Protein AF-A0A0V1PYC4-F1 (afdb_monomer_lite)

Secondary structure (DSSP, 8-state):
----TTHHHHTGGG-PPPTTTSEE--SSTTPPPEES----TT----EEEEE--EEE---TT--SPPPTTGGG-TT----EEEPPPEEEEE-----HHHHHHHHHHS--SSS--HHHHHHHHHHHHHHHTTHHHHHHHHHHHHHHHHHHHHHTTTT--HHHHHHTT----HHHHHHHHHHHHHHHHHTTTSS-HHHHHHHHHHHHTTEEE-SSPEEEEEEEEETTEEEEEEEEEEEEEEEPPSSBBPPB--HHHHHHHT--TTHHHHTTTTS------------------------TT--S-HHHHHS--TTTB--EEEEEEEEEESSTTPPPPPEEEEEEEEEEEEEE-SS---S---HHHHH--S-GGGGGG--HHHHHHHHHHHHHHHHHHHHHHHHHHT----HHHHHHHHHHHH-EEEEEEE-SSBPPEETTT-HHHHH-GGGPEEEE-TTS-EEEEEEEEEE--B--TT---BPPPEE-SSEEEEEEEEEEEEETT---TT-TT---EEEEEEEE-B-

Structure (mmCIF, N/CA/C/O backbone):
data_AF-A0A0V1PYC4-F1
#
_entry.id   AF-A0A0V1PYC4-F1
#
loop_
_atom_site.group_PDB
_atom_site.id
_atom_site.type_symbol
_atom_site.label_atom_id
_atom_site.label_alt_id
_atom_site.label_comp_id
_atom_site.label_asym_id
_atom_site.label_entity_id
_atom_site.label_seq_id
_atom_site.pdbx_PDB_ins_code
_atom_site.Cartn_x
_atom_site.Cartn_y
_atom_site.Cartn_z
_atom_site.occupancy
_atom_site.B_iso_or_equiv
_atom_site.auth_seq_id
_atom_site.auth_comp_id
_atom_site.auth_asym_id
_atom_site.auth_atom_id
_atom_site.pdbx_PDB_model_num
ATOM 1 N N . MET A 1 1 ? -5.266 -13.881 10.195 1.00 63.16 1 MET A N 1
ATOM 2 C CA . MET A 1 1 ? -3.903 -13.330 10.298 1.00 63.16 1 MET A CA 1
ATOM 3 C C . MET A 1 1 ? -3.285 -13.908 11.550 1.00 63.16 1 MET A C 1
ATOM 5 O O . MET A 1 1 ? -3.983 -13.867 12.557 1.00 63.16 1 MET A O 1
ATOM 9 N N . GLY A 1 2 ? -2.060 -14.424 11.471 1.00 72.12 2 GLY A N 1
ATOM 10 C CA . GLY A 1 2 ? -1.251 -14.829 12.621 1.00 72.12 2 GLY A CA 1
ATOM 11 C C . GLY A 1 2 ? -1.840 -15.921 13.513 1.00 72.12 2 GLY A C 1
ATOM 12 O O . GLY A 1 2 ? -2.953 -16.410 13.312 1.00 72.12 2 GLY A O 1
ATOM 13 N N . ILE A 1 3 ? -1.058 -16.304 14.517 1.00 78.31 3 ILE A N 1
ATOM 14 C CA . ILE A 1 3 ? -1.493 -17.146 15.629 1.00 78.31 3 ILE A CA 1
ATOM 15 C C . ILE A 1 3 ? -1.228 -16.377 16.912 1.00 78.31 3 ILE A C 1
ATOM 17 O O . ILE A 1 3 ? -0.127 -15.871 17.117 1.00 78.31 3 ILE A O 1
ATOM 21 N N . ASP A 1 4 ? -2.225 -16.327 17.791 1.00 78.12 4 ASP A N 1
ATOM 22 C CA . ASP A 1 4 ? -2.008 -15.922 19.173 1.00 78.12 4 ASP A CA 1
ATOM 23 C C . ASP A 1 4 ? -1.067 -16.931 19.847 1.00 78.12 4 ASP A C 1
ATOM 25 O O . ASP A 1 4 ? -1.424 -18.089 20.056 1.00 78.12 4 ASP A O 1
ATOM 29 N N . ARG A 1 5 ? 0.152 -16.512 20.193 1.00 82.00 5 ARG A N 1
ATOM 30 C CA . ARG A 1 5 ? 1.152 -17.397 20.810 1.00 82.00 5 ARG A CA 1
ATOM 31 C C . ARG A 1 5 ? 0.715 -17.939 22.178 1.00 82.00 5 ARG A C 1
ATOM 33 O O . ARG A 1 5 ? 1.220 -18.981 22.595 1.00 82.00 5 ARG A O 1
ATOM 40 N N . THR A 1 6 ? -0.235 -17.285 22.849 1.00 81.94 6 THR A N 1
ATOM 41 C CA . THR A 1 6 ? -0.747 -17.696 24.168 1.00 81.94 6 THR A CA 1
ATOM 42 C C . THR A 1 6 ? -1.890 -18.716 24.091 1.00 81.94 6 THR A C 1
ATOM 44 O O . THR A 1 6 ? -2.262 -19.323 25.100 1.00 81.94 6 THR A O 1
ATOM 47 N N . CYS A 1 7 ? -2.409 -18.995 22.888 1.00 78.44 7 CYS A N 1
ATOM 48 C CA . CYS A 1 7 ? -3.519 -19.927 22.708 1.00 78.44 7 CYS A CA 1
ATOM 49 C C . CYS A 1 7 ? -3.162 -21.380 23.099 1.00 78.44 7 CYS A C 1
ATOM 51 O O . CYS A 1 7 ? -1.992 -21.777 23.148 1.00 78.44 7 CYS A O 1
ATOM 53 N N . PHE A 1 8 ? -4.191 -22.192 23.381 1.00 81.62 8 PHE A N 1
ATOM 54 C CA . PHE A 1 8 ? -4.068 -23.606 23.783 1.00 81.62 8 PHE A CA 1
ATOM 55 C C . PHE A 1 8 ? -3.098 -23.814 24.954 1.00 81.62 8 PHE A C 1
ATOM 57 O O . PHE A 1 8 ? -2.186 -24.638 24.873 1.00 81.62 8 PHE A O 1
ATOM 64 N N . TYR A 1 9 ? -3.294 -23.070 26.047 1.00 84.56 9 TYR A N 1
ATOM 65 C CA . TYR A 1 9 ? -2.444 -23.136 27.242 1.00 84.56 9 TYR A CA 1
ATOM 66 C C . TYR A 1 9 ? -0.967 -22.847 26.919 1.00 84.56 9 TYR A C 1
ATOM 68 O O . TYR A 1 9 ? -0.084 -23.626 27.278 1.00 84.56 9 TYR A O 1
ATOM 76 N N . ASN A 1 10 ? -0.705 -21.754 26.190 1.00 84.62 10 ASN A N 1
ATOM 77 C CA . ASN A 1 10 ? 0.625 -21.343 25.718 1.00 84.62 10 ASN A CA 1
ATOM 78 C C . ASN A 1 10 ? 1.321 -22.326 24.757 1.00 84.62 10 ASN A C 1
ATOM 80 O O . ASN A 1 10 ? 2.504 -22.164 24.456 1.00 84.62 10 ASN A O 1
ATOM 84 N N . ARG A 1 11 ? 0.611 -23.335 24.232 1.00 84.25 11 ARG A N 1
ATOM 85 C CA . ARG A 1 11 ? 1.159 -24.246 23.212 1.00 84.25 11 ARG A CA 1
ATOM 86 C C . ARG A 1 11 ? 1.125 -23.644 21.810 1.00 84.25 11 ARG A C 1
ATOM 88 O O . ARG A 1 11 ? 1.849 -24.115 20.944 1.00 84.25 11 ARG A O 1
ATOM 95 N N . GLY A 1 12 ? 0.333 -22.599 21.567 1.00 83.19 12 GLY A N 1
ATOM 96 C CA . GLY A 1 12 ? 0.320 -21.894 20.281 1.00 83.19 12 GLY A CA 1
ATOM 97 C C . GLY A 1 12 ? 1.704 -21.384 19.867 1.00 83.19 12 GLY A C 1
ATOM 98 O O . GLY A 1 12 ? 2.086 -21.503 18.706 1.00 83.19 12 GLY A O 1
ATOM 99 N N . GLY A 1 13 ? 2.492 -20.895 20.830 1.00 83.50 13 GLY A N 1
ATOM 100 C CA . GLY A 1 13 ? 3.854 -20.410 20.605 1.00 83.50 13 GLY A CA 1
ATOM 101 C C . GLY A 1 13 ? 4.863 -21.480 20.174 1.00 83.50 13 GLY A C 1
ATOM 102 O O . GLY A 1 13 ? 5.920 -21.123 19.663 1.00 83.50 13 GLY A O 1
ATOM 103 N N . THR A 1 14 ? 4.557 -22.774 20.333 1.00 87.38 14 THR A N 1
ATOM 104 C CA . THR A 1 14 ? 5.448 -23.867 19.900 1.00 87.38 14 THR A CA 1
ATOM 105 C C . THR A 1 14 ? 5.201 -24.306 18.458 1.00 87.38 14 THR A C 1
ATOM 107 O O . THR A 1 14 ? 5.964 -25.112 17.922 1.00 87.38 14 THR A O 1
ATOM 110 N N . ILE A 1 15 ? 4.154 -23.786 17.805 1.00 88.06 15 ILE A N 1
ATOM 111 C CA . ILE A 1 15 ? 3.848 -24.115 16.415 1.00 88.06 15 ILE A CA 1
ATOM 112 C C . ILE A 1 15 ? 4.953 -23.552 15.519 1.00 88.06 15 ILE A C 1
ATOM 114 O O . ILE A 1 15 ? 5.083 -22.343 15.345 1.00 88.06 15 ILE A O 1
ATOM 118 N N . ALA A 1 16 ? 5.729 -24.444 14.908 1.00 88.50 16 ALA A N 1
ATOM 119 C CA . ALA A 1 16 ? 6.752 -24.087 13.936 1.00 88.50 16 ALA A CA 1
ATOM 120 C C . ALA A 1 16 ? 6.219 -24.225 12.506 1.00 88.50 16 ALA A C 1
ATOM 122 O O . ALA A 1 16 ? 5.497 -25.168 12.175 1.00 88.50 16 ALA A O 1
ATOM 123 N N . LEU A 1 17 ? 6.605 -23.293 11.633 1.00 87.69 17 LEU A N 1
ATOM 124 C CA . LEU A 1 17 ? 6.232 -23.349 10.225 1.00 87.69 17 LEU A CA 1
ATOM 125 C C . LEU A 1 17 ? 7.059 -24.412 9.496 1.00 87.69 17 LEU A C 1
ATOM 127 O O . LEU A 1 17 ? 8.286 -24.319 9.414 1.00 87.69 17 LEU A O 1
ATOM 131 N N . ASN A 1 18 ? 6.386 -25.395 8.902 1.00 87.38 18 ASN A N 1
ATOM 132 C CA . ASN A 1 18 ? 7.044 -26.348 8.023 1.00 87.38 18 ASN A CA 1
ATOM 133 C C . ASN A 1 18 ? 7.255 -25.707 6.641 1.00 87.38 18 ASN A C 1
ATOM 135 O O . ASN A 1 18 ? 6.294 -25.366 5.953 1.00 87.38 18 ASN A O 1
ATOM 139 N N . LYS A 1 19 ? 8.517 -25.556 6.216 1.00 83.56 19 LYS A N 1
ATOM 140 C CA . LYS A 1 19 ? 8.870 -24.913 4.935 1.00 83.56 19 LYS A CA 1
ATOM 141 C C . LYS A 1 19 ? 8.298 -25.644 3.713 1.00 83.56 19 LYS A C 1
ATOM 143 O O . LYS A 1 19 ? 7.914 -24.988 2.748 1.00 83.56 19 LYS A O 1
ATOM 148 N N . ALA A 1 20 ? 8.232 -26.976 3.756 1.00 81.50 20 ALA A N 1
ATOM 149 C CA . ALA A 1 20 ? 7.720 -27.785 2.653 1.00 81.50 20 ALA A CA 1
ATOM 150 C C . ALA A 1 20 ? 6.192 -27.692 2.547 1.00 81.50 20 ALA A C 1
ATOM 152 O O . ALA A 1 20 ? 5.661 -27.519 1.452 1.00 81.50 20 ALA A O 1
ATOM 153 N N . LEU A 1 21 ? 5.492 -27.755 3.685 1.00 81.81 21 LEU A N 1
ATOM 154 C CA . LEU A 1 21 ? 4.026 -27.700 3.725 1.00 81.81 21 LEU A CA 1
ATOM 155 C C . LEU A 1 21 ? 3.481 -26.271 3.596 1.00 81.81 21 LEU A C 1
ATOM 157 O O . LEU A 1 21 ? 2.357 -26.089 3.140 1.00 81.81 21 LEU A O 1
ATOM 161 N N . GLY A 1 22 ? 4.256 -25.259 3.997 1.00 83.12 22 GLY A N 1
ATOM 162 C CA . GLY A 1 22 ? 3.842 -23.853 4.031 1.00 83.12 22 GLY A CA 1
ATOM 163 C C . GLY A 1 22 ? 2.986 -23.475 5.248 1.00 83.12 22 GLY A C 1
ATOM 164 O O . GLY A 1 22 ? 2.577 -22.319 5.366 1.00 83.12 22 GLY A O 1
ATOM 165 N N . TYR A 1 23 ? 2.731 -24.418 6.160 1.00 88.00 23 TYR A N 1
ATOM 166 C CA . TYR A 1 23 ? 2.012 -24.177 7.409 1.00 88.00 23 TYR A CA 1
ATOM 167 C C . TYR A 1 23 ? 2.537 -25.032 8.573 1.00 88.00 23 TYR A C 1
ATOM 169 O O . TYR A 1 23 ? 3.266 -26.004 8.372 1.00 88.00 23 TYR A O 1
ATOM 177 N N . GLY A 1 24 ? 2.182 -24.644 9.795 1.00 88.06 24 GLY A N 1
ATOM 178 C CA . GLY A 1 24 ? 2.412 -25.378 11.040 1.00 88.06 24 GLY A CA 1
ATOM 179 C C . GLY A 1 24 ? 1.106 -25.569 11.806 1.00 88.06 24 GLY A C 1
ATOM 180 O O . GLY A 1 24 ? 0.170 -24.791 11.636 1.00 88.06 24 GLY A O 1
ATOM 181 N N . PHE A 1 25 ? 1.022 -26.605 12.635 1.00 88.38 25 PHE A N 1
ATOM 182 C CA . PHE A 1 25 ? -0.156 -26.900 13.450 1.00 88.38 25 PHE A CA 1
ATOM 183 C C . PHE A 1 25 ? 0.235 -27.705 14.691 1.00 88.38 25 PHE A C 1
ATOM 185 O O . PHE A 1 25 ? 1.313 -28.301 14.736 1.00 88.38 25 PHE A O 1
ATOM 192 N N . LEU A 1 26 ? -0.646 -27.739 15.690 1.00 87.12 26 LEU A N 1
ATOM 193 C CA . LEU A 1 26 ? -0.559 -28.704 16.784 1.00 87.12 26 LEU A CA 1
ATOM 194 C C . LEU A 1 26 ? -1.336 -29.957 16.382 1.00 87.12 26 LEU A C 1
ATOM 196 O O . LEU A 1 26 ? -2.398 -29.854 15.780 1.00 87.12 26 LEU A O 1
ATOM 200 N N . ASN A 1 27 ? -0.860 -31.144 16.756 1.00 83.56 27 ASN A N 1
ATOM 201 C CA . ASN A 1 27 ? -1.573 -32.397 16.483 1.00 83.56 27 ASN A CA 1
ATOM 202 C C . ASN A 1 27 ? -2.772 -32.603 17.434 1.00 83.56 27 ASN A C 1
ATOM 204 O O . ASN A 1 27 ? -2.892 -33.619 18.113 1.00 83.56 27 ASN A O 1
ATOM 208 N N . VAL A 1 28 ? -3.627 -31.586 17.541 1.00 80.19 28 VAL A N 1
ATOM 209 C CA . VAL A 1 28 ? -4.875 -31.590 18.297 1.00 80.19 28 VAL A CA 1
ATOM 210 C C . VAL A 1 28 ? -5.943 -31.005 17.384 1.00 80.19 28 VAL A C 1
ATOM 212 O O . VAL A 1 28 ? -5.767 -29.960 16.761 1.00 80.19 28 VAL A O 1
ATOM 215 N N . ARG A 1 29 ? -7.070 -31.701 17.264 1.00 75.12 29 ARG A N 1
ATOM 216 C CA . ARG A 1 29 ? -8.161 -31.263 16.395 1.00 75.12 29 ARG A CA 1
ATOM 217 C C . ARG A 1 29 ? -8.664 -29.879 16.825 1.00 75.12 29 ARG A C 1
ATOM 219 O O . ARG A 1 29 ? -8.883 -29.640 18.007 1.00 75.12 29 ARG A O 1
ATOM 226 N N . GLY A 1 30 ? -8.882 -28.995 15.851 1.00 70.62 30 GLY A N 1
ATOM 227 C CA . GLY A 1 30 ? -9.396 -27.641 16.086 1.00 70.62 30 GLY A CA 1
ATOM 228 C C . GLY A 1 30 ? -8.328 -26.588 16.394 1.00 70.62 30 GLY A C 1
ATOM 229 O O . GLY A 1 30 ? -8.678 -25.445 16.668 1.00 70.62 30 GLY A O 1
ATOM 230 N N . THR A 1 31 ? -7.038 -26.932 16.337 1.00 75.00 31 THR A N 1
ATOM 231 C CA . THR A 1 31 ? -5.967 -25.951 16.549 1.00 75.00 31 THR A CA 1
ATOM 232 C C . THR A 1 31 ? -5.772 -25.036 15.340 1.00 75.00 31 THR A C 1
ATOM 234 O O . THR A 1 31 ? -5.945 -25.486 14.204 1.00 75.00 31 THR A O 1
ATOM 237 N N . PRO A 1 32 ? -5.349 -23.781 15.553 1.00 76.56 32 PRO A N 1
ATOM 238 C CA . PRO A 1 32 ? -5.058 -22.844 14.482 1.00 76.56 32 PRO A CA 1
ATOM 239 C C . PRO A 1 32 ? -3.872 -23.309 13.630 1.00 76.56 32 PRO A C 1
ATOM 241 O O . PRO A 1 32 ? -2.991 -24.036 14.094 1.00 76.56 32 PRO A O 1
ATOM 244 N N . LEU A 1 33 ? -3.849 -22.849 12.377 1.00 83.75 33 LEU A N 1
ATOM 245 C CA . LEU A 1 33 ? -2.758 -23.090 11.435 1.00 83.75 33 LEU A CA 1
ATOM 246 C C . LEU A 1 33 ? -1.837 -21.871 11.371 1.00 83.75 33 LEU A C 1
ATOM 248 O O . LEU A 1 33 ? -2.284 -20.769 11.047 1.00 83.75 33 LEU A O 1
ATOM 252 N N . LEU A 1 34 ? -0.546 -22.068 11.648 1.00 86.31 34 LEU A N 1
ATOM 253 C CA . LEU A 1 34 ? 0.462 -21.039 11.423 1.00 86.31 34 LEU A CA 1
ATOM 254 C C . LEU A 1 34 ? 0.753 -21.037 9.936 1.00 86.31 34 LEU A C 1
ATOM 256 O O . LEU A 1 34 ? 1.183 -22.053 9.405 1.00 86.31 34 LEU A O 1
ATOM 260 N N . THR A 1 35 ? 0.553 -19.918 9.259 1.00 87.50 35 THR A N 1
ATOM 261 C CA . THR A 1 35 ? 0.866 -19.796 7.831 1.00 87.50 35 THR A CA 1
ATOM 262 C C . THR A 1 35 ? 1.862 -18.672 7.620 1.00 87.50 35 THR A C 1
ATOM 264 O O . THR A 1 35 ? 2.023 -17.803 8.476 1.00 87.50 35 THR A O 1
ATOM 267 N N . LYS A 1 36 ? 2.543 -18.670 6.473 1.00 87.44 36 LYS A N 1
ATOM 268 C CA . LYS A 1 36 ? 3.447 -17.578 6.105 1.00 87.44 36 LYS A CA 1
ATOM 269 C C . LYS A 1 36 ? 2.643 -16.405 5.540 1.00 87.44 36 LYS A C 1
ATOM 271 O O . LYS A 1 36 ? 2.686 -16.147 4.342 1.00 87.44 36 LYS A O 1
ATOM 276 N N . ASP A 1 37 ? 1.877 -15.740 6.400 1.00 86.06 37 ASP A N 1
ATOM 277 C CA . ASP A 1 37 ? 1.020 -14.598 6.056 1.00 86.06 37 ASP A CA 1
ATOM 278 C C . ASP A 1 37 ? 1.626 -13.243 6.455 1.00 86.06 37 ASP A C 1
ATOM 280 O O . ASP A 1 37 ? 0.977 -12.216 6.278 1.00 86.06 37 ASP A O 1
ATOM 284 N N . TYR A 1 38 ? 2.852 -13.221 6.992 1.00 86.38 38 TYR A N 1
ATOM 285 C CA . TYR A 1 38 ? 3.576 -12.009 7.403 1.00 86.38 38 TYR A CA 1
ATOM 286 C C . TYR A 1 38 ? 2.798 -11.113 8.387 1.00 86.38 38 TYR A C 1
ATOM 288 O O . TYR A 1 38 ? 2.977 -9.892 8.404 1.00 86.38 38 TYR A O 1
ATOM 296 N N . SER A 1 39 ? 1.908 -11.688 9.200 1.00 82.44 39 SER A N 1
ATOM 297 C CA . SER A 1 39 ? 1.271 -10.956 10.298 1.00 82.44 39 SER A CA 1
ATOM 298 C C . SER A 1 39 ? 2.298 -10.445 11.316 1.00 82.44 39 SER A C 1
ATOM 300 O O . SER A 1 39 ? 3.458 -10.865 11.337 1.00 82.44 39 SER A O 1
ATOM 302 N N . PHE A 1 40 ? 1.861 -9.560 12.212 1.00 81.38 40 PHE A N 1
ATOM 303 C CA . PHE A 1 40 ? 2.594 -9.314 13.452 1.00 81.38 40 PHE A CA 1
ATOM 304 C C . PHE A 1 40 ? 2.650 -10.598 14.294 1.00 81.38 40 PHE A C 1
ATOM 306 O O . PHE A 1 40 ? 1.739 -11.427 14.231 1.00 81.38 40 PHE A O 1
ATOM 313 N N . GLU A 1 41 ? 3.712 -10.756 15.084 1.00 72.38 41 GLU A N 1
ATOM 314 C CA . GLU A 1 41 ? 3.984 -11.996 15.826 1.00 72.38 41 GLU A CA 1
ATOM 315 C C . GLU A 1 41 ? 2.948 -12.327 16.908 1.00 72.38 41 GLU A C 1
ATOM 317 O O . GLU A 1 41 ? 2.773 -13.496 17.238 1.00 72.38 41 GLU A O 1
ATOM 322 N N . ASN A 1 42 ? 2.259 -11.311 17.434 1.00 73.19 42 ASN A N 1
ATOM 323 C CA . ASN A 1 42 ? 1.328 -11.430 18.560 1.00 73.19 42 ASN A CA 1
ATOM 324 C C . ASN A 1 42 ? -0.077 -10.914 18.215 1.00 73.19 42 ASN A C 1
ATOM 326 O O . ASN A 1 42 ? -0.809 -10.473 19.095 1.00 73.19 42 ASN A O 1
ATOM 330 N N . ILE A 1 43 ? -0.447 -10.912 16.932 1.00 74.62 43 ILE A N 1
ATOM 331 C CA . ILE A 1 43 ? -1.773 -10.460 16.500 1.00 74.62 43 ILE A CA 1
ATOM 332 C C . ILE A 1 43 ? -2.481 -11.609 15.811 1.00 74.62 43 ILE A C 1
ATOM 334 O O . ILE A 1 43 ? -2.009 -12.139 14.805 1.00 74.62 43 ILE A O 1
ATOM 338 N N . SER A 1 44 ? -3.657 -11.939 16.335 1.00 74.62 44 SER A N 1
ATOM 339 C CA . SER A 1 44 ? -4.627 -12.761 15.634 1.00 74.62 44 SER A CA 1
ATOM 340 C C . SER A 1 44 ? -5.972 -12.055 15.591 1.00 74.62 44 SER A C 1
ATOM 342 O O . SER A 1 44 ? -6.321 -11.294 16.490 1.00 74.62 44 SER A O 1
ATOM 344 N N . VAL A 1 45 ? -6.713 -12.284 14.512 1.00 68.38 45 VAL A N 1
ATOM 345 C CA . VAL A 1 45 ? -8.084 -11.790 14.375 1.00 68.38 45 VAL A CA 1
ATOM 346 C C . VAL A 1 45 ? -8.991 -13.000 14.370 1.00 68.38 45 VAL A C 1
ATOM 348 O O . VAL A 1 45 ? -8.922 -13.816 13.449 1.00 68.38 45 VAL A O 1
ATOM 351 N N . SER A 1 46 ? -9.822 -13.100 15.401 1.00 68.12 46 SER A N 1
ATOM 352 C CA . SER A 1 46 ? -10.866 -14.111 15.519 1.00 68.12 46 SER A CA 1
ATOM 353 C C . SER A 1 46 ? -12.182 -13.408 15.800 1.00 68.12 46 SER A C 1
ATOM 355 O O . SER A 1 46 ? -12.236 -12.512 16.639 1.00 68.12 46 SER A O 1
ATOM 357 N N . TYR A 1 47 ? -13.234 -13.813 15.098 1.00 64.12 47 TYR A N 1
ATOM 358 C CA . TYR A 1 47 ? -14.574 -13.302 15.334 1.00 64.12 47 TYR A CA 1
ATOM 359 C C . TYR A 1 47 ? -15.387 -14.366 16.057 1.00 64.12 47 TYR A C 1
ATOM 361 O O . TYR A 1 47 ? -15.470 -15.514 15.611 1.00 64.12 47 TYR A O 1
ATOM 369 N N . THR A 1 48 ? -15.993 -13.978 17.170 1.00 66.00 48 THR A N 1
ATOM 370 C CA . THR A 1 48 ? -16.893 -14.826 17.944 1.00 66.00 48 THR A CA 1
ATOM 371 C C . THR A 1 48 ? -18.199 -14.089 18.178 1.00 66.00 48 THR A C 1
ATOM 373 O O . THR A 1 48 ? -18.211 -12.892 18.460 1.00 66.00 48 THR A O 1
ATOM 376 N N . ILE A 1 49 ? -19.311 -14.809 18.053 1.00 68.44 49 ILE A N 1
ATOM 377 C CA . ILE A 1 49 ? -20.595 -14.370 18.591 1.00 68.44 49 ILE A CA 1
ATOM 378 C C . ILE A 1 49 ? -20.763 -15.073 19.930 1.00 68.44 49 ILE A C 1
ATOM 380 O O . ILE A 1 49 ? -20.807 -16.302 19.985 1.00 68.44 49 ILE A O 1
ATOM 384 N N . GLU A 1 50 ? -20.855 -14.293 21.002 1.00 74.12 50 GLU A N 1
ATOM 385 C CA . GLU A 1 50 ? -21.274 -14.780 22.311 1.00 74.12 50 GLU A CA 1
ATOM 386 C C . GLU A 1 50 ? -22.725 -14.360 22.553 1.00 74.12 50 GLU A C 1
ATOM 388 O O . GLU A 1 50 ? -23.038 -13.171 22.574 1.00 74.12 50 GLU A O 1
ATOM 393 N N . ALA A 1 51 ? -23.607 -15.340 22.740 1.00 76.50 51 ALA A N 1
ATOM 394 C CA . ALA A 1 51 ? -24.992 -15.105 23.124 1.00 76.50 51 ALA A CA 1
ATOM 395 C C . ALA A 1 51 ? -25.186 -15.436 24.611 1.00 76.50 51 ALA A C 1
ATOM 397 O O . ALA A 1 51 ? -24.811 -16.522 25.071 1.00 76.50 51 ALA A O 1
ATOM 398 N N . LYS A 1 52 ? -25.784 -14.494 25.349 1.00 77.62 52 LYS A N 1
ATOM 399 C CA . LYS A 1 52 ? -26.232 -14.654 26.739 1.00 77.62 52 LYS A CA 1
ATOM 400 C C . LYS A 1 52 ? -27.666 -14.159 26.844 1.00 77.62 52 LYS A C 1
ATOM 402 O O . LYS A 1 52 ? -27.968 -13.063 26.378 1.00 77.62 52 LYS A O 1
ATOM 407 N N . PHE A 1 53 ? -28.523 -14.950 27.470 1.00 75.31 53 PHE A N 1
ATOM 408 C CA . PHE A 1 53 ? -29.863 -14.527 27.852 1.00 75.31 53 PHE A CA 1
ATOM 409 C C . PHE A 1 53 ? -29.829 -14.072 29.306 1.00 75.31 53 PHE A C 1
ATOM 411 O O . PHE A 1 53 ? -29.187 -14.713 30.138 1.00 75.31 53 PHE A O 1
ATOM 418 N N . ILE A 1 54 ? -30.493 -12.960 29.596 1.00 74.25 54 ILE A N 1
ATOM 419 C CA . ILE A 1 54 ? -30.663 -12.440 30.951 1.00 74.25 54 ILE A CA 1
ATOM 420 C C . ILE A 1 54 ? -32.156 -12.500 31.237 1.00 74.25 54 ILE A C 1
ATOM 422 O O . ILE A 1 54 ? -32.942 -11.964 30.458 1.00 74.25 54 ILE A O 1
ATOM 426 N N . ASP A 1 55 ? -32.526 -13.159 32.326 1.00 66.31 55 ASP A N 1
ATOM 427 C CA . ASP A 1 55 ? -33.910 -13.254 32.782 1.00 66.31 55 ASP A CA 1
ATOM 428 C C . ASP A 1 55 ? -33.996 -12.956 34.285 1.00 66.31 55 ASP A C 1
ATOM 430 O O . ASP A 1 55 ? -32.988 -13.028 34.993 1.00 66.31 55 ASP A O 1
ATOM 434 N N . LYS A 1 56 ? -35.179 -12.606 34.793 1.00 68.69 56 LYS A N 1
ATOM 435 C CA . LYS A 1 56 ? -35.410 -12.495 36.243 1.00 68.69 56 LYS A CA 1
ATOM 436 C C . LYS A 1 56 ? -35.639 -13.891 36.827 1.00 68.69 56 LYS A C 1
ATOM 438 O O . LYS A 1 56 ? -36.238 -14.770 36.212 1.00 68.69 56 LYS A O 1
ATOM 443 N N . LEU A 1 57 ? -35.143 -14.107 38.038 1.00 64.81 57 LEU A N 1
ATOM 444 C CA . LEU A 1 57 ? -35.318 -15.346 38.783 1.00 64.81 57 LEU A CA 1
ATOM 445 C C . LEU A 1 57 ? -36.793 -15.434 39.201 1.00 64.81 57 LEU A C 1
ATOM 447 O O . LEU A 1 57 ? -37.248 -14.587 39.960 1.00 64.81 57 LEU A O 1
ATOM 451 N N . ASN A 1 58 ? -37.530 -16.416 38.660 1.00 58.59 58 ASN A N 1
ATOM 452 C CA . ASN A 1 58 ? -38.982 -16.619 38.814 1.00 58.59 58 ASN A CA 1
ATOM 453 C C . ASN A 1 58 ? -39.538 -16.205 40.195 1.00 58.59 58 ASN A C 1
ATOM 455 O O . ASN A 1 58 ? -39.675 -17.030 41.104 1.00 58.59 58 ASN A O 1
ATOM 459 N N . ALA A 1 59 ? -39.938 -14.942 40.344 1.00 56.56 59 ALA A N 1
ATOM 460 C CA . ALA A 1 59 ? -40.755 -14.510 41.463 1.00 56.56 59 ALA A CA 1
ATOM 461 C C . ALA A 1 59 ? -42.199 -14.919 41.150 1.00 56.56 59 ALA A C 1
ATOM 463 O O . ALA A 1 59 ? -42.689 -14.675 40.049 1.00 56.56 59 ALA A O 1
ATOM 464 N N . LYS A 1 60 ? -42.907 -15.524 42.114 1.00 57.91 60 LYS A N 1
ATOM 465 C CA . LYS A 1 60 ? -44.263 -16.101 41.946 1.00 57.91 60 LYS A CA 1
ATOM 466 C C . LYS A 1 60 ? -45.325 -15.157 41.334 1.00 57.91 60 LYS A C 1
ATOM 468 O O . LYS A 1 60 ? -46.396 -15.631 40.977 1.00 57.91 60 LYS A O 1
ATOM 473 N N . ASN A 1 61 ? -45.034 -13.861 41.194 1.00 54.62 61 ASN A N 1
ATOM 474 C CA . ASN A 1 61 ? -45.946 -12.814 40.726 1.00 54.62 61 ASN A CA 1
ATOM 475 C C . ASN A 1 61 ? -45.474 -12.083 39.453 1.00 54.62 61 ASN A C 1
ATOM 477 O O . ASN A 1 61 ? -45.969 -10.995 39.164 1.00 54.62 61 ASN A O 1
ATOM 481 N N . GLN A 1 62 ? -44.517 -12.624 38.698 1.00 57.56 62 GLN A N 1
ATOM 482 C CA . GLN A 1 62 ? -43.956 -11.922 37.545 1.00 57.56 62 GLN A CA 1
ATOM 483 C C . GLN A 1 62 ? -44.916 -11.951 36.338 1.00 57.56 62 GLN A C 1
ATOM 485 O O . GLN A 1 62 ? -44.959 -12.919 35.584 1.00 57.56 62 GLN A O 1
ATOM 490 N N . LYS A 1 63 ? -45.726 -10.893 36.188 1.00 58.44 63 LYS A N 1
ATOM 491 C CA . LYS A 1 63 ? -46.648 -10.691 35.052 1.00 58.44 63 LYS A CA 1
A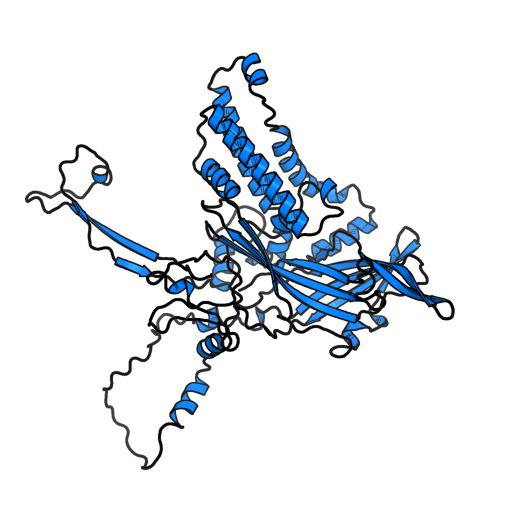TOM 492 C C . LYS A 1 63 ? -46.135 -9.694 34.010 1.00 58.44 63 LYS A C 1
ATOM 494 O O . LYS A 1 63 ? -46.631 -9.710 32.888 1.00 58.44 63 LYS A O 1
ATOM 499 N N . ASP A 1 64 ? -45.142 -8.881 34.361 1.00 59.75 64 ASP A N 1
ATOM 500 C CA . ASP A 1 64 ? -44.678 -7.783 33.517 1.00 59.75 64 ASP A CA 1
ATOM 501 C C . ASP A 1 64 ? -43.332 -8.102 32.839 1.00 59.75 64 ASP A C 1
ATOM 503 O O . ASP A 1 64 ? -42.437 -8.676 33.476 1.00 59.75 64 ASP A O 1
ATOM 507 N N . PRO A 1 65 ? -43.170 -7.757 31.545 1.00 59.03 65 PRO A N 1
ATOM 508 C CA . PRO A 1 65 ? -41.918 -7.931 30.822 1.00 59.03 65 PRO A CA 1
ATOM 509 C C . PRO A 1 65 ? -40.801 -7.045 31.388 1.00 59.03 65 PRO A C 1
ATOM 511 O O . PRO A 1 65 ? -41.028 -5.970 31.939 1.00 59.03 65 PRO A O 1
ATOM 514 N N . LEU A 1 66 ? -39.569 -7.518 31.218 1.00 61.22 66 LEU A N 1
ATOM 515 C CA . LEU A 1 66 ? -38.339 -6.873 31.674 1.00 61.22 66 LEU A CA 1
ATOM 516 C C . LEU A 1 66 ? -38.148 -5.498 31.003 1.00 61.22 66 LEU A C 1
ATOM 518 O O . LEU A 1 66 ? -38.141 -5.401 29.775 1.00 61.22 66 LEU A O 1
ATOM 522 N N . SER A 1 67 ? -37.941 -4.441 31.794 1.00 62.78 67 SER A N 1
ATOM 523 C CA . SER A 1 67 ? -37.541 -3.126 31.278 1.00 62.78 67 SER A CA 1
ATOM 524 C C . SER A 1 67 ? -36.016 -3.023 31.220 1.00 62.78 67 SER A C 1
ATOM 526 O O . SER A 1 67 ? -35.331 -3.301 32.204 1.00 62.78 67 SER A O 1
ATOM 528 N N . GLN A 1 68 ? -35.461 -2.564 30.091 1.00 59.75 68 GLN A N 1
ATOM 529 C CA . GLN A 1 68 ? -34.011 -2.348 29.930 1.00 59.75 68 GLN A CA 1
ATOM 530 C C . GLN A 1 68 ? -33.430 -1.350 30.950 1.00 59.75 68 GLN A C 1
ATOM 532 O O . GLN A 1 68 ? -32.227 -1.363 31.205 1.00 59.75 68 GLN A O 1
ATOM 537 N N . HIS A 1 69 ? -34.271 -0.497 31.542 1.00 63.38 69 HIS A N 1
ATOM 538 C CA . HIS A 1 69 ? -33.852 0.496 32.529 1.00 63.38 69 HIS A CA 1
ATOM 539 C C . HIS A 1 69 ? -33.714 -0.070 33.953 1.00 63.38 69 HIS A C 1
ATOM 541 O O . HIS A 1 69 ? -32.932 0.477 34.722 1.00 63.38 69 HIS A O 1
ATOM 547 N N . GLU A 1 70 ? -34.388 -1.179 34.293 1.00 63.66 70 GLU A N 1
ATOM 548 C CA . GLU A 1 70 ? -34.276 -1.823 35.620 1.00 63.66 70 GLU A CA 1
ATOM 549 C C . GLU A 1 70 ? -32.928 -2.534 35.826 1.00 63.66 70 GLU A C 1
ATOM 551 O O . GLU A 1 70 ? -32.445 -2.627 36.949 1.00 63.66 70 GLU A O 1
ATOM 556 N N . ILE A 1 71 ? -32.296 -3.014 34.747 1.00 60.03 71 ILE A N 1
ATOM 557 C CA . ILE A 1 71 ? -31.034 -3.782 34.803 1.00 60.03 71 ILE A CA 1
ATOM 558 C C . ILE A 1 71 ? -29.873 -2.934 35.352 1.00 60.03 71 ILE A C 1
ATOM 560 O O . ILE A 1 71 ? -28.941 -3.470 35.946 1.00 60.03 71 ILE A O 1
ATOM 564 N N . ASN A 1 72 ? -29.927 -1.614 35.157 1.00 62.34 72 ASN A N 1
ATOM 565 C CA . ASN A 1 72 ? -28.882 -0.682 35.584 1.00 62.34 72 ASN A CA 1
ATOM 566 C C . ASN A 1 72 ? -29.250 0.100 36.859 1.00 62.34 72 ASN A C 1
ATOM 568 O O . ASN A 1 72 ? -28.495 0.995 37.238 1.00 62.34 72 ASN A O 1
ATOM 572 N N . ASP A 1 73 ? -30.390 -0.188 37.501 1.00 65.44 73 ASP A N 1
ATOM 573 C CA . ASP A 1 73 ? -30.795 0.479 38.743 1.00 65.44 73 ASP A CA 1
ATOM 574 C C . ASP A 1 73 ? -30.102 -0.181 39.952 1.00 65.44 73 ASP A C 1
ATOM 576 O O . ASP A 1 73 ? -30.394 -1.337 40.269 1.00 65.44 73 ASP A O 1
ATOM 580 N N . PRO A 1 74 ? -29.203 0.525 40.665 1.00 62.84 74 PRO A N 1
ATOM 581 C CA . PRO A 1 74 ? -28.516 -0.017 41.836 1.00 62.84 74 PRO A CA 1
ATOM 582 C C . PRO A 1 74 ? -29.452 -0.336 43.015 1.00 62.84 74 PRO A C 1
ATOM 584 O O . PRO A 1 74 ? -29.030 -1.026 43.940 1.00 62.84 74 PRO A O 1
ATOM 587 N N . ASN A 1 75 ? -30.704 0.138 42.991 1.00 64.94 75 ASN A N 1
ATOM 588 C CA . ASN A 1 75 ? -31.713 -0.142 44.016 1.00 64.94 75 ASN A CA 1
ATOM 589 C C . ASN A 1 75 ? -32.680 -1.275 43.626 1.00 64.94 75 ASN A C 1
ATOM 591 O O . ASN A 1 75 ? -33.603 -1.585 44.383 1.00 64.94 75 ASN A O 1
ATOM 595 N N . SER A 1 76 ? -32.497 -1.897 42.456 1.00 64.50 76 SER A N 1
ATOM 596 C CA . SER A 1 76 ? -33.327 -3.016 42.006 1.00 64.50 76 SER A CA 1
ATOM 597 C C . SER A 1 76 ? -33.117 -4.248 42.899 1.00 64.50 76 SER A C 1
ATOM 599 O O . SER A 1 76 ? -32.044 -4.844 42.907 1.00 64.50 76 SER A O 1
ATOM 601 N N . LEU A 1 77 ? -34.180 -4.687 43.582 1.00 60.47 77 LEU A N 1
ATOM 602 C CA . LEU A 1 77 ? -34.228 -5.920 44.391 1.00 60.47 77 LEU A CA 1
ATOM 603 C C . LEU A 1 77 ? -34.419 -7.204 43.556 1.00 60.47 77 LEU A C 1
ATOM 605 O O . LEU A 1 77 ? -34.634 -8.276 44.118 1.00 60.47 77 LEU A O 1
ATOM 609 N N . ALA A 1 78 ? -34.429 -7.107 42.224 1.00 61.91 78 ALA A N 1
ATOM 610 C CA . ALA A 1 78 ? -34.639 -8.259 41.357 1.00 61.91 78 ALA A CA 1
ATOM 611 C C . ALA A 1 78 ? -33.387 -9.149 41.296 1.00 61.91 78 ALA A C 1
ATOM 613 O O . ALA A 1 78 ? -32.320 -8.703 40.879 1.00 61.91 78 ALA A O 1
ATOM 614 N N . ASP A 1 79 ? -33.546 -10.425 41.650 1.00 63.06 79 ASP A N 1
ATOM 615 C CA . ASP A 1 79 ? -32.548 -11.455 41.373 1.00 63.06 79 ASP A CA 1
ATOM 616 C C . ASP A 1 79 ? -32.599 -11.824 39.882 1.00 63.06 79 ASP A C 1
ATOM 618 O O . ASP A 1 79 ? -33.672 -12.088 39.331 1.00 63.06 79 ASP A O 1
ATOM 622 N N . TYR A 1 80 ? -31.444 -11.860 39.217 1.00 69.19 80 TYR A N 1
ATOM 623 C CA . TYR A 1 80 ? -31.329 -12.177 37.790 1.00 69.19 80 TYR A CA 1
ATOM 624 C C . TYR A 1 80 ? -30.618 -13.515 37.572 1.00 69.19 80 TYR A C 1
ATOM 626 O O . TYR A 1 80 ? -29.681 -13.870 38.288 1.00 69.19 80 TYR A O 1
ATOM 634 N N . VAL A 1 81 ? -31.026 -14.241 36.533 1.00 66.44 81 VAL A N 1
ATOM 635 C CA . VAL A 1 81 ? -30.346 -15.437 36.034 1.00 66.44 81 VAL A CA 1
ATOM 636 C C . VAL A 1 81 ? -29.763 -15.127 34.662 1.00 66.44 81 VAL A C 1
ATOM 638 O O . VAL A 1 81 ? -30.458 -14.674 33.756 1.00 66.44 81 VAL A O 1
ATOM 641 N N . ILE A 1 82 ? -28.472 -15.402 34.496 1.00 71.62 82 ILE A N 1
ATOM 642 C CA . ILE A 1 82 ? -27.786 -15.305 33.207 1.00 71.62 82 ILE A CA 1
ATOM 643 C C . ILE A 1 82 ? -27.624 -16.726 32.668 1.00 71.62 82 ILE A C 1
ATOM 645 O O . ILE A 1 82 ? -27.102 -17.602 33.364 1.00 71.62 82 ILE A O 1
ATOM 649 N N . SER A 1 83 ? -28.072 -16.976 31.437 1.00 71.38 83 SER A N 1
ATOM 650 C CA . SER A 1 83 ? -27.894 -18.279 30.796 1.00 71.38 83 SER A CA 1
ATOM 651 C C . SER A 1 83 ? -26.410 -18.628 30.685 1.00 71.38 83 SER A C 1
ATOM 653 O O . SER A 1 83 ? -25.551 -17.750 30.564 1.00 71.38 83 SER A O 1
ATOM 655 N N . LYS A 1 84 ? -26.093 -19.928 30.622 1.00 69.81 84 LYS A N 1
ATOM 656 C CA . LYS A 1 84 ? -24.757 -20.348 30.174 1.00 69.81 84 LYS A CA 1
ATOM 657 C C . LYS A 1 84 ? -24.463 -19.695 28.823 1.00 69.81 84 LYS A C 1
ATOM 659 O O . LYS A 1 84 ? -25.347 -19.612 27.965 1.00 69.81 84 LYS A O 1
ATOM 664 N N . ASN A 1 85 ? -23.242 -19.199 28.658 1.00 74.44 85 ASN A N 1
ATOM 665 C CA . ASN A 1 85 ? -22.842 -18.583 27.408 1.00 74.44 85 ASN A CA 1
ATOM 666 C C . ASN A 1 85 ? -22.750 -19.642 26.308 1.00 74.44 85 ASN A C 1
ATOM 668 O O . ASN A 1 85 ? -22.287 -20.760 26.527 1.00 74.44 85 ASN A O 1
ATOM 672 N N . SER A 1 86 ? -23.210 -19.283 25.115 1.00 67.12 86 SER A N 1
ATOM 673 C CA . SER A 1 86 ? -22.937 -20.056 23.906 1.00 67.12 86 SER A CA 1
ATOM 674 C C . SER A 1 86 ? -22.064 -19.204 23.002 1.00 67.12 86 SER A C 1
ATOM 676 O O . SER A 1 86 ? -22.459 -18.104 22.612 1.00 67.12 86 SER A O 1
ATOM 678 N N . GLN A 1 87 ? -20.859 -19.692 22.717 1.00 68.56 87 GLN A N 1
ATOM 679 C CA . GLN A 1 87 ? -19.904 -19.028 21.839 1.00 68.56 87 GLN A CA 1
ATOM 680 C C . GLN A 1 87 ? -19.846 -19.756 20.499 1.00 68.56 87 GLN A C 1
ATOM 682 O O . GLN A 1 87 ? -19.595 -20.960 20.447 1.00 68.56 87 GLN A O 1
ATOM 687 N N . TYR A 1 88 ? -20.047 -19.009 19.419 1.00 65.81 88 TYR A N 1
ATOM 688 C CA . TYR A 1 88 ? -19.923 -19.495 18.052 1.00 65.81 88 TYR A CA 1
ATOM 689 C C . TYR A 1 88 ? -18.783 -18.756 17.359 1.00 65.81 88 TYR A C 1
ATOM 691 O O . TYR A 1 88 ? -18.769 -17.526 17.298 1.00 65.81 88 TYR A O 1
ATOM 699 N N . TYR A 1 89 ? -17.819 -19.507 16.832 1.00 61.59 89 TYR A N 1
ATOM 700 C CA . TYR A 1 89 ? -16.722 -18.951 16.047 1.00 61.59 89 TYR A CA 1
ATOM 701 C C . TYR A 1 89 ? -17.190 -18.721 14.615 1.00 61.59 89 TYR A C 1
ATOM 703 O O . TYR A 1 89 ? -17.633 -19.652 13.941 1.00 61.59 89 TYR A O 1
ATOM 711 N N . LEU A 1 90 ? -17.071 -17.482 14.147 1.00 54.69 90 LEU A N 1
ATOM 712 C CA . LEU A 1 90 ? -17.391 -17.118 12.777 1.00 54.69 90 LEU A CA 1
ATOM 713 C C . LEU A 1 90 ? -16.120 -17.023 11.944 1.00 54.69 90 LEU A C 1
ATOM 715 O O . LEU A 1 90 ? -15.129 -16.406 12.342 1.00 54.69 90 LEU A O 1
ATOM 719 N N . ARG A 1 91 ? -16.180 -17.577 10.734 1.00 57.66 91 ARG A N 1
ATOM 720 C CA . ARG A 1 91 ? -15.178 -17.336 9.701 1.00 57.66 91 ARG A CA 1
ATOM 721 C C . ARG A 1 91 ? -15.797 -16.465 8.621 1.00 57.66 91 ARG A C 1
ATOM 723 O O . ARG A 1 91 ? -16.592 -16.943 7.822 1.00 57.66 91 ARG A O 1
ATOM 730 N N . PHE A 1 92 ? -15.402 -15.198 8.584 1.00 57.78 92 PHE A N 1
ATOM 731 C CA . PHE A 1 92 ? -15.736 -14.326 7.466 1.00 57.78 92 PHE A CA 1
ATOM 732 C C . PHE A 1 92 ? -14.832 -14.672 6.285 1.00 57.78 92 PHE A C 1
ATOM 734 O O . PHE A 1 92 ? -13.607 -14.562 6.375 1.00 57.78 92 PHE A O 1
ATOM 741 N N . VAL A 1 93 ? -15.438 -15.111 5.186 1.00 58.44 93 VAL A N 1
ATOM 742 C CA . VAL A 1 93 ? -14.760 -15.248 3.899 1.00 58.44 93 VAL A CA 1
ATOM 743 C C . VAL A 1 93 ? -15.206 -14.054 3.064 1.00 58.44 93 VAL A C 1
ATOM 745 O O . VAL A 1 93 ? -16.376 -13.990 2.699 1.00 58.44 93 VAL A O 1
ATOM 748 N N . PRO A 1 94 ? -14.341 -13.053 2.838 1.00 56.38 94 PRO A N 1
ATOM 749 C CA . PRO A 1 94 ? -14.738 -11.882 2.075 1.00 56.38 94 PRO A CA 1
ATOM 750 C C . PRO A 1 94 ? -15.008 -12.278 0.621 1.00 56.38 94 PRO A C 1
ATOM 752 O O . PRO A 1 94 ? -14.079 -12.644 -0.098 1.00 56.38 94 PRO A O 1
ATOM 755 N N . ASP A 1 95 ? -16.255 -12.156 0.169 1.00 64.38 95 ASP A N 1
ATOM 756 C CA . ASP A 1 95 ? -16.549 -12.232 -1.256 1.00 64.38 95 ASP A CA 1
ATOM 757 C C . ASP A 1 95 ? -16.268 -10.883 -1.913 1.00 64.38 95 ASP A C 1
ATOM 759 O O . ASP A 1 95 ? -16.855 -9.862 -1.557 1.00 64.38 95 ASP A O 1
ATOM 763 N N . PHE A 1 96 ? -15.358 -10.862 -2.882 1.00 63.47 96 PHE A N 1
ATOM 764 C CA . PHE A 1 96 ? -15.074 -9.657 -3.637 1.00 63.47 96 PHE A CA 1
ATOM 765 C C . PHE A 1 96 ? -16.260 -9.226 -4.514 1.00 63.47 96 PHE A C 1
ATOM 767 O O . PHE A 1 96 ? -16.508 -8.027 -4.622 1.00 63.47 96 PHE A O 1
ATOM 774 N N . LYS A 1 97 ? -17.030 -10.168 -5.081 1.00 65.75 97 LYS A N 1
ATOM 775 C CA . LYS A 1 97 ? -18.200 -9.842 -5.916 1.00 65.75 97 LYS A CA 1
ATOM 776 C C . LYS A 1 97 ? -19.314 -9.218 -5.077 1.00 65.75 97 LYS A C 1
ATOM 778 O O . LYS A 1 97 ? -19.850 -8.172 -5.444 1.00 65.75 97 LYS A O 1
ATOM 783 N N . GLU A 1 98 ? -19.594 -9.793 -3.911 1.00 63.34 98 GLU A N 1
ATOM 784 C CA . GLU A 1 98 ? -20.519 -9.206 -2.940 1.00 63.34 98 GLU A CA 1
ATOM 785 C C . GLU A 1 98 ? -20.007 -7.873 -2.376 1.00 63.34 98 GLU A C 1
ATOM 787 O O . GLU A 1 98 ? -20.773 -6.917 -2.306 1.00 63.34 98 GLU A O 1
ATOM 792 N N . LYS A 1 99 ? -18.708 -7.748 -2.056 1.00 61.97 99 LYS A N 1
ATOM 793 C CA . LYS A 1 99 ? -18.104 -6.463 -1.656 1.00 61.97 99 LYS A CA 1
ATOM 794 C C . LYS A 1 99 ? -18.287 -5.400 -2.731 1.00 61.97 99 LYS A C 1
ATOM 796 O O . LYS A 1 99 ? -18.618 -4.272 -2.393 1.00 61.97 99 LYS A O 1
ATOM 801 N N . TYR A 1 100 ? -18.073 -5.739 -4.002 1.00 62.03 100 TYR A N 1
ATOM 802 C CA . TYR A 1 100 ? -18.266 -4.818 -5.120 1.00 62.03 100 TYR A CA 1
ATOM 803 C C . TYR A 1 100 ? -19.710 -4.315 -5.152 1.00 62.03 100 TYR A C 1
ATOM 805 O O . TYR A 1 100 ? -19.937 -3.111 -5.162 1.00 62.03 100 TYR A O 1
ATOM 813 N N . LYS A 1 101 ? -20.684 -5.228 -5.060 1.00 59.19 101 LYS A N 1
ATOM 814 C CA . LYS A 1 101 ? -22.107 -4.886 -4.970 1.00 59.19 101 LYS A CA 1
ATOM 815 C C . LYS A 1 101 ? -22.416 -4.014 -3.744 1.00 59.19 101 LYS A C 1
ATOM 817 O O . LYS A 1 101 ? -23.012 -2.955 -3.893 1.00 59.19 101 LYS A O 1
ATOM 822 N N . TYR A 1 102 ? -21.924 -4.383 -2.563 1.00 53.16 102 TYR A N 1
ATOM 823 C CA . TYR A 1 102 ? -22.124 -3.634 -1.320 1.00 53.16 102 TYR A CA 1
ATOM 824 C C . TYR A 1 102 ? -21.518 -2.224 -1.367 1.00 53.16 102 TYR A C 1
ATOM 826 O O . TYR A 1 102 ? -22.172 -1.255 -0.990 1.00 53.16 102 TYR A O 1
ATOM 834 N N . TYR A 1 103 ? -20.288 -2.072 -1.870 1.00 53.12 103 TYR A N 1
ATOM 835 C CA . TYR A 1 103 ? -19.675 -0.755 -2.066 1.00 53.12 103 TYR A CA 1
ATOM 836 C C . TYR A 1 103 ? -20.416 0.088 -3.111 1.00 53.12 103 TYR A C 1
ATOM 838 O O . TYR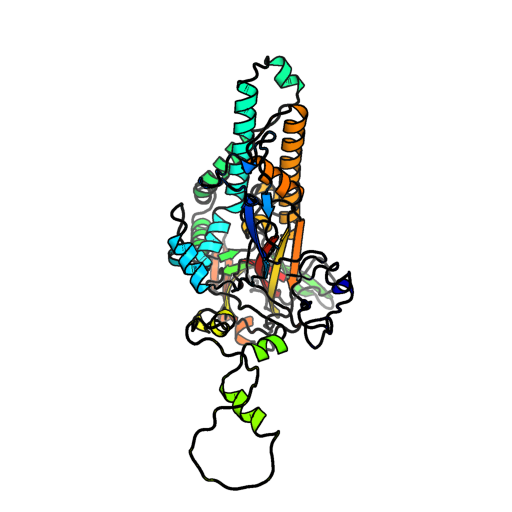 A 1 103 ? -20.318 1.313 -3.072 1.00 53.12 103 TYR A O 1
ATOM 846 N N . ASN A 1 104 ? -21.151 -0.548 -4.027 1.00 54.81 104 ASN A N 1
ATOM 847 C CA . ASN A 1 104 ? -21.971 0.140 -5.019 1.00 54.81 104 ASN A CA 1
ATOM 848 C C . ASN A 1 104 ? -23.341 0.563 -4.484 1.00 54.81 104 ASN A C 1
ATOM 850 O O . ASN A 1 104 ? -23.876 1.566 -4.946 1.00 54.81 104 ASN A O 1
ATOM 854 N N . GLU A 1 105 ? -23.885 -0.173 -3.516 1.00 52.88 105 GLU A N 1
ATOM 855 C CA . GLU A 1 105 ? -25.217 0.058 -2.946 1.00 52.88 105 GLU A CA 1
ATOM 856 C C . GLU A 1 105 ? -25.185 0.916 -1.665 1.00 52.88 105 GLU A C 1
ATOM 858 O O . GLU A 1 105 ? -26.140 1.636 -1.389 1.00 52.88 105 GLU A O 1
ATOM 863 N N . GLY A 1 106 ? -24.100 0.869 -0.878 1.00 41.03 106 GLY A N 1
ATOM 864 C CA . GLY A 1 106 ? -24.069 1.391 0.498 1.00 41.03 106 GLY A CA 1
ATOM 865 C C . GLY A 1 106 ? -23.472 2.789 0.720 1.00 41.03 106 GLY A C 1
ATOM 866 O O . GLY A 1 106 ? -23.593 3.314 1.824 1.00 41.03 106 GLY A O 1
ATOM 867 N N . PHE A 1 107 ? -22.827 3.411 -0.274 1.00 43.66 107 PHE A N 1
ATOM 868 C CA . PHE A 1 107 ? -22.196 4.735 -0.128 1.00 43.66 107 PHE A CA 1
ATOM 869 C C . PHE A 1 107 ? -22.607 5.681 -1.270 1.00 43.66 107 PHE A C 1
ATOM 871 O O . PHE A 1 107 ? -22.013 5.686 -2.345 1.00 43.66 107 PHE A O 1
ATOM 878 N N . HIS A 1 108 ? -23.621 6.515 -1.022 1.00 43.44 108 HIS A N 1
ATOM 879 C CA . HIS A 1 108 ? -24.033 7.637 -1.881 1.00 43.44 108 HIS A CA 1
ATOM 880 C C . HIS A 1 108 ? -23.573 8.988 -1.307 1.00 43.44 108 HIS A C 1
ATOM 882 O O . HIS A 1 108 ? -24.371 9.902 -1.131 1.00 43.44 108 HIS A O 1
ATOM 888 N N . TYR A 1 109 ? -22.279 9.125 -1.009 1.00 38.94 109 TYR A N 1
ATOM 889 C CA . TYR A 1 109 ? -21.675 10.413 -0.651 1.00 38.94 109 TYR A CA 1
ATOM 890 C C . TYR A 1 109 ? -20.296 10.545 -1.316 1.00 38.94 109 TYR A C 1
ATOM 892 O O . TYR A 1 109 ? -19.302 10.081 -0.771 1.00 38.94 109 TYR A O 1
ATOM 900 N N . GLY A 1 110 ? -20.252 11.180 -2.494 1.00 44.94 110 GLY A N 1
ATOM 901 C CA . GLY A 1 110 ? -19.012 11.613 -3.159 1.00 44.94 110 GLY A CA 1
ATOM 902 C C . GLY A 1 110 ? -18.267 10.548 -3.982 1.00 44.94 110 GLY A C 1
ATOM 903 O O . GLY A 1 110 ? -18.186 9.393 -3.585 1.00 44.94 110 GLY A O 1
ATOM 904 N N . THR A 1 111 ? -17.779 10.987 -5.154 1.00 47.69 111 THR A N 1
ATOM 905 C CA . THR A 1 111 ? -16.947 10.319 -6.186 1.00 47.69 111 THR A CA 1
ATOM 906 C C . THR A 1 111 ? -17.038 8.783 -6.289 1.00 47.69 111 THR A C 1
ATOM 908 O O . THR A 1 111 ? -16.521 8.029 -5.466 1.00 47.69 111 THR A O 1
ATOM 911 N N . GLY A 1 112 ? -17.704 8.369 -7.376 1.00 52.66 112 GLY A N 1
ATOM 912 C CA . GLY A 1 112 ? -18.188 7.048 -7.801 1.00 52.66 112 GLY A CA 1
ATOM 913 C C . GLY A 1 112 ? -17.718 5.751 -7.128 1.00 52.66 112 GLY A C 1
ATOM 914 O O . GLY A 1 112 ? -16.627 5.568 -6.588 1.00 52.66 112 GLY A O 1
ATOM 915 N N . THR A 1 113 ? -18.626 4.788 -7.198 1.00 56.81 113 THR A N 1
ATOM 916 C CA . THR A 1 113 ? -18.479 3.460 -6.613 1.00 56.81 113 THR A CA 1
ATOM 917 C C . THR A 1 113 ? -17.520 2.593 -7.436 1.00 56.81 113 THR A C 1
ATOM 919 O O . THR A 1 113 ? -17.212 2.916 -8.588 1.00 56.81 113 THR A O 1
ATOM 922 N N . PHE A 1 114 ? -17.057 1.465 -6.879 1.00 56.78 114 PHE A N 1
ATOM 923 C CA . PHE A 1 114 ? -16.236 0.504 -7.632 1.00 56.78 114 PHE A CA 1
ATOM 924 C C . PHE A 1 114 ? -16.924 0.081 -8.943 1.00 56.78 114 PHE A C 1
ATOM 926 O O . PHE A 1 114 ? -16.254 -0.075 -9.952 1.00 56.78 114 PHE A O 1
ATOM 933 N N . GLY A 1 115 ? -18.257 -0.005 -8.935 1.00 55.91 115 GLY A N 1
ATOM 934 C CA . GLY A 1 115 ? -19.153 -0.267 -10.062 1.00 55.91 115 GLY A CA 1
ATOM 935 C C . GLY A 1 115 ? -19.103 0.753 -11.181 1.00 55.91 115 GLY A C 1
ATOM 936 O O . GLY A 1 115 ? -19.211 0.365 -12.339 1.00 55.91 115 GLY A O 1
ATOM 937 N N . ALA A 1 116 ? -18.946 2.029 -10.835 1.00 60.97 116 ALA A N 1
ATOM 938 C CA . ALA A 1 116 ? -18.958 3.125 -11.793 1.00 60.97 116 ALA A CA 1
ATOM 939 C C . ALA A 1 116 ? -17.556 3.462 -12.328 1.00 60.97 116 ALA A C 1
ATOM 941 O O . ALA A 1 116 ? -17.425 3.765 -13.509 1.00 60.97 116 ALA A O 1
ATOM 942 N N . ILE A 1 117 ? -16.516 3.409 -11.482 1.00 70.75 117 ILE A N 1
ATOM 943 C CA . ILE A 1 117 ? -15.156 3.879 -11.835 1.00 70.75 117 ILE A CA 1
ATOM 944 C C . ILE A 1 117 ? -14.138 2.723 -11.983 1.00 70.75 117 ILE A C 1
ATOM 946 O O . ILE A 1 117 ? -13.041 2.914 -12.514 1.00 70.75 117 ILE A O 1
ATOM 950 N N . GLY A 1 118 ? -14.489 1.504 -11.561 1.00 75.94 118 GLY A N 1
ATOM 951 C CA . GLY A 1 118 ? -13.588 0.346 -11.555 1.00 75.94 118 GLY A CA 1
ATOM 952 C C . GLY A 1 118 ? -12.633 0.318 -10.352 1.00 75.94 118 GLY A C 1
ATOM 953 O O . GLY A 1 118 ? -12.522 1.282 -9.590 1.00 75.94 118 GLY A O 1
ATOM 954 N N . ILE A 1 119 ? -11.940 -0.815 -10.158 1.00 82.94 119 ILE A N 1
ATOM 955 C CA . ILE A 1 119 ? -10.929 -0.988 -9.091 1.00 82.94 119 ILE A CA 1
ATOM 956 C C . ILE A 1 119 ? -9.795 0.025 -9.248 1.00 82.94 119 ILE A C 1
ATOM 958 O O . ILE A 1 119 ? -9.433 0.712 -8.295 1.00 82.94 119 ILE A O 1
ATOM 962 N N . ASP A 1 120 ? -9.261 0.111 -10.460 1.00 84.94 120 ASP A N 1
ATOM 963 C CA . ASP A 1 120 ? -8.209 1.037 -10.860 1.00 84.94 120 ASP A CA 1
ATOM 964 C C . ASP A 1 120 ? -8.622 2.487 -10.627 1.00 84.94 120 ASP A C 1
ATOM 966 O O . ASP A 1 120 ? -7.867 3.249 -10.034 1.00 84.94 120 ASP A O 1
ATOM 970 N N . GLY A 1 121 ? -9.848 2.842 -11.023 1.00 85.19 121 GLY A N 1
ATOM 971 C CA . GLY A 1 121 ? -10.411 4.165 -10.806 1.00 85.19 121 GLY A CA 1
ATOM 972 C C . GLY A 1 121 ? -10.492 4.513 -9.331 1.00 85.19 121 GLY A C 1
ATOM 973 O O . GLY A 1 121 ? -9.969 5.542 -8.925 1.00 85.19 121 GLY A O 1
ATOM 974 N N . LYS A 1 122 ? -11.063 3.636 -8.496 1.00 84.38 122 LYS A N 1
ATOM 975 C CA . LYS A 1 122 ? -11.189 3.928 -7.063 1.00 84.38 122 LYS A CA 1
ATOM 976 C C . LYS A 1 122 ? -9.831 4.091 -6.380 1.00 84.38 122 LYS A C 1
ATOM 978 O O . LYS A 1 122 ? -9.649 5.022 -5.602 1.00 84.38 122 LYS A O 1
ATOM 983 N N . LEU A 1 123 ? -8.884 3.196 -6.666 1.00 88.88 123 LEU A N 1
ATOM 984 C CA . LEU A 1 123 ? -7.540 3.254 -6.089 1.00 88.88 123 LEU A CA 1
ATOM 985 C C . LEU A 1 123 ? -6.768 4.494 -6.562 1.00 88.88 123 LEU A C 1
ATOM 987 O O . LEU A 1 123 ? -6.079 5.121 -5.757 1.00 88.88 123 LEU A O 1
ATOM 991 N N . PHE A 1 124 ? -6.897 4.852 -7.841 1.00 89.44 124 PHE A N 1
ATOM 992 C CA . PHE A 1 124 ? -6.248 6.025 -8.417 1.00 89.44 124 PHE A CA 1
ATOM 993 C C . PHE A 1 124 ? -6.840 7.333 -7.882 1.00 89.44 124 PHE A C 1
ATOM 995 O O . PHE A 1 124 ? -6.090 8.193 -7.436 1.00 89.44 124 PHE A O 1
ATOM 1002 N N . GLU A 1 125 ? -8.167 7.458 -7.831 1.00 85.31 125 GLU A N 1
ATOM 1003 C CA . GLU A 1 125 ? -8.871 8.626 -7.284 1.00 85.31 125 GLU A CA 1
ATOM 1004 C C . GLU A 1 125 ? -8.545 8.845 -5.803 1.00 85.31 125 GLU A C 1
ATOM 1006 O O . GLU A 1 125 ? -8.257 9.963 -5.381 1.00 85.31 125 GLU A O 1
ATOM 1011 N N . ASN A 1 126 ? -8.515 7.771 -5.005 1.00 86.06 126 ASN A N 1
ATOM 1012 C CA . ASN A 1 126 ? -8.138 7.869 -3.595 1.00 86.06 126 ASN A CA 1
ATOM 1013 C C . ASN A 1 126 ? -6.708 8.399 -3.418 1.00 86.06 126 ASN A C 1
ATOM 1015 O O . ASN A 1 126 ? -6.457 9.193 -2.510 1.00 86.06 126 ASN A O 1
ATOM 1019 N N . PHE A 1 127 ? -5.788 7.993 -4.300 1.00 89.12 127 PHE A N 1
ATOM 1020 C CA . PHE A 1 127 ? -4.433 8.533 -4.343 1.00 89.12 127 PHE A CA 1
ATOM 1021 C C . PHE A 1 127 ? -4.400 9.994 -4.807 1.00 89.12 127 PHE A C 1
ATOM 1023 O O . PHE A 1 127 ? -3.734 10.816 -4.181 1.00 89.12 127 PHE A O 1
ATOM 1030 N N . LEU A 1 128 ? -5.127 10.325 -5.873 1.00 85.31 128 LEU A N 1
ATOM 1031 C CA . LEU A 1 128 ? -5.134 11.654 -6.474 1.00 85.31 128 LEU A CA 1
ATOM 1032 C C . LEU A 1 128 ? -5.676 12.721 -5.515 1.00 85.31 128 LEU A C 1
ATOM 1034 O O . LEU A 1 128 ? -5.080 13.791 -5.384 1.00 85.31 128 LEU A O 1
ATOM 1038 N N . HIS A 1 129 ? -6.766 12.401 -4.817 1.00 84.25 129 HIS A N 1
ATOM 1039 C CA . HIS A 1 129 ? -7.454 13.301 -3.889 1.00 84.25 129 HIS A CA 1
ATOM 1040 C C . HIS A 1 129 ? -6.937 13.225 -2.448 1.00 84.25 129 HIS A C 1
ATOM 1042 O O . HIS A 1 129 ? -7.412 13.971 -1.592 1.00 84.25 129 HIS A O 1
ATOM 1048 N N . LEU A 1 130 ? -5.955 12.355 -2.175 1.00 88.44 130 LEU A N 1
ATOM 1049 C CA . LEU A 1 130 ? -5.375 12.159 -0.843 1.00 88.44 130 LEU A CA 1
ATOM 1050 C C . LEU A 1 130 ? -6.461 11.911 0.223 1.00 88.44 130 LEU A C 1
ATOM 1052 O O . LEU A 1 130 ? -6.496 12.556 1.274 1.00 88.44 130 LEU A O 1
ATOM 1056 N N . ASN A 1 131 ? -7.388 10.995 -0.078 1.00 87.12 131 ASN A N 1
ATOM 1057 C CA . ASN A 1 131 ? -8.606 10.781 0.710 1.00 87.12 131 ASN A CA 1
ATOM 1058 C C . ASN A 1 131 ? -8.338 10.377 2.169 1.00 87.12 131 ASN A C 1
ATOM 1060 O O . ASN A 1 131 ? -9.111 10.761 3.050 1.00 87.12 131 ASN A O 1
ATOM 1064 N N . THR A 1 132 ? -7.257 9.639 2.448 1.00 91.31 132 THR A N 1
ATOM 1065 C CA . THR A 1 132 ? -6.862 9.310 3.825 1.00 91.31 132 THR A CA 1
ATOM 1066 C C . THR A 1 132 ? -6.477 10.581 4.578 1.00 91.31 132 THR A C 1
ATOM 1068 O O . THR A 1 132 ? -6.940 10.806 5.697 1.00 91.31 132 THR A O 1
ATOM 1071 N N . TRP A 1 133 ? -5.659 11.439 3.962 1.00 90.44 133 TRP A N 1
ATOM 1072 C CA . TRP A 1 133 ? -5.223 12.700 4.570 1.00 90.44 133 TRP A CA 1
ATOM 1073 C C . TRP A 1 133 ? -6.374 13.675 4.778 1.00 90.44 133 TRP A C 1
ATOM 1075 O O . TRP A 1 133 ? -6.457 14.291 5.838 1.00 90.44 133 TRP A O 1
ATOM 1085 N N . ARG A 1 134 ? -7.303 13.755 3.820 1.00 88.38 134 ARG A N 1
ATOM 1086 C CA . ARG A 1 134 ? -8.525 14.555 3.955 1.00 88.38 134 ARG A CA 1
ATOM 1087 C C . ARG A 1 134 ? -9.321 14.155 5.201 1.00 88.38 134 ARG A C 1
ATOM 1089 O O . ARG A 1 134 ? -9.604 15.012 6.029 1.00 88.38 134 ARG A O 1
ATOM 1096 N N . GLN A 1 135 ? -9.581 12.859 5.392 1.00 89.44 135 GLN A N 1
ATOM 1097 C CA . GLN A 1 135 ? -10.289 12.353 6.580 1.00 89.44 135 GLN A CA 1
ATOM 1098 C C . GLN A 1 135 ? -9.533 12.639 7.887 1.00 89.44 135 GLN A C 1
ATOM 1100 O O . GLN A 1 135 ? -10.143 12.979 8.900 1.00 89.44 135 GLN A O 1
ATOM 1105 N N . ILE A 1 136 ? -8.201 12.509 7.881 1.00 91.62 136 ILE A N 1
ATOM 1106 C CA . ILE A 1 136 ? -7.359 12.851 9.038 1.00 91.62 136 ILE A CA 1
ATOM 1107 C C . ILE A 1 136 ? -7.518 14.332 9.396 1.00 91.62 136 ILE A C 1
ATOM 1109 O O . ILE A 1 136 ? -7.724 14.662 10.564 1.00 91.62 136 ILE A O 1
ATOM 1113 N N . TYR A 1 137 ? -7.455 15.225 8.406 1.00 89.69 137 TYR A N 1
ATOM 1114 C CA . TYR A 1 137 ? -7.602 16.659 8.640 1.00 89.69 137 TYR A CA 1
ATOM 1115 C C . TYR A 1 137 ? -9.011 17.045 9.081 1.00 89.69 137 TYR A C 1
AT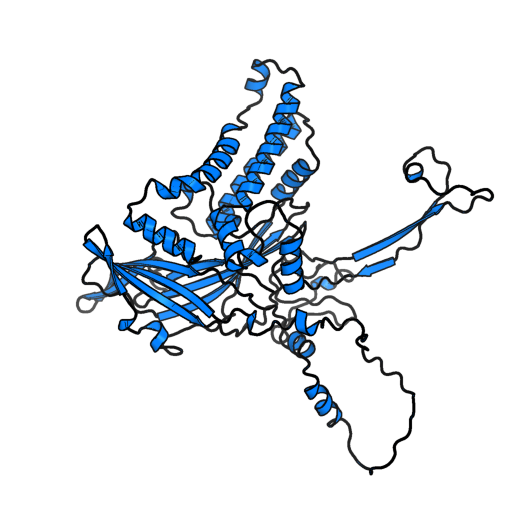OM 1117 O O . TYR A 1 137 ? -9.140 17.863 9.984 1.00 89.69 137 TYR A O 1
ATOM 1125 N N . GLU A 1 138 ? -10.055 16.415 8.544 1.00 88.44 138 GLU A N 1
ATOM 1126 C CA . GLU A 1 138 ? -11.434 16.610 9.009 1.00 88.44 138 GLU A CA 1
ATOM 1127 C C . GLU A 1 138 ? -11.610 16.214 10.485 1.00 88.44 138 GLU A C 1
ATOM 1129 O O . GLU A 1 138 ? -12.262 16.926 11.252 1.00 88.44 138 GLU A O 1
ATOM 1134 N N . LEU A 1 139 ? -10.995 15.107 10.919 1.00 90.81 139 LEU A N 1
ATOM 1135 C CA . LEU A 1 139 ? -11.017 14.692 12.325 1.00 90.81 139 LEU A CA 1
ATOM 1136 C C . LEU A 1 139 ? -10.229 15.647 13.224 1.00 90.81 139 LEU A C 1
ATOM 1138 O O . LEU A 1 139 ? -10.711 15.999 14.301 1.00 90.81 139 LEU A O 1
ATOM 1142 N N . ASN A 1 140 ? -9.047 16.085 12.785 1.00 91.12 140 ASN A N 1
ATOM 1143 C CA . ASN A 1 140 ? -8.256 17.081 13.508 1.00 91.12 140 ASN A CA 1
ATOM 1144 C C . ASN A 1 140 ? -9.035 18.396 13.653 1.00 91.12 140 ASN A C 1
ATOM 1146 O O . ASN A 1 140 ? -9.152 18.917 14.760 1.00 91.12 140 ASN A O 1
ATOM 1150 N N . TYR A 1 141 ? -9.662 18.864 12.574 1.00 88.00 141 TYR A N 1
ATOM 1151 C CA . TYR A 1 141 ? -10.509 20.054 12.577 1.00 88.00 141 TYR A CA 1
ATOM 1152 C C . TYR A 1 141 ? -11.703 19.909 13.530 1.00 88.00 141 TYR A C 1
ATOM 1154 O O . TYR A 1 141 ? -12.021 20.821 14.293 1.00 88.00 141 TYR A O 1
ATOM 1162 N N . SER A 1 142 ? -12.353 18.739 13.552 1.00 89.12 142 SER A N 1
ATOM 1163 C CA . SER A 1 142 ? -13.434 18.466 14.505 1.00 89.12 142 SER A CA 1
ATOM 1164 C C . SER A 1 142 ? -12.954 18.570 15.955 1.00 89.12 142 SER A C 1
ATOM 1166 O O . SER A 1 142 ? -13.674 19.104 16.796 1.00 89.12 142 SER A O 1
ATOM 1168 N N . ILE A 1 143 ? -11.747 18.088 16.257 1.00 91.19 143 ILE A N 1
ATOM 1169 C CA . ILE A 1 143 ? -11.152 18.172 17.599 1.00 91.19 143 ILE A CA 1
ATOM 1170 C C . ILE A 1 143 ? -10.864 19.620 17.980 1.00 91.19 143 ILE A C 1
ATOM 1172 O O . ILE A 1 143 ? -11.216 20.037 19.081 1.00 91.19 143 ILE A O 1
ATOM 1176 N N . GLU A 1 144 ? -10.266 20.387 17.072 1.00 89.25 144 GLU A N 1
ATOM 1177 C CA . GLU A 1 144 ? -9.976 21.810 17.268 1.00 89.25 144 GLU A CA 1
ATOM 1178 C C . GLU A 1 144 ? -11.264 22.595 17.539 1.00 89.25 144 GLU A C 1
ATOM 1180 O O . GLU A 1 144 ? -11.375 23.283 18.552 1.00 89.25 144 GLU A O 1
ATOM 1185 N N . LYS A 1 145 ? -12.309 22.371 16.736 1.00 88.50 145 LYS A N 1
ATOM 1186 C CA . LYS A 1 145 ? -13.625 22.989 16.939 1.00 88.50 145 LYS A CA 1
ATOM 1187 C C . LYS A 1 145 ? -14.261 22.620 18.280 1.00 88.50 145 LYS A C 1
ATOM 1189 O O . LYS A 1 145 ? -14.915 23.460 18.907 1.00 88.50 145 LYS A O 1
ATOM 1194 N N . GLU A 1 146 ? -14.122 21.368 18.717 1.00 89.31 146 GLU A N 1
ATOM 1195 C CA . GLU A 1 146 ? -14.599 20.930 20.032 1.00 89.31 146 GLU A CA 1
ATOM 1196 C C . GLU A 1 146 ? -13.846 21.636 21.168 1.00 89.31 146 GLU A C 1
ATOM 1198 O O . GLU A 1 146 ? -14.478 22.061 22.138 1.00 89.31 146 GLU A O 1
ATOM 1203 N N . ILE A 1 147 ? -12.526 21.799 21.033 1.00 87.88 147 ILE A N 1
ATOM 1204 C CA . ILE A 1 147 ? -11.680 22.530 21.983 1.00 87.88 147 ILE A CA 1
ATOM 1205 C C . ILE A 1 147 ? -12.103 24.002 22.052 1.00 87.88 147 ILE A C 1
ATOM 1207 O O . ILE A 1 147 ? -12.429 24.484 23.137 1.00 87.88 147 ILE A O 1
ATOM 1211 N N . ASP A 1 148 ? -12.185 24.688 20.913 1.00 84.56 148 ASP A N 1
ATOM 1212 C CA . ASP A 1 148 ? -12.538 26.110 20.843 1.00 84.56 148 ASP A CA 1
ATOM 1213 C C . ASP A 1 148 ? -13.939 26.371 21.399 1.00 84.56 148 ASP A C 1
ATOM 1215 O O . ASP A 1 148 ? -14.152 27.288 22.191 1.00 84.56 148 ASP A O 1
ATOM 1219 N N . SER A 1 149 ? -14.901 25.504 21.070 1.00 82.38 149 SER A N 1
ATOM 1220 C CA . SER A 1 149 ? -16.270 25.598 21.593 1.00 82.38 149 SER A CA 1
ATOM 1221 C C . SER A 1 149 ? -16.343 25.442 23.113 1.00 82.38 149 SER A C 1
ATOM 1223 O O . SER A 1 149 ? -17.296 25.920 23.732 1.00 82.38 149 SER A O 1
ATOM 1225 N N . LYS A 1 150 ? -15.392 24.726 23.722 1.00 81.56 150 LYS A N 1
ATOM 1226 C CA . LYS A 1 150 ? -15.310 24.547 25.177 1.00 81.56 150 LYS A CA 1
ATOM 1227 C C . LYS A 1 150 ? -14.594 25.717 25.834 1.00 81.56 150 LYS A C 1
ATOM 1229 O O . LYS A 1 150 ? -15.119 26.249 26.806 1.00 81.56 150 LYS A O 1
ATOM 1234 N N . LEU A 1 151 ? -13.482 26.164 25.254 1.00 79.62 151 LEU A N 1
ATOM 1235 C CA . LEU A 1 151 ? -12.753 27.344 25.714 1.00 79.62 151 LEU A CA 1
ATOM 1236 C C . LEU A 1 151 ? -13.603 28.615 25.624 1.00 79.62 151 LEU A C 1
ATOM 1238 O O . LEU A 1 151 ? -13.563 29.419 26.534 1.00 79.62 151 LEU A O 1
ATOM 1242 N N . ALA A 1 152 ? -14.437 28.779 24.595 1.00 73.56 152 ALA A N 1
ATOM 1243 C CA . ALA A 1 152 ? -15.325 29.938 24.479 1.00 73.56 152 ALA A CA 1
ATOM 1244 C C . ALA A 1 152 ? -16.457 29.959 25.526 1.00 73.56 152 ALA A C 1
ATOM 1246 O O . ALA A 1 152 ? -17.044 31.007 25.782 1.00 73.56 152 ALA A O 1
ATOM 1247 N N . ARG A 1 153 ? -16.802 28.803 26.112 1.00 66.62 153 ARG A N 1
ATOM 1248 C CA . ARG A 1 153 ? -17.825 28.694 27.170 1.00 66.62 153 ARG A CA 1
ATOM 1249 C C . ARG A 1 153 ? -17.251 28.899 28.568 1.00 66.62 153 ARG A C 1
ATOM 1251 O O . ARG A 1 153 ? -18.000 29.233 29.480 1.00 66.62 153 ARG A O 1
ATOM 1258 N N . GLU A 1 154 ? -15.958 28.663 28.741 1.00 61.44 154 GLU A N 1
ATOM 1259 C CA . GLU A 1 154 ? -15.219 28.976 29.958 1.00 61.44 154 GLU A CA 1
ATOM 1260 C C . GLU A 1 154 ? -14.592 30.358 29.745 1.00 61.44 154 GLU A C 1
ATOM 1262 O O . GLU A 1 154 ? -13.578 30.446 29.077 1.00 61.44 154 GLU A O 1
ATOM 1267 N N . GLU A 1 155 ? -15.205 31.448 30.220 1.00 52.00 155 GLU A N 1
ATOM 1268 C CA . GLU A 1 155 ? -14.708 32.828 30.027 1.00 52.00 155 GLU A CA 1
ATOM 1269 C C . GLU A 1 155 ? -13.246 33.006 30.504 1.00 52.00 155 GLU A C 1
ATOM 1271 O O . GLU A 1 155 ? -12.978 33.447 31.624 1.00 52.00 155 GLU A O 1
ATOM 1276 N N . PHE A 1 156 ? -12.266 32.660 29.669 1.00 55.09 156 PHE A N 1
ATOM 1277 C CA . PHE A 1 156 ? -10.856 32.903 29.938 1.00 55.09 156 PHE A CA 1
ATOM 1278 C C . PHE A 1 156 ? -10.511 34.320 29.489 1.00 55.09 156 PHE A C 1
ATOM 1280 O O . PHE A 1 156 ? -10.810 34.729 28.369 1.00 55.09 156 PHE A O 1
ATOM 1287 N N . LYS A 1 157 ? -9.858 35.084 30.369 1.00 54.78 157 LYS A N 1
ATOM 1288 C CA . LYS A 1 157 ? -9.324 36.404 30.020 1.00 54.78 157 LYS A CA 1
ATOM 1289 C C . LYS A 1 157 ? -8.171 36.226 29.026 1.00 54.78 157 LYS A C 1
ATOM 1291 O O . LYS A 1 157 ? -7.348 35.330 29.198 1.00 54.78 157 LYS A O 1
ATOM 1296 N N . ASP A 1 158 ? -8.049 37.123 28.045 1.00 54.41 158 ASP A N 1
ATOM 1297 C CA . ASP A 1 158 ? -7.034 37.083 26.970 1.00 54.41 158 ASP A CA 1
ATOM 1298 C C . ASP A 1 158 ? -5.577 36.888 27.448 1.00 54.41 158 ASP A C 1
ATOM 1300 O O . ASP A 1 158 ? -4.716 36.416 26.702 1.00 54.41 158 ASP A O 1
ATOM 1304 N N . GLN A 1 159 ? -5.270 37.248 28.699 1.00 49.28 159 GLN A N 1
ATOM 1305 C CA . GLN A 1 159 ? -3.952 37.049 29.310 1.00 49.28 159 GLN A CA 1
ATOM 1306 C C . GLN A 1 159 ? -3.683 35.590 29.730 1.00 49.28 159 GLN A C 1
ATOM 1308 O O . GLN A 1 159 ? -2.540 35.142 29.620 1.00 49.28 159 GLN A O 1
ATOM 1313 N N . ASP A 1 160 ? -4.710 34.827 30.117 1.00 55.50 160 ASP A N 1
ATOM 1314 C CA . ASP A 1 160 ? -4.588 33.416 30.517 1.00 55.50 160 ASP A CA 1
ATOM 1315 C C . ASP A 1 160 ? -4.416 32.495 29.299 1.00 55.50 160 ASP A C 1
ATOM 1317 O O . ASP A 1 160 ? -3.698 31.495 29.360 1.00 55.50 160 ASP A O 1
ATOM 1321 N N . MET A 1 161 ? -5.003 32.865 28.153 1.00 53.81 161 MET A N 1
ATOM 1322 C CA . MET A 1 161 ? -4.783 32.170 26.877 1.00 53.81 161 MET A CA 1
ATOM 1323 C C . MET A 1 161 ? -3.325 32.271 26.402 1.00 53.81 161 MET A C 1
ATOM 1325 O O . MET A 1 161 ? -2.768 31.288 25.913 1.00 53.81 161 MET A O 1
ATOM 1329 N N . LYS A 1 162 ? -2.670 33.426 26.590 1.00 52.06 162 LYS A N 1
ATOM 1330 C CA . LYS A 1 162 ? -1.262 33.630 26.197 1.00 52.06 162 LYS A CA 1
ATOM 1331 C C . LYS A 1 162 ? -0.266 32.902 27.105 1.00 52.06 162 LYS A C 1
ATOM 1333 O O . LYS A 1 162 ? 0.786 32.491 26.626 1.00 52.06 162 LYS A O 1
ATOM 1338 N N . GLN A 1 163 ? -0.586 32.706 28.387 1.00 49.50 163 GLN A N 1
ATOM 1339 C CA . GLN A 1 163 ? 0.280 31.978 29.330 1.00 49.50 163 GLN A CA 1
ATOM 1340 C C . GLN A 1 163 ? 0.204 30.448 29.190 1.00 49.50 163 GLN A C 1
ATOM 1342 O O . GLN A 1 163 ? 1.113 29.751 29.635 1.00 49.50 163 GLN A O 1
ATOM 1347 N N . LYS A 1 164 ? -0.837 29.908 28.541 1.00 53.62 164 LYS A N 1
ATOM 1348 C CA . LYS A 1 164 ? -1.037 28.459 28.353 1.00 53.62 164 LYS A CA 1
ATOM 1349 C C . LYS A 1 164 ? -0.386 27.868 27.086 1.00 53.62 164 LYS A C 1
ATOM 1351 O O . LYS A 1 164 ? -0.693 26.731 26.739 1.00 53.62 164 LYS A O 1
ATOM 1356 N N . ASN A 1 165 ? 0.528 28.587 26.420 1.00 45.53 165 ASN A N 1
ATOM 1357 C CA . ASN A 1 165 ? 1.228 28.141 25.199 1.00 45.53 165 ASN A CA 1
ATOM 1358 C C . ASN A 1 165 ? 0.280 27.672 24.075 1.00 45.53 165 ASN A C 1
ATOM 1360 O O . ASN A 1 165 ? 0.463 26.610 23.480 1.00 45.53 165 ASN A O 1
ATOM 1364 N N . LEU A 1 166 ? -0.742 28.471 23.767 1.00 46.72 166 LEU A N 1
ATOM 1365 C CA . LEU A 1 166 ? -1.576 28.251 22.588 1.00 46.72 166 LEU A CA 1
ATOM 1366 C C . LEU A 1 166 ? -0.813 28.650 21.320 1.00 46.72 166 LEU A C 1
ATOM 1368 O O . LEU A 1 166 ? -0.789 29.810 20.924 1.00 46.72 166 LEU A O 1
ATOM 1372 N N . SER A 1 167 ? -0.230 27.652 20.666 1.00 39.59 167 SER A N 1
ATOM 1373 C CA . SER A 1 167 ? -0.167 27.611 19.206 1.00 39.59 167 SER A CA 1
ATOM 1374 C C . SER A 1 167 ? -0.884 26.340 18.753 1.00 39.59 167 SER A C 1
ATOM 1376 O O . SER A 1 167 ? -0.272 25.440 18.186 1.00 39.59 167 SER A O 1
ATOM 1378 N N . ILE A 1 168 ? -2.182 26.220 19.065 1.00 45.31 168 ILE A N 1
ATOM 1379 C CA . ILE A 1 168 ? -3.044 25.360 18.247 1.00 45.31 168 ILE A CA 1
ATOM 1380 C C . ILE A 1 168 ? -3.198 26.148 16.961 1.00 45.31 168 ILE A C 1
ATOM 1382 O O . ILE A 1 168 ? -3.924 27.137 16.907 1.00 45.31 168 ILE A O 1
ATOM 1386 N N . ASP A 1 169 ? -2.394 25.795 15.972 1.00 43.06 169 ASP A N 1
ATOM 1387 C CA . ASP A 1 169 ? -2.394 26.504 14.712 1.00 43.06 169 ASP A CA 1
ATOM 1388 C C . ASP A 1 169 ? -3.603 26.013 13.898 1.00 43.06 169 ASP A C 1
ATOM 1390 O O . ASP A 1 169 ? -3.458 25.244 12.953 1.00 43.06 169 ASP A O 1
ATOM 1394 N N . CYS A 1 170 ? -4.822 26.421 14.289 1.00 41.38 170 CYS A N 1
ATOM 1395 C CA . CYS A 1 170 ? -6.053 26.151 13.527 1.00 41.38 170 CYS A CA 1
ATOM 1396 C C . CYS A 1 170 ? -5.896 26.620 12.067 1.00 41.38 170 CYS A C 1
ATOM 1398 O O . CYS A 1 170 ? -6.490 26.056 11.150 1.00 41.38 170 CYS A O 1
ATOM 1400 N N . THR A 1 171 ? -5.014 27.605 11.837 1.00 48.53 171 THR A N 1
ATOM 1401 C CA . THR A 1 171 ? -4.649 28.074 10.500 1.00 48.53 171 THR A CA 1
ATOM 1402 C C . THR A 1 171 ? -3.997 26.985 9.650 1.00 48.53 171 THR A C 1
ATOM 1404 O O . THR A 1 171 ? -4.226 26.979 8.448 1.00 48.53 171 THR A O 1
ATOM 1407 N N . LEU A 1 172 ? -3.250 26.036 10.228 1.00 53.78 172 LEU A N 1
ATOM 1408 C CA . LEU A 1 172 ? -2.597 24.950 9.491 1.00 53.78 172 LEU A CA 1
ATOM 1409 C C . LEU A 1 172 ? -3.596 23.886 9.036 1.00 53.78 172 LEU A C 1
ATOM 1411 O O . LEU A 1 172 ? -3.496 23.440 7.899 1.00 53.78 172 LEU A O 1
ATOM 1415 N N . THR A 1 173 ? -4.571 23.489 9.859 1.00 56.38 173 THR A N 1
ATOM 1416 C CA . THR A 1 173 ? -5.577 22.485 9.460 1.00 56.38 173 THR A CA 1
ATOM 1417 C C . THR A 1 173 ? -6.519 23.042 8.391 1.00 56.38 173 THR A C 1
ATOM 1419 O O . THR A 1 173 ? -6.710 22.396 7.359 1.00 56.38 173 THR A O 1
ATOM 1422 N N . ASP A 1 174 ? -7.011 24.272 8.569 1.00 55.84 174 ASP A N 1
ATOM 1423 C CA . ASP A 1 174 ? -7.810 24.966 7.552 1.00 55.84 174 ASP A CA 1
ATOM 1424 C C . ASP A 1 174 ? -6.994 25.244 6.282 1.00 55.84 174 ASP A C 1
ATOM 1426 O O . ASP A 1 174 ? -7.489 25.024 5.177 1.00 55.84 174 ASP A O 1
ATOM 1430 N N . SER A 1 175 ? -5.718 25.638 6.410 1.00 59.62 175 SER A N 1
ATOM 1431 C CA . SER A 1 175 ? -4.821 25.800 5.256 1.00 59.62 175 SER A CA 1
ATOM 1432 C C . SER A 1 175 ? -4.517 24.479 4.568 1.00 59.62 175 SER A C 1
ATOM 1434 O O . SER A 1 175 ? -4.375 24.480 3.356 1.00 59.62 175 SER A O 1
ATOM 1436 N N . ASN A 1 176 ? -4.439 23.356 5.284 1.00 62.69 176 ASN A N 1
ATOM 1437 C CA . ASN A 1 176 ? -4.201 22.036 4.699 1.00 62.69 176 ASN A CA 1
ATOM 1438 C C . ASN A 1 176 ? -5.439 21.522 3.963 1.00 62.69 176 ASN A C 1
ATOM 1440 O O . ASN A 1 176 ? -5.313 21.021 2.849 1.00 62.69 176 ASN A O 1
ATOM 1444 N N . ILE A 1 177 ? -6.639 21.688 4.531 1.00 62.47 177 ILE A N 1
ATOM 1445 C CA . ILE A 1 177 ? -7.900 21.366 3.845 1.00 62.47 177 ILE A CA 1
ATOM 1446 C C . ILE A 1 177 ? -8.066 22.274 2.621 1.00 62.47 177 ILE A C 1
ATOM 1448 O O . ILE A 1 177 ? -8.335 21.788 1.523 1.00 62.47 177 ILE A O 1
ATOM 1452 N N . TYR A 1 178 ? -7.826 23.578 2.774 1.00 59.34 178 TYR A N 1
ATOM 1453 C CA . TYR A 1 178 ? -7.825 24.530 1.666 1.00 59.34 178 TYR A CA 1
ATOM 1454 C C . TYR A 1 178 ? -6.755 24.194 0.623 1.00 59.34 178 TYR A C 1
ATOM 1456 O O . TYR A 1 178 ? -7.045 24.244 -0.563 1.00 59.34 178 TYR A O 1
ATOM 1464 N N . PHE A 1 179 ? -5.548 23.791 1.023 1.00 59.16 179 PHE A N 1
ATOM 1465 C CA . PHE A 1 179 ? -4.468 23.388 0.122 1.00 59.16 179 PHE A CA 1
ATOM 1466 C C . PHE A 1 179 ? -4.807 22.101 -0.626 1.00 59.16 179 PHE A C 1
ATOM 1468 O O . PHE A 1 179 ? -4.556 22.026 -1.822 1.00 59.16 179 PHE A O 1
ATOM 1475 N N . LEU A 1 180 ? -5.425 21.112 0.024 1.00 58.59 180 LEU A N 1
ATOM 1476 C CA . LEU A 1 180 ? -5.919 19.910 -0.650 1.00 58.59 180 LEU A CA 1
ATOM 1477 C C . LEU A 1 180 ? -7.018 20.248 -1.666 1.00 58.59 180 LEU A C 1
ATOM 1479 O O . LEU A 1 180 ? -6.971 19.754 -2.790 1.00 58.59 180 LEU A O 1
ATOM 1483 N N . ASN A 1 181 ? -7.950 21.135 -1.307 1.00 58.50 181 ASN A N 1
ATOM 1484 C CA . ASN A 1 181 ? -9.003 21.613 -2.209 1.00 58.50 181 ASN A CA 1
ATOM 1485 C C . ASN A 1 181 ? -8.431 22.476 -3.350 1.00 58.50 181 ASN A C 1
ATOM 1487 O O . ASN A 1 181 ? -8.879 22.405 -4.487 1.00 58.50 181 ASN A O 1
ATOM 1491 N N . MET A 1 182 ? -7.392 23.265 -3.080 1.00 50.62 182 MET A N 1
ATOM 1492 C CA . MET A 1 182 ? -6.701 24.085 -4.074 1.00 50.62 182 MET A CA 1
ATOM 1493 C C . MET A 1 182 ? -5.754 23.267 -4.947 1.00 50.62 182 MET A C 1
ATOM 1495 O O . MET A 1 182 ? -5.540 23.643 -6.092 1.00 50.62 182 MET A O 1
ATOM 1499 N N . LYS A 1 183 ? -5.204 22.146 -4.471 1.00 51.16 183 LYS A N 1
ATOM 1500 C CA . LYS A 1 183 ? -4.397 21.213 -5.270 1.00 51.16 183 LYS A CA 1
ATOM 1501 C C . LYS A 1 183 ? -5.233 20.575 -6.381 1.00 51.16 183 LYS A C 1
ATOM 1503 O O . LYS A 1 183 ? -4.699 20.369 -7.466 1.00 51.16 183 LYS A O 1
ATOM 1508 N N . GLU A 1 184 ? -6.537 20.378 -6.168 1.00 50.06 184 GLU A N 1
ATOM 1509 C CA . GLU A 1 184 ? -7.482 20.017 -7.242 1.00 50.06 184 GLU A CA 1
ATOM 1510 C C . GLU A 1 184 ? -7.536 21.086 -8.354 1.00 50.06 184 GLU A C 1
ATOM 1512 O O . GLU A 1 184 ? -7.745 20.746 -9.515 1.00 50.06 184 GLU A O 1
ATOM 1517 N N . HIS A 1 185 ? -7.251 22.354 -8.030 1.00 41.09 185 HIS A N 1
ATOM 1518 C CA . HIS A 1 185 ? -7.253 23.486 -8.965 1.00 41.09 185 HIS A CA 1
ATOM 1519 C C . HIS A 1 185 ? -5.854 23.927 -9.468 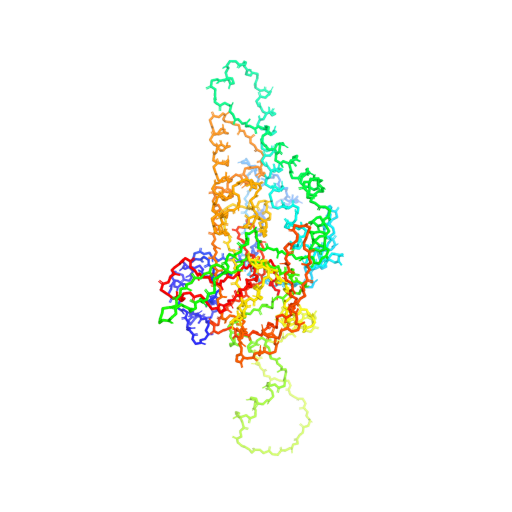1.00 41.09 185 HIS A C 1
ATOM 1521 O O . HIS A 1 185 ? -5.741 24.451 -10.573 1.00 41.09 185 HIS A O 1
ATOM 1527 N N . PHE A 1 186 ? -4.765 23.733 -8.709 1.00 39.91 186 PHE A N 1
ATOM 1528 C CA . PHE A 1 186 ? -3.440 24.319 -8.997 1.00 39.91 186 PHE A CA 1
ATOM 1529 C C . PHE A 1 186 ? -2.538 23.503 -9.923 1.00 39.91 186 PHE A C 1
ATOM 1531 O O . PHE A 1 186 ? -1.579 24.057 -10.465 1.00 39.91 186 PHE A O 1
ATOM 1538 N N . LEU A 1 187 ? -2.848 22.229 -10.169 1.00 44.75 187 LEU A N 1
ATOM 1539 C CA . LEU A 1 187 ? -2.130 21.427 -11.169 1.00 44.75 187 LEU A CA 1
ATOM 1540 C C . LEU A 1 187 ? -2.276 21.990 -12.603 1.00 44.75 187 LEU A C 1
ATOM 1542 O O . LEU A 1 187 ? -1.560 21.563 -13.500 1.00 44.75 187 LEU A O 1
ATOM 1546 N N . GLN A 1 188 ? -3.142 22.991 -12.811 1.00 44.56 188 GLN A N 1
ATOM 1547 C CA . GLN A 1 188 ? -3.330 23.701 -14.080 1.00 44.56 188 GLN A CA 1
ATOM 1548 C C . GLN A 1 188 ? -2.394 24.906 -14.304 1.00 44.56 188 GLN A C 1
ATOM 1550 O O . GLN A 1 188 ? -2.185 25.280 -15.453 1.00 44.56 188 GLN A O 1
ATOM 1555 N N . ASN A 1 189 ? -1.815 25.524 -13.262 1.00 38.97 189 ASN A N 1
ATOM 1556 C CA . ASN A 1 189 ? -1.320 26.911 -13.390 1.00 38.97 189 ASN A CA 1
ATOM 1557 C C . ASN A 1 189 ? 0.207 27.107 -13.424 1.00 38.97 189 ASN A C 1
ATOM 1559 O O . ASN A 1 189 ? 0.650 28.203 -13.754 1.00 38.97 189 ASN A O 1
ATOM 1563 N N . ASN A 1 190 ? 1.022 26.086 -13.130 1.00 42.91 190 ASN A N 1
ATOM 1564 C CA . ASN A 1 190 ? 2.494 26.214 -13.081 1.00 42.91 190 ASN A CA 1
ATOM 1565 C C . ASN A 1 190 ? 3.248 25.302 -14.068 1.00 42.91 190 ASN A C 1
ATOM 1567 O O . ASN A 1 190 ? 4.462 25.141 -13.948 1.00 42.91 190 ASN A O 1
ATOM 1571 N N . CYS A 1 191 ? 2.548 24.703 -15.030 1.00 44.19 191 CYS A N 1
ATOM 1572 C CA . CYS A 1 191 ? 3.126 23.788 -16.013 1.00 44.19 191 CYS A CA 1
ATOM 1573 C C . CYS A 1 191 ? 3.129 24.416 -17.406 1.00 44.19 191 CYS A C 1
ATOM 1575 O O . CYS A 1 191 ? 2.223 25.173 -17.763 1.00 44.19 191 CYS A O 1
ATOM 1577 N N . THR A 1 192 ? 4.124 24.084 -18.226 1.00 59.19 192 THR A N 1
ATOM 1578 C CA . THR A 1 192 ? 4.034 24.399 -19.657 1.00 59.19 192 THR A CA 1
ATOM 1579 C C . THR A 1 192 ? 2.847 23.643 -20.275 1.00 59.19 192 THR A C 1
ATOM 1581 O O . THR A 1 192 ? 2.493 22.561 -19.810 1.00 59.19 192 THR A O 1
ATOM 1584 N N . GLN A 1 193 ? 2.236 24.161 -21.352 1.00 63.81 193 GLN A N 1
ATOM 1585 C CA . GLN A 1 193 ? 1.137 23.461 -22.055 1.00 63.81 193 GLN A CA 1
ATOM 1586 C C . GLN A 1 193 ? 1.505 22.017 -22.441 1.00 63.81 193 GLN A C 1
ATOM 1588 O O . GLN A 1 193 ? 0.645 21.145 -22.503 1.00 63.81 193 GLN A O 1
ATOM 1593 N N . PHE A 1 194 ? 2.791 21.770 -22.696 1.00 60.50 194 PHE A N 1
ATOM 1594 C CA . PHE A 1 194 ? 3.317 20.449 -23.004 1.00 60.50 194 PHE A CA 1
ATOM 1595 C C . PHE A 1 194 ? 3.254 19.501 -21.797 1.00 60.50 194 PHE A C 1
ATOM 1597 O O . PHE A 1 194 ? 2.712 18.407 -21.912 1.00 60.50 194 PHE A O 1
ATOM 1604 N N . GLU A 1 195 ? 3.767 19.925 -20.641 1.00 64.62 195 GLU A N 1
ATOM 1605 C CA . GLU A 1 195 ? 3.753 19.120 -19.412 1.00 64.62 195 GLU A CA 1
ATOM 1606 C C . GLU A 1 195 ? 2.324 18.906 -18.894 1.00 64.62 195 GLU A C 1
ATOM 1608 O O . GLU A 1 195 ? 1.986 17.808 -18.466 1.00 64.62 195 GLU A O 1
ATOM 1613 N N . PHE A 1 196 ? 1.456 19.912 -19.040 1.00 66.75 196 PHE A N 1
ATOM 1614 C CA . PHE A 1 196 ? 0.036 19.797 -18.707 1.00 66.75 196 PHE A CA 1
ATOM 1615 C C . PHE A 1 196 ? -0.666 18.688 -19.509 1.00 66.75 196 PHE A C 1
ATOM 1617 O O . PHE A 1 196 ? -1.415 17.893 -18.945 1.00 66.75 196 PHE A O 1
ATOM 1624 N N . ASN A 1 197 ? -0.396 18.593 -20.816 1.00 74.12 197 ASN A N 1
ATOM 1625 C CA . ASN A 1 197 ? -0.981 17.555 -21.667 1.00 74.12 197 ASN A CA 1
ATOM 1626 C C . ASN A 1 197 ? -0.461 16.149 -21.321 1.00 74.12 197 ASN A C 1
ATOM 1628 O O . ASN A 1 197 ? -1.234 15.193 -21.359 1.00 74.12 197 ASN A O 1
ATOM 1632 N N . GLU A 1 198 ? 0.826 16.009 -20.982 1.00 76.94 198 GLU A N 1
ATOM 1633 C CA . GLU A 1 198 ? 1.393 14.720 -20.554 1.00 76.94 198 GLU A CA 1
ATOM 1634 C C . GLU A 1 198 ? 0.820 14.268 -19.205 1.00 76.94 198 GLU A C 1
ATOM 1636 O O . GLU A 1 198 ? 0.406 13.117 -19.069 1.00 76.94 198 GLU A O 1
ATOM 1641 N N . ASP A 1 199 ? 0.734 15.172 -18.227 1.00 78.19 199 ASP A N 1
ATOM 1642 C CA . ASP A 1 199 ? 0.151 14.871 -16.919 1.00 78.19 199 ASP A CA 1
ATOM 1643 C C . ASP A 1 199 ? -1.336 14.516 -17.029 1.00 78.19 199 ASP A C 1
ATOM 1645 O O . ASP A 1 199 ? -1.808 13.617 -16.327 1.00 78.19 199 ASP A O 1
ATOM 1649 N N . GLN A 1 200 ? -2.076 15.175 -17.926 1.00 81.56 200 GLN A N 1
ATOM 1650 C CA . GLN A 1 200 ? -3.468 14.828 -18.203 1.00 81.56 200 GLN A CA 1
ATOM 1651 C C . GLN A 1 200 ? -3.582 13.435 -18.834 1.00 81.56 200 GLN A C 1
ATOM 1653 O O . GLN A 1 200 ? -4.380 12.628 -18.365 1.00 81.56 200 GLN A O 1
ATOM 1658 N N . GLN A 1 201 ? -2.742 13.109 -19.822 1.00 85.62 201 GLN A N 1
ATOM 1659 C CA . GLN A 1 201 ? -2.728 11.776 -20.429 1.00 85.62 201 GLN A CA 1
ATOM 1660 C C . GLN A 1 201 ? -2.444 10.686 -19.382 1.00 85.62 201 GLN A C 1
ATOM 1662 O O . GLN A 1 201 ? -3.141 9.673 -19.329 1.00 85.62 201 GLN A O 1
ATOM 1667 N N . LEU A 1 202 ? -1.450 10.895 -18.511 1.00 87.50 202 LEU A N 1
ATOM 1668 C CA . LEU A 1 202 ? -1.117 9.947 -17.444 1.00 87.50 202 LEU A CA 1
ATOM 1669 C C . LEU A 1 202 ? -2.277 9.756 -16.454 1.00 87.50 202 LEU A C 1
ATOM 1671 O O . LEU A 1 202 ? -2.482 8.642 -15.968 1.00 87.50 202 LEU A O 1
ATOM 1675 N N . ARG A 1 203 ? -3.051 10.812 -16.171 1.00 87.06 203 ARG A N 1
ATOM 1676 C CA . ARG A 1 203 ? -4.259 10.739 -15.331 1.00 87.06 203 ARG A CA 1
ATOM 1677 C C . ARG A 1 203 ? -5.388 9.980 -16.005 1.00 87.06 203 ARG A C 1
ATOM 1679 O O . ARG A 1 203 ? -5.970 9.103 -15.372 1.00 87.06 203 ARG A O 1
ATOM 1686 N N . ASP A 1 204 ? -5.656 10.273 -17.274 1.00 86.06 204 ASP A N 1
ATOM 1687 C CA . ASP A 1 204 ? -6.695 9.600 -18.057 1.00 86.06 204 ASP A CA 1
ATOM 1688 C C . ASP A 1 204 ? -6.399 8.094 -18.170 1.00 86.06 204 ASP A C 1
ATOM 1690 O O . ASP A 1 204 ? -7.294 7.251 -18.081 1.00 86.06 204 ASP A O 1
ATOM 1694 N N . GLU A 1 205 ? -5.116 7.738 -18.275 1.00 90.06 205 GLU A N 1
ATOM 1695 C CA . GLU A 1 205 ? -4.640 6.356 -18.278 1.00 90.06 205 GLU A CA 1
ATOM 1696 C C . GLU A 1 205 ? -4.463 5.737 -16.879 1.00 90.06 205 GLU A C 1
ATOM 1698 O O . GLU A 1 205 ? -4.061 4.570 -16.783 1.00 90.06 205 GLU A O 1
ATOM 1703 N N . LYS A 1 206 ? -4.763 6.489 -15.809 1.00 93.12 206 LYS A N 1
ATOM 1704 C CA . LYS A 1 206 ? -4.646 6.093 -14.393 1.00 93.12 206 LYS A CA 1
ATOM 1705 C C . LYS A 1 206 ? -3.262 5.538 -14.050 1.00 93.12 206 LYS A C 1
ATOM 1707 O O . LYS A 1 206 ? -3.123 4.481 -13.423 1.00 93.12 206 LYS A O 1
ATOM 1712 N N . MET A 1 207 ? -2.219 6.218 -14.511 1.00 94.19 207 MET A N 1
ATOM 1713 C CA . MET A 1 207 ? -0.831 5.842 -14.277 1.00 94.19 207 MET A CA 1
ATOM 1714 C C . MET A 1 207 ? -0.243 6.567 -13.068 1.00 94.19 207 MET A C 1
ATOM 1716 O O . MET A 1 207 ? -0.352 7.783 -12.932 1.00 94.19 207 MET A O 1
ATOM 1720 N N . ILE A 1 208 ? 0.451 5.821 -12.210 1.00 93.62 208 ILE A N 1
ATOM 1721 C CA . ILE A 1 208 ? 1.267 6.386 -11.131 1.00 93.62 208 ILE A CA 1
ATOM 1722 C C . ILE A 1 208 ? 2.726 6.347 -11.582 1.00 93.62 208 ILE A C 1
ATOM 1724 O O . ILE A 1 208 ? 3.188 5.330 -12.100 1.00 93.62 208 ILE A O 1
ATOM 1728 N N . GLY A 1 209 ? 3.433 7.467 -11.421 1.00 90.31 209 GLY A N 1
ATOM 1729 C CA . GLY A 1 209 ? 4.816 7.657 -11.855 1.00 90.31 209 GLY A CA 1
ATOM 1730 C C . GLY A 1 209 ? 5.826 7.738 -10.717 1.00 90.31 209 GLY A C 1
ATOM 1731 O O . GLY A 1 209 ? 5.509 8.159 -9.604 1.00 90.31 209 GLY A O 1
ATOM 1732 N N . SER A 1 210 ? 7.076 7.378 -11.007 1.00 85.62 210 SER A N 1
ATOM 1733 C CA . SER A 1 210 ? 8.209 7.635 -10.119 1.00 85.62 210 SER A CA 1
ATOM 1734 C C . SER A 1 210 ? 8.345 9.143 -9.882 1.00 85.62 210 SER A C 1
ATOM 1736 O O . SER A 1 210 ? 8.546 9.899 -10.837 1.00 85.62 210 SER A O 1
ATOM 1738 N N . LYS A 1 211 ? 8.279 9.580 -8.618 1.00 75.94 211 LYS A N 1
ATOM 1739 C CA . LYS A 1 211 ? 8.347 11.008 -8.252 1.00 75.94 211 LYS A CA 1
ATOM 1740 C C . LYS A 1 211 ? 9.656 11.673 -8.675 1.00 75.94 211 LYS A C 1
ATOM 1742 O O . LYS A 1 211 ? 9.659 12.832 -9.077 1.00 75.94 211 LYS A O 1
ATOM 1747 N N . ILE A 1 212 ? 10.759 10.933 -8.576 1.00 81.00 212 ILE A N 1
ATOM 1748 C CA . ILE A 1 212 ? 12.111 11.415 -8.858 1.00 81.00 212 ILE A CA 1
ATOM 1749 C C . ILE A 1 212 ? 12.646 10.633 -10.063 1.00 81.00 212 ILE A C 1
ATOM 1751 O O . ILE A 1 212 ? 12.601 9.399 -10.037 1.00 81.00 212 ILE A O 1
ATOM 1755 N N . PRO A 1 213 ? 13.143 11.308 -11.115 1.00 87.88 213 PRO A N 1
ATOM 1756 C CA . PRO A 1 213 ? 13.859 10.637 -12.191 1.00 87.88 213 PRO A CA 1
ATOM 1757 C C . PRO A 1 213 ? 15.097 9.915 -11.652 1.00 87.88 213 PRO A C 1
ATOM 1759 O O . PRO A 1 213 ? 15.870 10.473 -10.874 1.00 87.88 213 PRO A O 1
ATOM 1762 N N . VAL A 1 214 ? 15.324 8.684 -12.099 1.00 89.94 214 VAL A N 1
ATOM 1763 C CA . VAL A 1 214 ? 16.521 7.923 -11.733 1.00 89.94 214 VAL A CA 1
ATOM 1764 C C . VAL A 1 214 ? 17.612 8.190 -12.760 1.00 89.94 214 VAL A C 1
ATOM 1766 O O . VAL A 1 214 ? 17.419 7.975 -13.956 1.00 89.94 214 VAL A O 1
ATOM 1769 N N . THR A 1 215 ? 18.779 8.639 -12.300 1.00 91.50 215 THR A N 1
ATOM 1770 C CA . THR A 1 215 ? 19.961 8.756 -13.163 1.00 91.50 215 THR A CA 1
ATOM 1771 C C . THR A 1 215 ? 20.447 7.363 -13.565 1.00 91.50 215 THR A C 1
ATOM 1773 O O . THR A 1 215 ? 20.736 6.534 -12.708 1.00 91.50 215 THR A O 1
ATOM 1776 N N . ILE A 1 216 ? 20.601 7.130 -14.868 1.00 91.00 216 ILE A N 1
ATOM 1777 C CA . ILE A 1 216 ? 21.150 5.890 -15.419 1.00 91.00 216 ILE A CA 1
ATOM 1778 C C . ILE A 1 216 ? 22.614 6.090 -15.817 1.00 91.00 216 ILE A C 1
ATOM 1780 O O . ILE A 1 216 ? 22.995 7.110 -16.405 1.00 91.00 216 ILE A O 1
ATOM 1784 N N . TYR A 1 217 ? 23.428 5.075 -15.540 1.00 90.00 217 TYR A N 1
ATOM 1785 C CA . TYR A 1 217 ? 24.852 5.026 -15.839 1.00 90.00 217 TYR A CA 1
ATOM 1786 C C . TYR A 1 217 ? 25.149 4.039 -16.975 1.00 90.00 217 TYR A C 1
ATOM 1788 O O . TYR A 1 217 ? 24.633 2.926 -17.026 1.00 90.00 217 TYR A O 1
ATOM 1796 N N . GLY A 1 218 ? 26.011 4.430 -17.904 1.00 85.88 218 GLY A N 1
ATOM 1797 C CA . GLY A 1 218 ? 26.546 3.571 -18.955 1.00 85.88 218 GLY A CA 1
ATOM 1798 C C . GLY A 1 218 ? 28.038 3.327 -18.758 1.00 85.88 218 GLY A C 1
ATOM 1799 O O . GLY A 1 218 ? 28.750 4.155 -18.190 1.00 85.88 218 GLY A O 1
ATOM 1800 N N . LYS A 1 219 ? 28.547 2.207 -19.279 1.00 81.81 219 LYS A N 1
ATOM 1801 C CA . LYS A 1 219 ? 29.992 1.945 -19.319 1.00 81.81 219 LYS A CA 1
ATOM 1802 C C . LYS A 1 219 ? 30.591 2.574 -20.572 1.00 81.81 219 LYS A C 1
ATOM 1804 O O . LYS A 1 219 ? 30.285 2.148 -21.685 1.00 81.81 219 LYS A O 1
ATOM 1809 N N . LYS A 1 220 ? 31.491 3.543 -20.400 1.00 74.56 220 LYS A N 1
ATOM 1810 C CA . LYS A 1 220 ? 32.294 4.103 -21.495 1.00 74.56 220 LYS A CA 1
ATOM 1811 C C . LYS A 1 220 ? 33.706 3.529 -21.413 1.00 74.56 220 LYS A C 1
ATOM 1813 O O . LYS A 1 220 ? 34.394 3.697 -20.408 1.00 74.56 220 LYS A O 1
ATOM 1818 N N . LYS A 1 221 ? 34.144 2.828 -22.463 1.00 68.94 221 LYS A N 1
ATOM 1819 C CA . LYS A 1 221 ? 35.523 2.326 -22.556 1.00 68.94 221 LYS A CA 1
ATOM 1820 C C . LYS A 1 221 ? 36.454 3.466 -22.969 1.00 68.94 221 LYS A C 1
ATOM 1822 O O . LYS A 1 221 ? 36.281 4.044 -24.040 1.00 68.94 221 LYS A O 1
ATOM 1827 N N . LYS A 1 222 ? 37.459 3.765 -22.143 1.00 64.69 222 LYS A N 1
ATOM 1828 C CA . LYS A 1 222 ? 38.621 4.580 -22.521 1.00 64.69 222 LYS A CA 1
ATOM 1829 C C . LYS A 1 222 ? 39.864 3.692 -22.421 1.00 64.69 222 LYS A C 1
ATOM 1831 O O . LYS A 1 222 ? 40.386 3.460 -21.334 1.00 64.69 222 LYS A O 1
ATOM 1836 N N . LYS A 1 223 ? 40.350 3.197 -23.564 1.00 71.44 223 LYS A N 1
ATOM 1837 C CA . LYS A 1 223 ? 41.468 2.234 -23.637 1.00 71.44 223 LYS A CA 1
ATOM 1838 C C . LYS A 1 223 ? 41.189 0.987 -22.766 1.00 71.44 223 LYS A C 1
ATOM 1840 O O . LYS A 1 223 ? 40.187 0.319 -23.000 1.00 71.44 223 LYS A O 1
ATOM 1845 N N . ILE A 1 224 ? 42.054 0.677 -21.794 1.00 65.00 224 ILE A N 1
ATOM 1846 C CA . ILE A 1 224 ? 42.013 -0.538 -20.952 1.00 65.00 224 ILE A CA 1
ATOM 1847 C C . ILE A 1 224 ? 41.046 -0.385 -19.757 1.00 65.00 224 ILE A C 1
ATOM 1849 O O . ILE A 1 224 ? 40.647 -1.376 -19.155 1.00 65.00 224 ILE A O 1
ATOM 1853 N N . LEU A 1 225 ? 40.612 0.840 -19.436 1.00 59.31 225 LEU A N 1
ATOM 1854 C CA . LEU A 1 225 ? 39.745 1.130 -18.290 1.00 59.31 225 LEU A CA 1
ATOM 1855 C C . LEU A 1 225 ? 38.317 1.466 -18.748 1.00 59.31 225 LEU A C 1
ATOM 1857 O O . LEU A 1 225 ? 38.096 2.261 -19.668 1.00 59.31 225 LEU A O 1
ATOM 1861 N N . SER A 1 226 ? 37.327 0.858 -18.094 1.00 68.31 226 SER A N 1
ATOM 1862 C CA . SER A 1 226 ? 35.917 1.230 -18.231 1.00 68.31 226 SER A CA 1
ATOM 1863 C C . SER A 1 226 ? 35.523 2.168 -17.100 1.00 68.31 226 SER A C 1
ATOM 1865 O O . SER A 1 226 ? 35.661 1.799 -15.939 1.00 68.31 226 SER A O 1
ATOM 1867 N N . SER A 1 227 ? 34.993 3.342 -17.434 1.00 76.06 227 SER A N 1
ATOM 1868 C CA . SER A 1 227 ? 34.413 4.269 -16.458 1.00 76.06 227 SER A CA 1
ATOM 1869 C C . SER A 1 227 ? 32.891 4.279 -16.574 1.00 76.06 227 SER A C 1
ATOM 1871 O O . SER A 1 227 ? 32.361 4.242 -17.692 1.00 76.06 227 SER A O 1
ATOM 1873 N N . LEU A 1 228 ? 32.198 4.382 -15.440 1.00 83.25 228 LEU A N 1
ATOM 1874 C CA . LEU A 1 228 ? 30.772 4.695 -15.409 1.00 83.25 228 LEU A CA 1
ATOM 1875 C C . LEU A 1 228 ? 30.564 6.166 -15.781 1.00 83.25 228 LEU A C 1
ATOM 1877 O O . LEU A 1 228 ? 31.277 7.050 -15.311 1.00 83.25 228 LEU A O 1
ATOM 1881 N N . VAL A 1 229 ? 29.606 6.425 -16.664 1.00 87.06 229 VAL A N 1
ATOM 1882 C CA . VAL A 1 229 ? 29.238 7.769 -17.117 1.00 87.06 229 VAL A CA 1
ATOM 1883 C C . VAL A 1 229 ? 27.727 7.899 -17.032 1.00 87.06 229 VAL A C 1
ATOM 1885 O O . VAL A 1 229 ? 27.013 6.989 -17.439 1.00 87.06 229 VAL A O 1
ATOM 1888 N N . ARG A 1 230 ? 27.234 9.027 -16.523 1.00 90.19 230 ARG A N 1
ATOM 1889 C CA . ARG A 1 230 ? 25.803 9.350 -16.522 1.00 90.19 230 ARG A CA 1
ATOM 1890 C C . ARG A 1 230 ? 25.325 9.506 -17.969 1.00 90.19 230 ARG A C 1
ATOM 1892 O O . ARG A 1 230 ? 25.886 10.319 -18.700 1.00 90.19 230 ARG A O 1
ATOM 1899 N N . ILE A 1 231 ? 24.330 8.727 -18.385 1.00 90.88 231 ILE A N 1
ATOM 1900 C CA . ILE A 1 231 ? 23.833 8.720 -19.775 1.00 90.88 231 ILE A CA 1
ATOM 1901 C C . ILE A 1 231 ? 22.472 9.406 -19.935 1.00 90.88 231 ILE A C 1
ATOM 1903 O O . ILE A 1 231 ? 22.165 9.914 -21.011 1.00 90.88 231 ILE A O 1
ATOM 1907 N N . GLY A 1 232 ? 21.678 9.471 -18.869 1.00 92.31 232 GLY A N 1
ATOM 1908 C CA . GLY A 1 232 ? 20.402 10.179 -18.856 1.00 92.31 232 GLY A CA 1
ATOM 1909 C C . GLY A 1 232 ? 19.604 9.896 -17.594 1.00 92.31 232 GLY A C 1
ATOM 1910 O O . GLY A 1 232 ? 20.102 9.259 -16.663 1.00 92.31 232 GLY A O 1
ATOM 1911 N N . GLU A 1 233 ? 18.359 10.345 -17.595 1.00 93.81 233 GLU A N 1
ATOM 1912 C CA . GLU A 1 233 ? 17.390 10.142 -16.524 1.00 93.81 233 GLU A CA 1
ATOM 1913 C C . GLU A 1 233 ? 16.211 9.314 -17.018 1.00 93.81 233 GLU A C 1
ATOM 1915 O O . GLU A 1 233 ? 15.786 9.439 -18.169 1.00 93.81 233 GLU A O 1
ATOM 1920 N N . LEU A 1 234 ? 15.681 8.464 -16.143 1.00 93.94 234 LEU A N 1
ATOM 1921 C CA . LEU A 1 234 ? 14.580 7.575 -16.467 1.00 93.94 234 LEU A CA 1
ATOM 1922 C C . LEU A 1 234 ? 13.447 7.690 -15.449 1.00 93.94 234 LEU A C 1
ATOM 1924 O O . LEU A 1 234 ? 13.677 7.718 -14.240 1.00 93.94 234 LEU A O 1
ATOM 1928 N N . LYS A 1 235 ? 12.218 7.729 -15.959 1.00 94.25 235 LYS A N 1
ATOM 1929 C CA . LYS A 1 235 ? 10.984 7.631 -15.180 1.00 94.25 235 LYS A CA 1
ATOM 1930 C C . LYS A 1 235 ? 10.225 6.370 -15.567 1.00 94.25 235 LYS A C 1
ATOM 1932 O O . LYS A 1 235 ? 10.215 5.970 -16.733 1.00 94.25 235 LYS A O 1
ATOM 1937 N N . LEU A 1 236 ? 9.577 5.776 -14.574 1.00 95.69 236 LEU A N 1
ATOM 1938 C CA . LEU A 1 236 ? 8.685 4.634 -14.732 1.00 95.69 236 LEU A CA 1
ATOM 1939 C C . LEU A 1 236 ? 7.284 5.060 -14.312 1.00 95.69 236 LEU A C 1
ATOM 1941 O O . LEU A 1 236 ? 7.103 5.554 -13.201 1.00 95.69 236 LEU A O 1
ATOM 1945 N N . HIS A 1 237 ? 6.313 4.823 -15.183 1.00 96.81 237 HIS A N 1
ATOM 1946 C CA . HIS A 1 237 ? 4.895 4.942 -14.884 1.00 96.81 237 HIS A CA 1
ATOM 1947 C C . HIS A 1 237 ? 4.240 3.575 -15.018 1.00 96.81 237 HIS A C 1
ATOM 1949 O O . HIS A 1 237 ? 4.602 2.783 -15.888 1.00 96.81 237 HIS A O 1
ATOM 1955 N N . VAL A 1 238 ? 3.298 3.280 -14.134 1.00 97.56 238 VAL A N 1
ATOM 1956 C CA . VAL A 1 238 ? 2.592 2.001 -14.099 1.00 97.56 238 VAL A CA 1
ATOM 1957 C C . VAL A 1 238 ? 1.105 2.284 -13.977 1.00 97.56 238 VAL A C 1
ATOM 1959 O O . VAL A 1 238 ? 0.683 3.034 -13.094 1.00 97.56 238 VAL A O 1
ATOM 1962 N N . ARG A 1 239 ? 0.310 1.679 -14.863 1.00 96.81 239 ARG A N 1
ATOM 1963 C CA . ARG A 1 239 ? -1.151 1.763 -14.806 1.00 96.81 239 ARG A CA 1
ATOM 1964 C C . ARG A 1 239 ? -1.657 1.015 -13.580 1.00 96.81 239 ARG A C 1
ATOM 1966 O O . ARG A 1 239 ? -1.283 -0.142 -13.366 1.00 96.81 239 ARG A O 1
ATOM 1973 N N . VAL A 1 240 ? -2.523 1.655 -12.794 1.00 95.62 240 VAL A N 1
ATOM 1974 C CA . VAL A 1 240 ? -3.155 1.001 -11.645 1.00 95.62 240 VAL A CA 1
ATOM 1975 C C . VAL A 1 240 ? -3.963 -0.209 -12.139 1.00 95.62 240 VAL A C 1
ATOM 1977 O O . VAL A 1 240 ? -4.807 -0.063 -13.026 1.00 95.62 240 VAL A O 1
ATOM 1980 N N . PRO A 1 241 ? -3.721 -1.421 -11.612 1.00 93.38 241 PRO A N 1
ATOM 1981 C CA . PRO A 1 241 ? -4.430 -2.609 -12.066 1.00 93.38 241 PRO A CA 1
ATOM 1982 C C . PRO A 1 241 ? -5.944 -2.558 -11.824 1.00 93.38 241 PRO A C 1
ATOM 1984 O O . PRO A 1 241 ? -6.405 -2.340 -10.707 1.00 93.38 241 PRO A O 1
ATOM 1987 N N . HIS A 1 242 ? -6.722 -2.858 -12.868 1.00 87.56 242 HIS A N 1
ATOM 1988 C CA . HIS A 1 242 ? -8.190 -2.936 -12.810 1.00 87.56 242 HIS A CA 1
ATOM 1989 C C . HIS A 1 242 ? -8.718 -4.314 -12.371 1.00 87.56 242 HIS A C 1
ATOM 1991 O O . HIS A 1 242 ? -9.926 -4.514 -12.286 1.00 87.56 242 HIS A O 1
ATOM 1997 N N . LYS A 1 243 ? -7.820 -5.274 -12.118 1.00 87.81 243 LYS A N 1
ATOM 1998 C CA . LYS A 1 243 ? -8.120 -6.665 -11.747 1.00 87.81 243 LYS A CA 1
ATOM 1999 C C . LYS A 1 243 ? -7.446 -7.043 -10.436 1.00 87.81 243 LYS A C 1
ATOM 2001 O O . LYS A 1 243 ? -6.522 -6.361 -9.990 1.00 87.81 243 LYS A O 1
ATOM 2006 N N . VAL A 1 244 ? -7.884 -8.148 -9.837 1.00 86.50 244 VAL A N 1
ATOM 2007 C CA . VAL A 1 244 ? -7.405 -8.578 -8.518 1.00 86.50 244 VAL A CA 1
ATOM 2008 C C . VAL A 1 244 ? -6.263 -9.584 -8.615 1.00 86.50 244 VAL A C 1
ATOM 2010 O O . VAL A 1 244 ? -6.202 -10.409 -9.527 1.00 86.50 244 VAL A O 1
ATOM 2013 N N . VAL A 1 245 ? -5.373 -9.556 -7.629 1.00 88.19 245 VAL A N 1
ATOM 2014 C CA . VAL A 1 245 ? -4.475 -10.681 -7.355 1.00 88.19 245 VAL A CA 1
ATOM 2015 C C . VAL A 1 245 ? -5.251 -11.687 -6.497 1.00 88.19 245 VAL A C 1
ATOM 2017 O O . VAL A 1 245 ? -5.828 -11.285 -5.487 1.00 88.19 245 VAL A O 1
ATOM 2020 N N . PRO A 1 246 ? -5.317 -12.973 -6.869 1.00 83.19 246 PRO A N 1
ATOM 2021 C CA . PRO A 1 246 ? -6.148 -13.931 -6.152 1.00 83.19 246 PRO A CA 1
ATOM 2022 C C . PRO A 1 246 ? -5.589 -14.234 -4.759 1.00 83.19 246 PRO A C 1
ATOM 2024 O O . PRO A 1 246 ? -4.371 -14.220 -4.543 1.00 83.19 246 PRO A O 1
ATOM 2027 N N . TYR A 1 247 ? -6.482 -14.577 -3.830 1.00 81.12 247 TYR A N 1
ATOM 2028 C CA . TYR A 1 247 ? -6.117 -15.261 -2.591 1.00 81.12 247 TYR A CA 1
ATOM 2029 C C . TYR A 1 247 ? -5.168 -16.439 -2.873 1.00 81.12 247 TYR A C 1
ATOM 2031 O O . TYR A 1 247 ? -5.387 -17.234 -3.788 1.00 81.12 247 TYR A O 1
ATOM 2039 N N . ALA A 1 248 ? -4.124 -16.586 -2.056 1.00 81.38 248 ALA A N 1
ATOM 2040 C CA . ALA A 1 248 ? -3.215 -17.724 -2.142 1.00 81.38 248 ALA A CA 1
ATOM 2041 C C . ALA A 1 248 ? -3.062 -18.387 -0.776 1.00 81.38 248 ALA A C 1
ATOM 2043 O O . ALA A 1 248 ? -2.786 -17.715 0.212 1.00 81.38 248 ALA A O 1
ATOM 2044 N N . SER A 1 249 ? -3.178 -19.712 -0.740 1.00 77.44 249 SER A N 1
ATOM 2045 C CA . SER A 1 249 ? -2.930 -20.541 0.443 1.00 77.44 249 SER A CA 1
ATOM 2046 C C . SER A 1 249 ? -1.709 -21.436 0.214 1.00 77.44 249 SER A C 1
ATOM 2048 O O . SER A 1 249 ? -1.290 -21.627 -0.931 1.00 77.44 249 SER A O 1
ATOM 2050 N N . PRO A 1 250 ? -1.138 -22.053 1.263 1.00 79.19 250 PRO A N 1
ATOM 2051 C CA . PRO A 1 250 ? -0.230 -23.178 1.092 1.00 79.19 250 PRO A CA 1
ATOM 2052 C C . PRO A 1 250 ? -0.776 -24.223 0.106 1.00 79.19 250 PRO A C 1
ATOM 2054 O O . PRO A 1 250 ? -1.959 -24.565 0.143 1.00 79.19 250 PRO A O 1
ATOM 2057 N N . LYS A 1 251 ? 0.095 -24.748 -0.766 1.00 73.62 251 LYS A N 1
ATOM 2058 C CA . LYS A 1 251 ? -0.284 -25.586 -1.922 1.00 73.62 251 LYS A CA 1
ATOM 2059 C C . LYS A 1 251 ? -1.196 -26.758 -1.569 1.00 73.62 251 LYS A C 1
ATOM 2061 O O . LYS A 1 251 ? -2.121 -27.051 -2.314 1.00 73.62 251 LYS A O 1
ATOM 2066 N N . LEU A 1 252 ? -0.950 -27.417 -0.436 1.00 70.19 252 LEU A N 1
ATOM 2067 C CA . LEU A 1 252 ? -1.789 -28.524 0.026 1.00 70.19 252 LEU A CA 1
ATOM 2068 C C . LEU A 1 252 ? -3.202 -28.059 0.382 1.00 70.19 252 LEU A C 1
ATOM 2070 O O . LEU A 1 252 ? -4.158 -28.698 -0.034 1.00 70.19 252 LEU A O 1
ATOM 2074 N N . LEU A 1 253 ? -3.338 -26.931 1.086 1.00 73.44 253 LEU A N 1
ATOM 2075 C CA . LEU A 1 253 ? -4.646 -26.351 1.403 1.00 73.44 253 LEU A CA 1
ATOM 2076 C C . LEU A 1 253 ? -5.377 -25.921 0.129 1.00 73.44 253 LEU A C 1
ATOM 2078 O O . LEU A 1 253 ? -6.565 -26.184 -0.001 1.00 73.44 253 LEU A O 1
ATOM 2082 N N . MET A 1 254 ? -4.664 -25.332 -0.838 1.00 69.94 254 MET A N 1
ATOM 2083 C CA . MET A 1 254 ? -5.251 -25.032 -2.147 1.00 69.94 254 MET A CA 1
ATOM 2084 C C . MET A 1 254 ? -5.698 -26.298 -2.878 1.00 69.94 254 MET A C 1
ATOM 2086 O O . MET A 1 254 ? -6.782 -26.301 -3.438 1.00 69.94 254 MET A O 1
ATOM 2090 N N . LYS A 1 255 ? -4.923 -27.389 -2.835 1.00 69.44 255 LYS A N 1
ATOM 2091 C CA . LYS A 1 255 ? -5.315 -28.658 -3.462 1.00 69.44 255 LYS A CA 1
ATOM 2092 C C . LYS A 1 255 ? -6.622 -29.212 -2.879 1.00 69.44 255 LYS A C 1
ATOM 2094 O O . LYS A 1 255 ? -7.460 -29.651 -3.652 1.00 69.44 255 LYS A O 1
ATOM 2099 N N . TYR A 1 256 ? -6.807 -29.143 -1.558 1.00 67.19 256 TYR A N 1
ATOM 2100 C CA . TYR A 1 256 ? -8.069 -29.527 -0.906 1.00 67.19 256 TYR A CA 1
ATOM 2101 C C . TYR A 1 256 ? -9.232 -28.584 -1.241 1.00 67.19 256 TYR A C 1
ATOM 2103 O O . TYR A 1 256 ? -10.376 -29.012 -1.306 1.00 67.19 256 TYR A O 1
ATOM 2111 N N . ASN A 1 257 ? -8.964 -27.294 -1.450 1.00 63.28 257 ASN A N 1
ATOM 2112 C CA . ASN A 1 257 ? -10.010 -26.328 -1.804 1.00 63.28 257 ASN A CA 1
ATOM 2113 C C . ASN A 1 257 ? -10.380 -26.365 -3.299 1.00 63.28 257 ASN A C 1
ATOM 2115 O O . ASN A 1 257 ? -11.460 -25.914 -3.675 1.00 63.28 257 ASN A O 1
ATOM 2119 N N . ASN A 1 258 ? -9.485 -26.887 -4.140 1.00 60.81 258 ASN A N 1
ATOM 2120 C CA . ASN A 1 258 ? -9.602 -26.926 -5.598 1.00 60.81 258 ASN A CA 1
ATOM 2121 C C . ASN A 1 258 ? -10.054 -28.296 -6.106 1.00 60.81 258 ASN A C 1
ATOM 2123 O O . ASN A 1 258 ? -9.723 -28.647 -7.235 1.00 60.81 258 ASN A O 1
ATOM 2127 N N . GLU A 1 259 ? -10.747 -29.089 -5.284 1.00 53.84 259 GLU A N 1
ATOM 2128 C CA . GLU A 1 259 ? -11.270 -30.394 -5.687 1.00 53.84 259 GLU A CA 1
ATOM 2129 C C . GLU A 1 259 ? -12.170 -30.247 -6.924 1.00 53.84 259 GLU A C 1
ATOM 2131 O O . GLU A 1 259 ? -13.366 -29.972 -6.833 1.00 53.84 259 GLU A O 1
ATOM 2136 N N . ASN A 1 260 ? -11.581 -30.452 -8.104 1.00 50.16 260 ASN A N 1
ATOM 2137 C CA . ASN A 1 260 ? -12.310 -30.929 -9.261 1.00 50.16 260 ASN A CA 1
ATOM 2138 C C . ASN A 1 260 ? -12.987 -32.229 -8.820 1.00 50.16 260 ASN A C 1
ATOM 2140 O O . ASN A 1 260 ? -12.312 -33.151 -8.352 1.00 50.16 260 ASN A O 1
ATOM 2144 N N . LEU A 1 261 ? -14.311 -32.300 -8.975 1.00 46.38 261 LEU A N 1
ATOM 2145 C CA . LEU A 1 261 ? -15.103 -33.490 -8.651 1.00 46.38 261 LEU A CA 1
ATOM 2146 C C . LEU A 1 261 ? -14.566 -34.777 -9.317 1.00 46.38 261 LEU A C 1
ATOM 2148 O O . LEU A 1 261 ? -14.850 -35.869 -8.829 1.00 46.38 261 LEU A O 1
ATOM 2152 N N . ASP A 1 262 ? -13.771 -34.660 -10.383 1.00 45.94 262 ASP A N 1
ATOM 2153 C CA . ASP A 1 262 ? -13.278 -35.787 -11.180 1.00 45.94 262 ASP A CA 1
ATOM 2154 C C . ASP A 1 262 ? -12.145 -36.597 -10.511 1.00 45.94 262 ASP A C 1
ATOM 2156 O O . ASP A 1 262 ? -12.000 -37.795 -10.776 1.00 45.94 262 ASP A O 1
ATOM 2160 N N . ASP A 1 263 ? -11.376 -36.006 -9.586 1.00 43.12 263 ASP A N 1
ATOM 2161 C CA . ASP A 1 263 ? -10.238 -36.687 -8.932 1.00 43.12 263 ASP A CA 1
ATOM 2162 C C . ASP A 1 263 ? -10.645 -37.529 -7.702 1.00 43.12 263 ASP A C 1
ATOM 2164 O O . ASP A 1 263 ? -9.880 -38.371 -7.222 1.00 43.12 263 ASP A O 1
ATOM 2168 N N . PHE A 1 264 ? -11.872 -37.366 -7.193 1.00 42.75 264 PHE A N 1
ATOM 2169 C CA . PHE A 1 264 ? -12.383 -38.189 -6.084 1.00 42.75 264 PHE A CA 1
ATOM 2170 C C . PHE A 1 264 ? -12.816 -39.593 -6.516 1.00 42.75 264 PHE A C 1
ATOM 2172 O O . PHE A 1 264 ? -12.886 -40.509 -5.690 1.00 42.75 264 PHE A O 1
ATOM 2179 N N . THR A 1 265 ? -13.073 -39.789 -7.809 1.00 39.66 265 THR A N 1
ATOM 2180 C CA . THR A 1 265 ? -13.405 -41.095 -8.385 1.00 39.66 265 THR A CA 1
ATOM 2181 C C . THR A 1 265 ? -12.185 -41.999 -8.540 1.00 39.66 265 THR A C 1
ATOM 2183 O O . THR A 1 265 ? -12.291 -43.204 -8.322 1.00 39.66 265 THR A O 1
ATOM 2186 N N . THR A 1 266 ? -11.006 -41.448 -8.830 1.00 36.59 266 THR A N 1
ATOM 2187 C CA . THR A 1 266 ? -9.791 -42.240 -9.083 1.00 36.59 266 THR A CA 1
ATOM 2188 C C . THR A 1 266 ? -9.139 -42.763 -7.803 1.00 36.59 266 THR A C 1
ATOM 2190 O O . THR A 1 266 ? -8.640 -43.891 -7.801 1.00 36.59 266 THR A O 1
ATOM 2193 N N . LEU A 1 267 ? -9.226 -42.032 -6.684 1.00 37.78 267 LEU A N 1
ATOM 2194 C CA . LEU A 1 267 ? -8.664 -42.463 -5.393 1.00 37.78 267 LEU A CA 1
ATOM 2195 C C . LEU A 1 267 ? -9.450 -43.593 -4.701 1.00 37.78 267 LEU A C 1
ATOM 2197 O O . LEU A 1 267 ? -8.882 -44.294 -3.865 1.00 37.78 267 LEU A O 1
ATOM 2201 N N . ARG A 1 268 ? -10.718 -43.840 -5.069 1.00 37.78 268 ARG A N 1
ATOM 2202 C CA . ARG A 1 268 ? -11.477 -45.008 -4.570 1.00 37.78 268 ARG A CA 1
ATOM 2203 C C . ARG A 1 268 ? -11.074 -46.320 -5.250 1.00 37.78 268 ARG A C 1
ATOM 2205 O O . ARG A 1 268 ? -11.195 -47.382 -4.645 1.00 37.78 268 ARG A O 1
ATOM 2212 N N . THR A 1 269 ? -10.537 -46.256 -6.467 1.00 33.97 269 THR A N 1
ATOM 2213 C CA . THR A 1 269 ? -10.198 -47.445 -7.269 1.00 33.97 269 THR A CA 1
ATOM 2214 C C . THR A 1 269 ? -8.912 -48.147 -6.834 1.00 33.97 269 THR A C 1
ATOM 2216 O O . THR A 1 269 ? -8.713 -49.309 -7.169 1.00 33.97 269 THR A O 1
ATOM 2219 N N . VAL A 1 270 ? -8.038 -47.482 -6.072 1.00 34.69 270 VAL A N 1
ATOM 2220 C CA . VAL A 1 270 ? -6.735 -48.056 -5.674 1.00 34.69 270 VAL A CA 1
ATOM 2221 C C . VAL A 1 270 ? -6.769 -48.752 -4.309 1.00 34.69 270 VAL A C 1
ATOM 2223 O O . VAL A 1 270 ? -5.840 -49.479 -3.973 1.00 34.69 270 VAL A O 1
ATOM 2226 N N . ALA A 1 271 ? -7.843 -48.574 -3.534 1.00 36.19 271 ALA A N 1
ATOM 2227 C CA . ALA A 1 271 ? -8.004 -49.193 -2.215 1.00 36.19 271 ALA A CA 1
ATOM 2228 C C . ALA A 1 271 ? -8.913 -50.437 -2.217 1.00 36.19 271 ALA A C 1
ATOM 2230 O O . ALA A 1 271 ? -9.225 -50.969 -1.155 1.00 36.19 271 ALA A O 1
ATOM 2231 N N . SER A 1 272 ? -9.348 -50.920 -3.384 1.00 34.75 272 SER A N 1
ATOM 2232 C CA . SER A 1 272 ? -10.155 -52.139 -3.454 1.00 34.75 272 SER A CA 1
ATOM 2233 C C . SER A 1 272 ? -9.896 -52.938 -4.728 1.00 34.75 272 SER A C 1
ATOM 2235 O O . SER A 1 272 ? -10.431 -52.659 -5.790 1.00 34.75 272 SER A O 1
ATOM 2237 N N . THR A 1 273 ? -9.091 -53.988 -4.604 1.00 29.94 273 THR A N 1
ATOM 2238 C CA . THR A 1 273 ? -9.247 -55.225 -5.382 1.00 29.94 273 THR A CA 1
ATOM 2239 C C . THR A 1 273 ? -8.773 -56.405 -4.519 1.00 29.94 273 THR A C 1
ATOM 2241 O O . THR A 1 273 ? -7.923 -56.185 -3.654 1.00 29.94 273 THR A O 1
ATOM 2244 N N . PRO A 1 274 ? -9.283 -57.641 -4.719 1.00 38.56 274 PRO A N 1
ATOM 2245 C CA . PRO A 1 274 ? -9.962 -58.101 -5.935 1.00 38.56 274 PRO A CA 1
ATOM 2246 C C . PRO A 1 274 ? -11.297 -58.867 -5.734 1.00 38.56 274 PRO A C 1
ATOM 2248 O O . PRO A 1 274 ? -11.616 -59.326 -4.645 1.00 38.56 274 PRO A O 1
ATOM 2251 N N . LEU A 1 275 ? -11.993 -59.063 -6.869 1.00 29.27 275 LEU A N 1
ATOM 2252 C CA . LEU A 1 275 ? -12.985 -60.115 -7.191 1.00 29.27 275 LEU A CA 1
ATOM 2253 C C . LEU A 1 275 ? -14.429 -59.977 -6.659 1.00 29.27 275 LEU A C 1
ATOM 2255 O O . LEU A 1 275 ? -14.724 -60.365 -5.538 1.00 29.27 275 LEU A O 1
ATOM 2259 N N . LEU A 1 276 ? -15.362 -59.559 -7.532 1.00 28.80 276 LEU A N 1
ATOM 2260 C CA . LEU A 1 276 ? -16.372 -60.421 -8.196 1.00 28.80 276 LEU A CA 1
ATOM 2261 C C . LEU A 1 276 ? -17.568 -59.611 -8.743 1.00 28.80 276 LEU A C 1
ATOM 2263 O O . LEU A 1 276 ? -18.251 -58.908 -8.011 1.00 28.80 276 LEU A O 1
ATOM 2267 N N . SER A 1 277 ? -17.788 -59.790 -10.049 1.00 31.47 277 SER A N 1
ATOM 2268 C CA . SER A 1 277 ? -19.042 -59.782 -10.825 1.00 31.47 277 SER A CA 1
ATOM 2269 C C . SER A 1 277 ? -20.166 -58.772 -10.543 1.00 31.47 277 SER A C 1
ATOM 2271 O O . SER A 1 277 ? -20.786 -58.739 -9.483 1.00 31.47 277 SER A O 1
ATOM 2273 N N . GLU A 1 278 ? -20.549 -58.100 -11.629 1.00 39.19 278 GLU A N 1
ATOM 2274 C CA . GLU A 1 278 ? -21.834 -57.444 -11.868 1.00 39.19 278 GLU A CA 1
ATOM 2275 C C . GLU A 1 278 ? -23.053 -58.271 -11.421 1.00 39.19 278 GLU A C 1
ATOM 2277 O O . GLU A 1 278 ? -23.215 -59.420 -11.836 1.00 39.19 278 GLU A O 1
ATOM 2282 N N . LYS A 1 279 ? -23.953 -57.629 -10.663 1.00 30.16 279 LYS A N 1
ATOM 2283 C CA . LYS A 1 279 ? -25.421 -57.568 -10.852 1.00 30.16 279 LYS A CA 1
ATOM 2284 C C . LYS A 1 279 ? -26.103 -57.252 -9.521 1.00 30.16 279 LYS A C 1
ATOM 2286 O O . LYS A 1 279 ? -26.104 -58.077 -8.618 1.00 30.16 279 LYS A O 1
ATOM 2291 N N . ASN A 1 280 ? -26.734 -56.080 -9.441 1.00 29.62 280 ASN A N 1
ATOM 2292 C CA . ASN A 1 280 ? -28.135 -55.884 -9.034 1.00 29.62 280 ASN A CA 1
ATOM 2293 C C . ASN A 1 280 ? -28.372 -54.468 -8.495 1.00 29.62 280 ASN A C 1
ATOM 2295 O O . ASN A 1 280 ? -27.799 -54.037 -7.499 1.00 29.62 280 ASN A O 1
ATOM 2299 N N . LYS A 1 281 ? -29.307 -53.774 -9.150 1.00 35.19 281 LYS A N 1
ATOM 2300 C CA . LYS A 1 281 ? -30.087 -52.685 -8.565 1.00 35.19 281 LYS A CA 1
ATOM 2301 C C . LYS A 1 281 ? -30.946 -53.262 -7.434 1.00 35.19 281 LYS A C 1
ATOM 2303 O O . LYS A 1 281 ? -31.837 -54.046 -7.737 1.00 35.19 281 LYS A O 1
ATOM 2308 N N . LEU A 1 282 ? -30.745 -52.833 -6.189 1.00 27.94 282 LEU A N 1
ATOM 2309 C CA . LEU A 1 282 ? -31.825 -52.453 -5.267 1.00 27.94 282 LEU A CA 1
ATOM 2310 C C . LEU A 1 282 ? -31.249 -51.801 -4.003 1.00 27.94 282 LEU A C 1
ATOM 2312 O O . LEU A 1 282 ? -30.132 -52.085 -3.588 1.00 27.94 282 LEU A O 1
ATOM 2316 N N . ALA A 1 283 ? -32.031 -50.898 -3.424 1.00 36.16 283 ALA A N 1
ATOM 2317 C CA . ALA A 1 283 ? -31.685 -50.050 -2.297 1.00 36.16 283 ALA A CA 1
ATOM 2318 C C . ALA A 1 283 ? -31.155 -50.804 -1.061 1.00 36.16 283 ALA A C 1
ATOM 2320 O O . ALA A 1 283 ? -31.792 -51.730 -0.567 1.00 36.16 283 ALA A O 1
ATOM 2321 N N . SER A 1 284 ? -30.080 -50.281 -0.465 1.00 28.86 284 SER A N 1
ATOM 2322 C CA . SER A 1 284 ? -29.848 -50.389 0.976 1.00 28.86 284 SER A CA 1
ATOM 2323 C C . SER A 1 284 ? -29.308 -49.067 1.515 1.00 28.86 284 SER A C 1
ATOM 2325 O O . SER A 1 284 ? -28.126 -48.743 1.418 1.00 28.86 284 SER A O 1
ATOM 2327 N N . VAL A 1 285 ? -30.215 -48.296 2.108 1.00 42.25 285 VAL A N 1
ATOM 2328 C CA . VAL A 1 285 ? -29.890 -47.298 3.122 1.00 42.25 285 VAL A CA 1
ATOM 2329 C C . VAL A 1 285 ? -29.211 -48.037 4.274 1.00 42.25 285 VAL A C 1
ATOM 2331 O O . VAL A 1 285 ? -29.869 -48.856 4.913 1.00 42.25 285 VAL A O 1
ATOM 2334 N N . LYS A 1 286 ? -27.917 -47.773 4.498 1.00 35.94 286 LYS A N 1
ATOM 2335 C CA . LYS A 1 286 ? -27.205 -47.756 5.795 1.00 35.94 286 LYS A CA 1
ATOM 2336 C C . LYS A 1 286 ? -25.691 -47.825 5.567 1.00 35.94 286 LYS A C 1
ATOM 2338 O O . LYS A 1 286 ? -25.157 -48.900 5.337 1.00 35.94 286 LYS A O 1
ATOM 2343 N N . SER A 1 287 ? -25.007 -46.707 5.781 1.00 32.19 287 SER A N 1
ATOM 2344 C CA . SER A 1 287 ? -23.801 -46.678 6.615 1.00 32.19 287 SER A CA 1
ATOM 2345 C C . SER A 1 287 ? -23.414 -45.232 6.920 1.00 32.19 287 SER A C 1
ATOM 2347 O O . SER A 1 287 ? -23.413 -44.350 6.065 1.00 32.19 287 SER A O 1
ATOM 2349 N N . ASN A 1 288 ? -23.157 -45.006 8.203 1.00 34.78 288 ASN A N 1
ATOM 2350 C CA . ASN A 1 288 ? -22.697 -43.764 8.799 1.00 34.78 288 ASN A CA 1
ATOM 2351 C C . ASN A 1 288 ? -21.253 -43.470 8.377 1.00 34.78 288 ASN A C 1
ATOM 2353 O O . ASN A 1 288 ? -20.328 -43.701 9.153 1.00 34.78 288 ASN A O 1
ATOM 2357 N N . GLU A 1 289 ? -21.046 -42.937 7.180 1.00 30.92 289 GLU A N 1
ATOM 2358 C CA . GLU A 1 289 ? -19.812 -42.214 6.887 1.00 30.92 289 GLU A CA 1
ATOM 2359 C C . GLU A 1 289 ? -20.058 -40.725 7.115 1.00 30.92 289 GLU A C 1
ATOM 2361 O O . GLU A 1 289 ? -20.924 -40.105 6.496 1.00 30.92 289 GLU A O 1
ATOM 2366 N N . LEU A 1 290 ? -19.306 -40.151 8.057 1.00 28.09 290 LEU A N 1
ATOM 2367 C CA . LEU A 1 290 ? -19.213 -38.712 8.293 1.00 28.09 290 LEU A CA 1
ATOM 2368 C C . LEU A 1 290 ? -18.522 -38.043 7.093 1.00 28.09 290 LEU A C 1
ATOM 2370 O O . LEU A 1 290 ? -17.399 -37.559 7.193 1.00 28.09 290 LEU A O 1
ATOM 2374 N N . THR A 1 291 ? -19.185 -38.023 5.943 1.00 35.66 291 THR A N 1
ATOM 2375 C CA . THR A 1 291 ? -18.824 -37.153 4.825 1.00 35.66 291 THR A CA 1
ATOM 2376 C C . THR A 1 291 ? -19.485 -35.794 5.049 1.00 35.66 291 THR A C 1
ATOM 2378 O O . THR A 1 29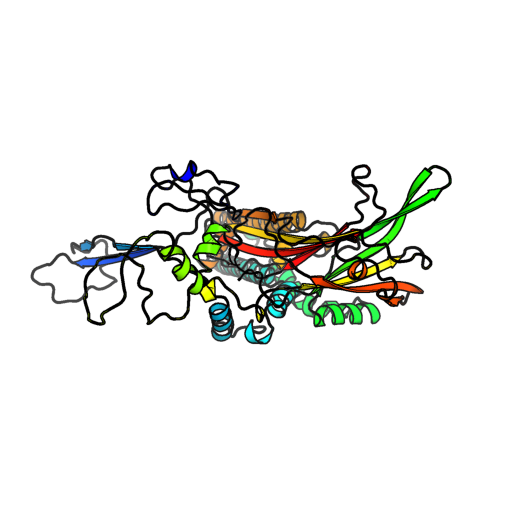1 ? -20.682 -35.773 5.366 1.00 35.66 291 THR A O 1
ATOM 2381 N N . PRO A 1 292 ? -18.781 -34.660 4.884 1.00 32.25 292 PRO A N 1
ATOM 2382 C CA . PRO A 1 292 ? -19.417 -33.352 4.928 1.00 32.25 292 PRO A CA 1
ATOM 2383 C C . PRO A 1 292 ? -20.451 -33.286 3.798 1.00 32.25 292 PRO A C 1
ATOM 2385 O O . PRO A 1 292 ? -20.104 -33.156 2.628 1.00 32.25 292 PRO A O 1
ATOM 2388 N N . ARG A 1 293 ? -21.739 -33.418 4.129 1.00 31.72 293 ARG A N 1
ATOM 2389 C CA . ARG A 1 293 ? -22.815 -33.103 3.190 1.00 31.72 293 ARG A CA 1
ATOM 2390 C C . ARG A 1 293 ? -22.817 -31.590 3.027 1.00 31.72 293 ARG A C 1
ATOM 2392 O O . ARG A 1 293 ? -23.276 -30.883 3.920 1.00 31.72 293 ARG A O 1
ATOM 2399 N N . MET A 1 294 ? -22.305 -31.099 1.902 1.00 37.72 294 MET A N 1
ATOM 2400 C CA . MET A 1 294 ? -22.591 -29.732 1.483 1.00 37.72 294 MET A CA 1
ATOM 2401 C C . MET A 1 294 ? -24.108 -29.616 1.307 1.00 37.72 294 MET A C 1
ATOM 2403 O O . MET A 1 294 ? -24.715 -30.311 0.493 1.00 37.72 294 MET A O 1
ATOM 2407 N N . SER A 1 295 ? -24.740 -28.812 2.155 1.00 32.91 295 SER A N 1
ATOM 2408 C CA . SER A 1 295 ? -26.166 -28.514 2.101 1.00 32.91 295 SER A CA 1
ATOM 2409 C C . SER A 1 295 ? -26.507 -27.862 0.760 1.00 32.91 295 SER A C 1
ATOM 2411 O O . SER A 1 295 ? -25.946 -26.831 0.401 1.00 32.91 295 SER A O 1
ATOM 2413 N N . ALA A 1 296 ? -27.453 -28.459 0.031 1.00 36.12 296 ALA A N 1
ATOM 2414 C CA . ALA A 1 296 ? -27.869 -28.079 -1.322 1.00 36.12 296 ALA A CA 1
ATOM 2415 C C . ALA A 1 296 ? -28.555 -26.697 -1.440 1.00 36.12 296 ALA A C 1
ATOM 2417 O O . ALA A 1 296 ? -29.048 -26.347 -2.505 1.00 36.12 296 ALA A O 1
ATOM 2418 N N . THR A 1 297 ? -28.605 -25.906 -0.367 1.00 35.91 297 THR A N 1
ATOM 2419 C CA . THR A 1 297 ? -29.243 -24.580 -0.322 1.00 35.91 297 THR A CA 1
ATOM 2420 C C . THR A 1 297 ? -28.252 -23.411 -0.270 1.00 35.91 297 THR A C 1
ATOM 2422 O O . THR A 1 297 ? -28.680 -22.263 -0.273 1.00 35.91 297 THR A O 1
ATOM 2425 N N . SER A 1 298 ? -26.940 -23.670 -0.276 1.00 39.50 298 SER A N 1
ATOM 2426 C CA . SER A 1 298 ? -25.886 -22.642 -0.324 1.00 39.50 298 SER A CA 1
ATOM 2427 C C . SER A 1 298 ? -24.933 -22.892 -1.499 1.00 39.50 298 SER A C 1
ATOM 2429 O O . SER A 1 298 ? -23.748 -23.164 -1.315 1.00 39.50 298 SER A O 1
ATOM 2431 N N . SER A 1 299 ? -25.464 -22.861 -2.720 1.00 39.72 299 SER A N 1
ATOM 2432 C CA . SER A 1 299 ? -24.701 -23.038 -3.964 1.00 39.72 299 SER A CA 1
ATOM 2433 C C . SER A 1 299 ? -23.860 -21.815 -4.368 1.00 39.72 299 SER A C 1
ATOM 2435 O O . SER A 1 299 ? -23.377 -21.763 -5.493 1.00 39.72 299 SER A O 1
ATOM 2437 N N . THR A 1 300 ? -23.652 -20.834 -3.485 1.00 44.84 300 THR A N 1
ATOM 2438 C CA . THR A 1 300 ? -22.582 -19.834 -3.619 1.00 44.84 300 THR A CA 1
ATOM 2439 C C . THR A 1 300 ? -21.302 -20.456 -3.068 1.00 44.84 300 THR A C 1
ATOM 2441 O O . THR A 1 300 ? -21.011 -20.403 -1.873 1.00 44.84 300 THR A O 1
ATOM 2444 N N . SER A 1 301 ? -20.611 -21.204 -3.927 1.00 53.78 301 SER A N 1
ATOM 2445 C CA . SER A 1 301 ? -19.629 -22.184 -3.487 1.00 53.78 301 SER A CA 1
ATOM 2446 C C . SER A 1 301 ? -18.420 -21.509 -2.832 1.00 53.78 301 SER A C 1
ATOM 2448 O O . SER A 1 301 ? -17.874 -20.519 -3.317 1.00 53.78 301 SER A O 1
ATOM 2450 N N . ILE A 1 302 ? -17.953 -22.081 -1.721 1.00 54.94 302 ILE A N 1
ATOM 2451 C CA . ILE A 1 302 ? -16.655 -21.739 -1.121 1.00 54.94 302 ILE A CA 1
ATOM 2452 C C . ILE A 1 302 ? -15.524 -21.805 -2.168 1.00 54.94 302 ILE A C 1
ATOM 2454 O O . ILE A 1 302 ? -14.530 -21.089 -2.068 1.00 54.94 302 ILE A O 1
ATOM 2458 N N . SER A 1 303 ? -15.710 -22.633 -3.197 1.00 55.62 303 SER A N 1
ATOM 2459 C CA . SER A 1 303 ? -14.842 -22.749 -4.356 1.00 55.62 303 SER A CA 1
ATOM 2460 C C . SER A 1 303 ? -14.841 -21.477 -5.201 1.00 55.62 303 SER A C 1
ATOM 2462 O O . SER A 1 303 ? -13.755 -21.021 -5.496 1.00 55.62 303 SER A O 1
ATOM 2464 N N . ASP A 1 304 ? -15.968 -20.829 -5.506 1.00 58.75 304 ASP A N 1
ATOM 2465 C CA . ASP A 1 304 ? -16.004 -19.540 -6.234 1.00 58.75 304 ASP A CA 1
ATOM 2466 C C . ASP A 1 304 ? -15.411 -18.378 -5.415 1.00 58.75 304 ASP A C 1
ATOM 2468 O O . ASP A 1 304 ? -14.911 -17.388 -5.959 1.00 58.75 304 ASP A O 1
ATOM 2472 N N . LEU A 1 305 ? -15.458 -18.495 -4.082 1.00 59.72 305 LEU A N 1
ATOM 2473 C CA . LEU A 1 305 ? -14.838 -17.541 -3.159 1.00 59.72 305 LEU A CA 1
ATOM 2474 C C . LEU A 1 305 ? -13.306 -17.630 -3.183 1.00 59.72 305 LEU A C 1
ATOM 2476 O O . LEU A 1 305 ? -12.638 -16.599 -3.097 1.00 59.72 305 LEU A O 1
ATOM 2480 N N . TYR A 1 306 ? -12.756 -18.844 -3.294 1.00 58.91 306 TYR A N 1
ATOM 2481 C CA . TYR A 1 306 ? -11.309 -19.083 -3.363 1.00 58.91 306 TYR A CA 1
ATOM 2482 C C . TYR A 1 306 ? -10.757 -19.109 -4.797 1.00 58.91 306 TYR A C 1
ATOM 2484 O O . TYR A 1 306 ? -9.599 -18.752 -5.006 1.00 58.91 306 TYR A O 1
ATOM 2492 N N . ASN A 1 307 ? -11.578 -19.490 -5.774 1.00 62.19 307 ASN A N 1
ATOM 2493 C CA . ASN A 1 307 ? -11.245 -19.633 -7.186 1.00 62.19 307 ASN A CA 1
ATOM 2494 C C . ASN A 1 307 ? -11.935 -18.518 -7.966 1.00 62.19 307 ASN A C 1
ATOM 2496 O O . ASN A 1 307 ? -13.109 -18.591 -8.325 1.00 62.19 307 ASN A O 1
ATOM 2500 N N . ARG A 1 308 ? -11.180 -17.446 -8.204 1.00 67.88 308 ARG A N 1
ATOM 2501 C CA . ARG A 1 308 ? -11.632 -16.321 -9.024 1.00 67.88 308 ARG A CA 1
ATOM 2502 C C . ARG A 1 308 ? -11.734 -16.752 -10.488 1.00 67.88 308 ARG A C 1
ATOM 2504 O O . ARG A 1 308 ? -10.936 -17.562 -10.955 1.00 67.88 308 ARG A O 1
ATOM 2511 N N . SER A 1 309 ? -12.699 -16.183 -11.212 1.00 69.81 309 SER A N 1
ATOM 2512 C CA . SER A 1 309 ? -12.789 -16.399 -12.658 1.00 69.81 309 SER A CA 1
ATOM 2513 C C . SER A 1 309 ? -11.538 -15.838 -13.340 1.00 69.81 309 SER A C 1
ATOM 2515 O O . SER A 1 309 ? -11.014 -14.808 -12.911 1.00 69.81 309 SER A O 1
ATOM 2517 N N . GLU A 1 310 ? -11.054 -16.477 -14.408 1.00 73.50 310 GLU A N 1
ATOM 2518 C CA . GLU A 1 310 ? -9.862 -15.998 -15.128 1.00 73.50 310 GLU A CA 1
ATOM 2519 C C . GLU A 1 310 ? -10.023 -14.552 -15.625 1.00 73.50 310 GLU A C 1
ATOM 2521 O O . GLU A 1 310 ? -9.053 -13.796 -15.689 1.00 73.50 310 GLU A O 1
ATOM 2526 N N . SER A 1 311 ? -11.257 -14.126 -15.913 1.00 78.69 311 SER A N 1
ATOM 2527 C CA . SER A 1 311 ? -11.561 -12.748 -16.295 1.00 78.69 311 SER A CA 1
ATOM 2528 C C . SER A 1 311 ? -11.306 -11.732 -15.180 1.00 78.69 311 SER A C 1
ATOM 2530 O O . SER A 1 311 ? -10.954 -10.597 -15.500 1.00 78.69 311 SER A O 1
ATOM 2532 N N . ASP A 1 312 ? -11.418 -12.124 -13.909 1.00 78.56 312 ASP A N 1
ATOM 2533 C CA . ASP A 1 312 ? -11.246 -11.234 -12.750 1.00 78.56 312 ASP A CA 1
ATOM 2534 C C . ASP A 1 312 ? -9.782 -11.147 -12.284 1.00 78.56 312 ASP A C 1
ATOM 2536 O O . ASP A 1 312 ? -9.408 -10.220 -11.561 1.00 78.56 312 ASP A O 1
ATOM 2540 N N . VAL A 1 313 ? -8.946 -12.108 -12.693 1.00 86.00 313 VAL A N 1
ATOM 2541 C CA . VAL A 1 313 ? -7.555 -12.242 -12.245 1.00 86.00 313 VAL A CA 1
ATOM 2542 C C . VAL A 1 313 ? -6.619 -11.335 -13.041 1.00 86.00 313 VAL A C 1
ATOM 2544 O O . VAL A 1 313 ? -6.665 -11.238 -14.270 1.00 86.00 313 VAL A O 1
ATOM 2547 N N . LEU A 1 314 ? -5.722 -10.669 -12.321 1.00 90.56 314 LEU A N 1
ATOM 2548 C CA . LEU A 1 314 ? -4.682 -9.829 -12.890 1.00 90.56 314 LEU A CA 1
ATOM 2549 C C . LEU A 1 314 ? -3.604 -10.678 -13.589 1.00 90.56 314 LEU A C 1
ATOM 2551 O O . LEU A 1 314 ? -2.732 -11.246 -12.937 1.00 90.56 314 LEU A O 1
ATOM 2555 N N . GLY A 1 315 ? -3.655 -10.737 -14.923 1.00 92.38 315 GLY A N 1
ATOM 2556 C CA . GLY A 1 315 ? -2.691 -11.485 -15.744 1.00 92.38 315 GLY A CA 1
ATOM 2557 C C . GLY A 1 315 ? -1.512 -10.666 -16.289 1.00 92.38 315 GLY A C 1
ATOM 2558 O O . GLY A 1 315 ? -0.518 -11.242 -16.729 1.00 92.38 315 GLY A O 1
ATOM 2559 N N . SER A 1 316 ? -1.591 -9.334 -16.281 1.00 95.75 316 SER A N 1
ATOM 2560 C CA . SER A 1 316 ? -0.524 -8.449 -16.770 1.00 95.75 316 SER A CA 1
ATOM 2561 C C . SER A 1 316 ? -0.640 -7.040 -16.194 1.00 95.75 316 SER A C 1
ATOM 2563 O O . SER A 1 316 ? -1.737 -6.635 -15.813 1.00 95.75 316 SER A O 1
ATOM 2565 N N . VAL A 1 317 ? 0.449 -6.272 -16.219 1.00 96.69 317 VAL A N 1
ATOM 2566 C CA . VAL A 1 317 ? 0.463 -4.842 -15.872 1.00 96.69 317 VAL A CA 1
ATOM 2567 C C . VAL A 1 317 ? 1.053 -4.007 -17.011 1.00 96.69 317 VAL A C 1
ATOM 2569 O O . VAL A 1 317 ? 2.052 -4.403 -17.613 1.00 96.69 317 VAL A O 1
ATOM 2572 N N . ASP A 1 318 ? 0.429 -2.869 -17.311 1.00 97.25 318 ASP A N 1
ATOM 2573 C CA . ASP A 1 318 ? 0.896 -1.936 -18.340 1.00 97.25 318 ASP A CA 1
ATOM 2574 C C . ASP A 1 318 ? 1.845 -0.905 -17.714 1.00 97.25 318 ASP A C 1
ATOM 2576 O O . ASP A 1 318 ? 1.546 -0.333 -16.659 1.00 97.25 318 ASP A O 1
ATOM 2580 N N . ILE A 1 319 ? 2.989 -0.671 -18.357 1.00 97.12 319 ILE A N 1
ATOM 2581 C CA . ILE A 1 319 ? 4.016 0.266 -17.893 1.00 97.12 319 ILE A CA 1
ATOM 2582 C C . ILE A 1 319 ? 4.456 1.198 -19.025 1.00 97.12 319 ILE A C 1
ATOM 2584 O O . ILE A 1 319 ? 4.493 0.797 -20.187 1.00 97.12 319 ILE A O 1
ATOM 2588 N N . LEU A 1 320 ? 4.849 2.418 -18.670 1.00 96.44 320 LEU A N 1
ATOM 2589 C CA . LEU A 1 320 ? 5.425 3.416 -19.565 1.00 96.44 320 LEU A CA 1
ATOM 2590 C C . LEU A 1 320 ? 6.795 3.846 -19.032 1.00 96.44 320 LEU A C 1
ATOM 2592 O O . LEU A 1 320 ? 6.932 4.331 -17.907 1.00 96.44 320 LEU A O 1
ATOM 2596 N N . LEU A 1 321 ? 7.819 3.664 -19.860 1.00 95.62 321 LEU A N 1
ATOM 2597 C CA . LEU A 1 321 ? 9.186 4.095 -19.599 1.00 95.62 321 LEU A CA 1
ATOM 2598 C C . LEU A 1 321 ? 9.449 5.401 -20.336 1.00 95.62 321 LEU A C 1
ATOM 2600 O O . LEU A 1 321 ? 9.223 5.473 -21.542 1.00 95.62 321 LEU A O 1
ATOM 2604 N N . SER A 1 322 ? 9.987 6.397 -19.638 1.00 94.56 322 SER A N 1
ATOM 2605 C CA . SER A 1 322 ? 10.384 7.675 -20.231 1.00 94.56 322 SER A CA 1
ATOM 2606 C C . SER A 1 322 ? 11.858 7.933 -19.948 1.00 94.56 322 SER A C 1
ATOM 2608 O O . SER A 1 322 ? 12.251 8.026 -18.788 1.00 94.56 322 SER A O 1
ATOM 2610 N N . PHE A 1 323 ? 12.672 8.057 -20.992 1.00 94.44 323 PHE A N 1
ATOM 2611 C CA . PHE A 1 323 ? 14.107 8.308 -20.897 1.00 94.44 323 PHE A CA 1
ATOM 2612 C C . PHE A 1 323 ? 14.467 9.657 -21.519 1.00 94.44 323 PHE A C 1
ATOM 2614 O O . PHE A 1 323 ? 14.150 9.922 -22.679 1.00 94.44 323 PHE A O 1
ATOM 2621 N N . VAL A 1 324 ? 15.167 10.491 -20.755 1.00 93.88 324 VAL A N 1
ATOM 2622 C CA . VAL A 1 324 ? 15.717 11.768 -21.212 1.00 93.88 324 VAL A CA 1
ATOM 2623 C C . VAL A 1 324 ? 17.244 11.658 -21.175 1.00 93.88 324 VAL A C 1
ATOM 2625 O O . VAL A 1 324 ? 17.821 11.576 -20.089 1.00 93.88 324 VAL A O 1
ATOM 2628 N N . PRO A 1 325 ? 17.928 11.612 -22.329 1.00 93.44 325 PRO A N 1
ATOM 2629 C CA . PRO A 1 325 ? 19.373 11.535 -22.374 1.00 93.44 325 PRO A CA 1
ATOM 2630 C C . PRO A 1 325 ? 20.007 12.880 -21.995 1.00 93.44 325 PRO A C 1
ATOM 2632 O O . PRO A 1 325 ? 19.460 13.943 -22.284 1.00 93.44 325 PRO A O 1
ATOM 2635 N N . PHE A 1 326 ? 21.206 12.840 -21.407 1.00 91.56 326 PHE A N 1
ATOM 2636 C CA . PHE A 1 326 ? 22.002 14.061 -21.193 1.00 91.56 326 PHE A CA 1
ATOM 2637 C C . PHE A 1 326 ? 22.665 14.569 -22.482 1.00 91.56 326 PHE A C 1
ATOM 2639 O O . PHE A 1 326 ? 23.018 15.741 -22.578 1.00 91.56 326 PHE A O 1
ATOM 2646 N N . ASP A 1 327 ? 22.828 13.688 -23.468 1.00 89.12 327 ASP A N 1
ATOM 2647 C CA . ASP A 1 327 ? 23.314 13.996 -24.811 1.00 89.12 327 ASP A CA 1
ATOM 2648 C C . ASP A 1 327 ? 22.333 13.401 -25.826 1.00 89.12 327 ASP A C 1
ATOM 2650 O O . ASP A 1 327 ? 22.121 12.190 -25.827 1.00 89.12 327 ASP A O 1
ATOM 2654 N N . ASN A 1 328 ? 21.762 14.229 -26.703 1.00 85.12 328 ASN A N 1
ATOM 2655 C CA . ASN A 1 328 ? 20.760 13.827 -27.697 1.00 85.12 328 ASN A CA 1
ATOM 2656 C C . ASN A 1 328 ? 21.226 12.697 -28.640 1.00 85.12 328 ASN A C 1
ATOM 2658 O O . ASN A 1 328 ? 20.383 12.014 -29.219 1.00 85.12 328 ASN A O 1
ATOM 2662 N N . ALA A 1 329 ? 22.536 12.461 -28.789 1.00 86.00 329 ALA A N 1
ATOM 2663 C CA . ALA A 1 329 ? 23.063 11.320 -29.545 1.00 86.00 329 ALA A CA 1
ATOM 2664 C C . ALA A 1 329 ? 22.948 9.972 -28.795 1.00 86.00 329 ALA A C 1
ATOM 2666 O O . ALA A 1 329 ? 23.155 8.904 -29.377 1.00 86.00 329 ALA A O 1
ATOM 2667 N N . THR A 1 330 ? 22.643 10.003 -27.497 1.00 88.50 330 THR A N 1
ATOM 2668 C CA . THR A 1 330 ? 22.576 8.823 -26.634 1.00 88.50 330 THR A CA 1
ATOM 2669 C C . THR A 1 330 ? 21.253 8.088 -26.819 1.00 88.50 330 THR A C 1
ATOM 2671 O O . THR A 1 330 ? 20.175 8.639 -26.599 1.00 88.50 330 THR A O 1
ATOM 2674 N N . LYS A 1 331 ? 21.341 6.806 -27.183 1.00 88.38 331 LYS A N 1
ATOM 2675 C CA . LYS A 1 331 ? 20.186 5.904 -27.263 1.00 88.38 331 LYS A CA 1
ATOM 2676 C C . LYS A 1 331 ? 19.712 5.462 -25.867 1.00 88.38 331 LYS A C 1
ATOM 2678 O O . LYS A 1 331 ? 20.531 5.409 -24.945 1.00 88.38 331 LYS A O 1
ATOM 2683 N N . PRO A 1 332 ? 18.432 5.074 -25.715 1.00 90.69 332 PRO A N 1
ATOM 2684 C CA . PRO A 1 332 ? 17.926 4.482 -24.480 1.00 90.69 332 PRO A CA 1
ATOM 2685 C C . PRO A 1 332 ? 18.745 3.266 -24.005 1.00 90.69 332 PRO A C 1
ATOM 2687 O O . PRO A 1 332 ? 19.222 2.479 -24.829 1.00 90.69 332 PRO A O 1
ATOM 2690 N N . PRO A 1 333 ? 18.912 3.079 -22.683 1.00 90.19 333 PRO A N 1
ATOM 2691 C CA . PRO A 1 333 ? 19.643 1.944 -22.126 1.00 90.19 333 PRO A CA 1
ATOM 2692 C C . PRO A 1 333 ? 18.909 0.613 -22.346 1.00 90.19 333 PRO A C 1
ATOM 2694 O O . PRO A 1 333 ? 17.684 0.538 -22.282 1.00 90.19 333 PRO A O 1
ATOM 2697 N N . GLN A 1 334 ? 19.671 -0.470 -22.525 1.00 90.00 334 GLN A N 1
ATOM 2698 C CA . GLN A 1 334 ? 19.110 -1.822 -22.628 1.00 90.00 334 GLN A CA 1
ATOM 2699 C C . GLN A 1 334 ? 18.553 -2.306 -21.286 1.00 90.00 334 GLN A C 1
ATOM 2701 O O . G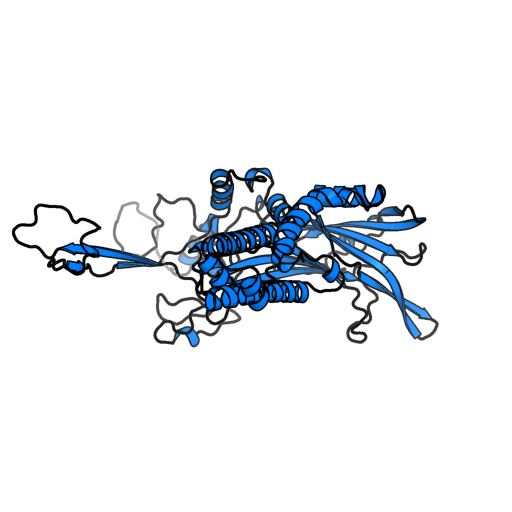LN A 1 334 ? 19.223 -2.208 -20.251 1.00 90.00 334 GLN A O 1
ATOM 2706 N N . ILE A 1 335 ? 17.369 -2.916 -21.324 1.00 91.81 335 ILE A N 1
ATOM 2707 C CA . ILE A 1 335 ? 16.740 -3.527 -20.155 1.00 91.81 335 ILE A CA 1
ATOM 2708 C C . ILE A 1 335 ? 17.400 -4.889 -19.906 1.00 91.81 335 ILE A C 1
ATOM 2710 O O . ILE A 1 335 ? 17.505 -5.732 -20.801 1.00 91.81 335 ILE A O 1
ATOM 2714 N N . ASN A 1 336 ? 17.872 -5.102 -18.680 1.00 91.25 336 ASN A N 1
ATOM 2715 C CA . ASN A 1 336 ? 18.418 -6.375 -18.220 1.00 91.25 336 ASN A CA 1
ATOM 2716 C C . ASN A 1 336 ? 17.297 -7.319 -17.763 1.00 91.25 336 ASN A C 1
ATOM 2718 O O . ASN A 1 336 ? 17.217 -8.466 -18.209 1.00 91.25 336 ASN A O 1
ATOM 2722 N N . SER A 1 337 ? 16.424 -6.822 -16.883 1.00 93.56 337 SER A N 1
ATOM 2723 C CA . SER A 1 337 ? 15.308 -7.589 -16.331 1.00 93.56 337 SER A CA 1
ATOM 2724 C C . SER A 1 337 ? 14.201 -6.692 -15.782 1.00 93.56 337 SER A C 1
ATOM 2726 O O . SER A 1 337 ? 14.464 -5.568 -15.356 1.00 93.56 337 SER A O 1
ATOM 2728 N N . ILE A 1 338 ? 12.984 -7.228 -15.726 1.00 96.25 338 ILE A N 1
ATOM 2729 C CA . ILE A 1 338 ? 11.830 -6.626 -15.054 1.00 96.25 338 ILE A CA 1
ATOM 2730 C C . ILE A 1 338 ? 11.347 -7.598 -13.975 1.00 96.25 338 ILE A C 1
ATOM 2732 O O . ILE A 1 338 ? 11.054 -8.763 -14.252 1.00 96.25 338 ILE A O 1
ATOM 2736 N N . GLU A 1 339 ? 11.292 -7.118 -12.739 1.00 96.50 339 GLU A N 1
ATOM 2737 C CA . GLU A 1 339 ? 10.809 -7.842 -11.567 1.00 96.50 339 GLU A CA 1
ATOM 2738 C C . GLU A 1 339 ? 9.478 -7.246 -11.109 1.00 96.50 339 GLU A C 1
ATOM 2740 O O . GLU A 1 339 ? 9.315 -6.028 -11.052 1.00 96.50 339 GLU A O 1
ATOM 2745 N N . THR A 1 340 ? 8.531 -8.116 -10.765 1.00 97.50 340 THR A N 1
ATOM 2746 C CA . THR A 1 340 ? 7.248 -7.747 -10.164 1.00 97.50 340 THR A CA 1
ATOM 2747 C C . THR A 1 340 ? 7.160 -8.389 -8.782 1.00 97.50 340 THR A C 1
ATOM 2749 O O . THR A 1 340 ? 7.140 -9.614 -8.640 1.00 97.50 340 THR A O 1
ATOM 2752 N N . ASN A 1 341 ? 7.162 -7.559 -7.741 1.00 97.06 341 ASN A N 1
ATOM 2753 C CA . ASN A 1 341 ? 7.148 -7.995 -6.345 1.00 97.06 341 ASN A CA 1
ATOM 2754 C C . ASN A 1 341 ? 5.830 -7.594 -5.679 1.00 97.06 341 ASN A C 1
ATOM 2756 O O . ASN A 1 341 ? 5.190 -6.619 -6.072 1.00 97.06 341 ASN A O 1
ATOM 2760 N N . LEU A 1 342 ? 5.436 -8.329 -4.640 1.00 96.25 342 LEU A N 1
ATOM 2761 C CA . LEU A 1 342 ? 4.316 -7.932 -3.790 1.00 96.25 342 LEU A CA 1
ATOM 2762 C C . LEU A 1 342 ? 4.850 -7.150 -2.597 1.00 96.25 342 LEU A C 1
ATOM 2764 O O . LEU A 1 342 ? 5.705 -7.637 -1.860 1.00 96.25 342 LEU A O 1
ATOM 2768 N N . VAL A 1 343 ? 4.319 -5.957 -2.385 1.00 95.94 343 VAL A N 1
ATOM 2769 C CA . VAL A 1 343 ? 4.575 -5.145 -1.197 1.00 95.94 343 VAL A CA 1
ATOM 2770 C C . VAL A 1 343 ? 3.277 -5.067 -0.417 1.00 95.94 343 VAL A C 1
ATOM 2772 O O . VAL A 1 343 ? 2.207 -4.927 -1.003 1.00 95.94 343 VAL A O 1
ATOM 2775 N N . PHE A 1 344 ? 3.334 -5.173 0.902 1.00 92.81 344 PHE A N 1
ATOM 2776 C CA . PHE A 1 344 ? 2.155 -4.917 1.718 1.00 92.81 344 PHE A CA 1
ATOM 2777 C C . PHE A 1 344 ? 2.499 -4.147 2.974 1.00 92.81 344 PHE A C 1
ATOM 2779 O O . PHE A 1 344 ? 3.540 -4.348 3.603 1.00 92.81 344 PHE A O 1
ATOM 2786 N N . TRP A 1 345 ? 1.565 -3.273 3.326 1.00 94.25 345 TRP A N 1
ATOM 2787 C CA . TRP A 1 345 ? 1.578 -2.513 4.558 1.00 94.25 345 TRP A CA 1
ATOM 2788 C C . TRP A 1 345 ? 0.553 -3.129 5.491 1.00 94.25 345 TRP A C 1
ATOM 2790 O O . TRP A 1 345 ? -0.633 -3.205 5.164 1.00 94.25 345 TRP A O 1
ATOM 2800 N N . THR A 1 346 ? 1.024 -3.607 6.638 1.00 92.88 346 THR A N 1
ATOM 2801 C CA . THR A 1 346 ? 0.162 -4.079 7.720 1.00 92.88 346 THR A CA 1
ATOM 2802 C C . THR A 1 346 ? 0.228 -3.062 8.843 1.00 92.88 346 THR A C 1
ATOM 2804 O O . THR A 1 346 ? 1.319 -2.665 9.251 1.00 92.88 346 THR A O 1
ATOM 2807 N N . TYR A 1 347 ? -0.923 -2.651 9.354 1.00 92.94 347 TYR A N 1
ATOM 2808 C CA . TYR A 1 347 ? -0.999 -1.732 10.481 1.00 92.94 347 TYR A CA 1
ATOM 2809 C C . TYR A 1 347 ? -1.949 -2.258 11.544 1.00 92.94 347 TYR A C 1
ATOM 2811 O O . TYR A 1 347 ? -2.869 -3.017 11.236 1.00 92.94 347 TYR A O 1
ATOM 2819 N N . ASN A 1 348 ? -1.716 -1.864 12.791 1.00 92.62 348 ASN A N 1
ATOM 2820 C CA . ASN A 1 348 ? -2.517 -2.263 13.937 1.00 92.62 348 ASN A CA 1
ATOM 2821 C C . ASN A 1 348 ? -2.675 -1.120 14.947 1.00 92.62 348 ASN A C 1
ATOM 2823 O O . ASN A 1 348 ? -1.803 -0.264 15.063 1.00 92.62 348 ASN A O 1
ATOM 2827 N N . THR A 1 349 ? -3.769 -1.138 15.699 1.00 92.81 349 THR A N 1
ATOM 2828 C CA . THR A 1 349 ? -4.087 -0.194 16.775 1.00 92.81 349 THR A CA 1
ATOM 2829 C C . THR A 1 349 ? -4.693 -0.947 17.960 1.00 92.81 349 THR A C 1
ATOM 2831 O O . THR A 1 349 ? -5.264 -2.026 17.798 1.00 92.81 349 THR A O 1
ATOM 2834 N N . GLU A 1 350 ? -4.593 -0.386 19.166 1.00 90.81 350 GLU A N 1
ATOM 2835 C CA . GLU A 1 350 ? -5.288 -0.931 20.348 1.00 90.81 350 GLU A CA 1
ATOM 2836 C C . GLU A 1 350 ? -6.749 -0.466 20.427 1.00 90.81 350 GLU A C 1
ATOM 2838 O O . GLU A 1 350 ? -7.583 -1.102 21.067 1.00 90.81 350 GLU A O 1
ATOM 2843 N N . PHE A 1 351 ? -7.066 0.644 19.755 1.00 91.94 351 PHE A N 1
ATOM 2844 C CA . PHE A 1 351 ? -8.393 1.252 19.729 1.00 91.94 351 PHE A CA 1
ATOM 2845 C C . PHE A 1 351 ? -8.936 1.315 18.299 1.00 91.94 351 PHE A C 1
ATOM 2847 O O . PHE A 1 351 ? -8.138 1.463 17.368 1.00 91.94 351 PHE A O 1
ATOM 2854 N N . PRO A 1 352 ? -10.270 1.251 18.114 1.00 90.31 352 PRO A N 1
ATOM 2855 C CA . PRO A 1 352 ? -10.905 1.385 16.808 1.00 90.31 352 PRO A CA 1
ATOM 2856 C C . PRO A 1 352 ? -10.407 2.606 16.028 1.00 90.31 352 PRO A C 1
ATOM 2858 O O . PRO A 1 352 ? -10.596 3.735 16.478 1.00 90.31 352 PRO A O 1
ATOM 2861 N N . LEU A 1 353 ? -9.788 2.370 14.870 1.00 89.44 353 LEU A N 1
ATOM 2862 C CA . LEU A 1 353 ? -9.319 3.416 13.967 1.00 89.44 353 LEU A CA 1
ATOM 2863 C C . LEU A 1 353 ? -10.499 3.944 13.128 1.00 89.44 353 LEU A C 1
ATOM 2865 O O . LEU A 1 353 ? -11.059 3.175 12.342 1.00 89.44 353 LEU A O 1
ATOM 2869 N N . PRO A 1 354 ? -10.886 5.227 13.261 1.00 86.50 354 PRO A N 1
ATOM 2870 C CA . PRO A 1 354 ? -12.046 5.780 12.559 1.00 86.50 354 PRO A CA 1
ATOM 2871 C C . PRO A 1 354 ? -11.741 6.239 11.124 1.00 86.50 354 PRO A C 1
ATOM 2873 O O . PRO A 1 354 ? -12.621 6.785 10.471 1.00 86.50 354 PRO A O 1
ATOM 2876 N N . VAL A 1 355 ? -10.516 6.022 10.634 1.00 87.75 355 VAL A N 1
ATOM 2877 C CA . VAL A 1 355 ? -10.063 6.414 9.291 1.00 87.75 355 VAL A CA 1
ATOM 2878 C C . VAL A 1 355 ? -9.627 5.184 8.515 1.00 87.75 355 VAL A C 1
ATOM 2880 O O . VAL A 1 355 ? -9.023 4.264 9.078 1.00 87.75 355 VAL A O 1
ATOM 2883 N N . LYS A 1 356 ? -9.896 5.165 7.210 1.00 87.12 356 LYS A N 1
ATOM 2884 C CA . LYS A 1 356 ? -9.368 4.129 6.324 1.00 87.12 356 LYS A CA 1
ATOM 2885 C C . LYS A 1 356 ? -7.955 4.488 5.866 1.00 87.12 356 LYS A C 1
ATOM 2887 O O . LYS A 1 356 ? -7.792 5.502 5.206 1.00 87.12 356 LYS A O 1
ATOM 2892 N N . LEU A 1 357 ? -6.949 3.674 6.201 1.00 90.88 357 LEU A N 1
ATOM 2893 C CA . LEU A 1 357 ? -5.576 3.909 5.733 1.00 90.88 357 LEU A CA 1
ATOM 2894 C C . LEU A 1 357 ? -5.373 3.266 4.364 1.00 90.88 357 LEU A C 1
ATOM 2896 O O . LEU A 1 357 ? -5.412 2.036 4.239 1.00 90.88 357 LEU A O 1
ATOM 2900 N N . GLU A 1 358 ? -5.141 4.094 3.352 1.00 90.75 358 GLU A N 1
ATOM 2901 C CA . GLU A 1 358 ? -4.951 3.671 1.966 1.00 90.75 358 GLU A CA 1
ATOM 2902 C C . GLU A 1 358 ? -3.586 4.099 1.407 1.00 90.75 358 GLU A C 1
ATOM 2904 O O . GLU A 1 358 ? -2.709 4.558 2.135 1.00 90.75 358 GLU A O 1
ATOM 2909 N N . TYR A 1 359 ? -3.369 3.857 0.112 1.00 92.81 359 TYR A N 1
ATOM 2910 C CA . TYR A 1 359 ? -2.089 4.046 -0.575 1.00 92.81 359 TYR A CA 1
ATOM 2911 C C . TYR A 1 359 ? -1.487 5.446 -0.374 1.00 92.81 359 TYR A C 1
ATOM 2913 O O . TYR A 1 359 ? -0.286 5.579 -0.147 1.00 92.81 359 TYR A O 1
ATOM 2921 N N . ASP A 1 360 ? -2.312 6.488 -0.387 1.00 91.88 360 ASP A N 1
ATOM 2922 C CA . ASP A 1 360 ? -1.893 7.875 -0.188 1.00 91.88 360 ASP A CA 1
ATOM 2923 C C . ASP A 1 360 ? -1.225 8.128 1.171 1.00 91.88 360 ASP A C 1
ATOM 2925 O O . ASP A 1 360 ? -0.282 8.911 1.249 1.00 91.88 360 ASP A O 1
ATOM 2929 N N . PHE A 1 361 ? -1.620 7.429 2.234 1.00 92.38 361 PHE A N 1
ATOM 2930 C CA . PHE A 1 361 ? -0.959 7.578 3.533 1.00 92.38 361 PHE A CA 1
ATOM 2931 C C . PHE A 1 361 ? 0.505 7.115 3.513 1.00 92.38 361 PHE A C 1
ATOM 2933 O O . PHE A 1 361 ? 1.363 7.709 4.170 1.00 92.38 361 PHE A O 1
ATOM 2940 N N . PHE A 1 362 ? 0.798 6.053 2.760 1.00 92.44 362 PHE A N 1
ATOM 2941 C CA . PHE A 1 362 ? 2.123 5.426 2.726 1.00 92.44 362 PHE A CA 1
ATOM 2942 C C . PHE A 1 362 ? 3.031 6.019 1.644 1.00 92.44 362 PHE A C 1
ATOM 2944 O O . PHE A 1 362 ? 4.251 6.049 1.798 1.00 92.44 362 PHE A O 1
ATOM 2951 N N . TYR A 1 363 ? 2.435 6.494 0.549 1.00 89.31 363 TYR A N 1
ATOM 2952 C CA . TYR A 1 363 ? 3.165 6.898 -0.651 1.00 89.31 363 TYR A CA 1
ATOM 2953 C C . TYR A 1 363 ? 3.016 8.380 -0.992 1.00 89.31 363 TYR A C 1
ATOM 2955 O O . TYR A 1 363 ? 3.766 8.878 -1.830 1.00 89.31 363 TYR A O 1
ATOM 2963 N N . ALA A 1 364 ? 2.117 9.132 -0.351 1.00 86.00 364 ALA A N 1
ATOM 2964 C CA . ALA A 1 364 ? 2.023 10.581 -0.505 1.00 86.00 364 ALA A CA 1
ATOM 2965 C C . ALA A 1 364 ? 2.419 11.305 0.786 1.00 86.00 364 ALA A C 1
ATOM 2967 O O . ALA A 1 364 ? 2.190 10.824 1.891 1.00 86.00 364 ALA A O 1
ATOM 2968 N N . ASN A 1 365 ? 3.033 12.475 0.629 1.00 79.12 365 ASN A N 1
ATOM 2969 C CA . ASN A 1 365 ? 3.253 13.405 1.725 1.00 79.12 365 ASN A CA 1
ATOM 2970 C C . ASN A 1 365 ? 2.435 14.662 1.400 1.00 79.12 365 ASN A C 1
ATOM 2972 O O . ASN A 1 365 ? 2.656 15.224 0.320 1.00 79.12 365 ASN A O 1
ATOM 2976 N N . PRO A 1 366 ? 1.488 15.074 2.258 1.00 71.19 366 PRO A N 1
ATOM 2977 C CA . PRO A 1 366 ? 0.739 16.311 2.054 1.00 71.19 366 PRO A CA 1
ATOM 2978 C C . PRO A 1 366 ? 1.660 17.546 2.026 1.00 71.19 366 PRO A C 1
ATOM 2980 O O . PRO A 1 366 ? 1.406 18.470 1.256 1.00 71.19 366 PRO A O 1
ATOM 2983 N N . ASP A 1 367 ? 2.790 17.515 2.744 1.00 70.00 367 ASP A N 1
ATOM 2984 C CA . ASP A 1 367 ? 3.859 18.516 2.657 1.00 70.00 367 ASP A CA 1
ATOM 2985 C C . ASP A 1 367 ? 4.786 18.217 1.459 1.00 70.00 367 ASP A C 1
ATOM 2987 O O . ASP A 1 367 ? 5.878 17.647 1.598 1.00 70.00 367 ASP A O 1
ATOM 2991 N N . GLU A 1 368 ? 4.388 18.624 0.250 1.00 60.75 368 GLU A N 1
ATOM 2992 C CA . GLU A 1 368 ? 5.157 18.350 -0.979 1.00 60.75 368 GLU A CA 1
ATOM 2993 C C . GLU A 1 368 ? 6.603 18.874 -0.936 1.00 60.75 368 GLU A C 1
ATOM 2995 O O . GLU A 1 368 ? 7.506 18.247 -1.503 1.00 60.75 368 GLU A O 1
ATOM 3000 N N . ASN A 1 369 ? 6.854 19.962 -0.200 1.00 56.00 369 ASN A N 1
ATOM 3001 C CA . ASN A 1 369 ? 8.174 20.587 -0.063 1.00 56.00 369 ASN A CA 1
ATOM 3002 C C . ASN A 1 369 ? 9.228 19.664 0.574 1.00 56.00 369 ASN A C 1
ATOM 3004 O O . ASN A 1 369 ? 10.414 19.806 0.283 1.00 56.00 369 ASN A O 1
ATOM 3008 N N . LYS A 1 370 ? 8.811 18.690 1.396 1.00 53.94 370 LYS A N 1
ATOM 3009 C CA . LYS A 1 370 ? 9.704 17.704 2.035 1.00 53.94 370 LYS A CA 1
ATOM 3010 C C . LYS A 1 370 ? 9.821 16.401 1.235 1.00 53.94 370 LYS A C 1
ATOM 3012 O O . LYS A 1 370 ? 10.665 15.566 1.536 1.00 53.94 370 LYS A O 1
ATOM 3017 N N . SER A 1 371 ? 8.973 16.204 0.223 1.00 53.16 371 SER A N 1
ATOM 3018 C CA . SER A 1 371 ? 8.749 14.900 -0.419 1.00 53.16 371 SER A CA 1
ATOM 3019 C C . SER A 1 371 ? 9.725 14.544 -1.547 1.00 53.16 371 SER A C 1
ATOM 3021 O O . SER A 1 371 ? 9.772 13.391 -1.972 1.00 53.16 371 SER A O 1
ATOM 3023 N N . LYS A 1 372 ? 10.507 15.510 -2.045 1.00 58.41 372 LYS A N 1
ATOM 3024 C CA . LYS A 1 372 ? 11.254 15.376 -3.309 1.00 58.41 372 LYS A CA 1
ATOM 3025 C C . LYS A 1 372 ? 12.489 14.466 -3.258 1.00 58.41 372 LYS A C 1
ATOM 3027 O O . LYS A 1 372 ? 13.108 14.295 -4.299 1.00 58.41 372 LYS A O 1
ATOM 3032 N N . LEU A 1 373 ? 12.868 13.907 -2.104 1.00 58.75 373 LEU A N 1
ATOM 3033 C CA . LEU A 1 373 ? 14.095 13.098 -1.954 1.00 58.75 373 LEU A CA 1
ATOM 3034 C C . LEU A 1 373 ? 13.932 11.813 -1.122 1.00 58.75 373 LEU A C 1
ATOM 3036 O O . LEU A 1 373 ? 14.910 11.097 -0.937 1.00 58.75 373 LEU A O 1
ATOM 3040 N N . LEU A 1 374 ? 12.734 11.516 -0.616 1.00 64.69 374 LEU A N 1
ATOM 3041 C CA . LEU A 1 374 ? 12.539 10.468 0.392 1.00 64.69 374 LEU A CA 1
ATOM 3042 C C . LEU A 1 374 ? 11.997 9.174 -0.241 1.00 64.69 374 LEU A C 1
ATOM 3044 O O . LEU A 1 374 ? 11.083 9.229 -1.065 1.00 64.69 374 LEU A O 1
ATOM 3048 N N . ASP A 1 375 ? 12.531 8.017 0.166 1.00 79.12 375 ASP A N 1
ATOM 3049 C CA . ASP A 1 375 ? 11.967 6.692 -0.168 1.00 79.12 375 ASP A CA 1
ATOM 3050 C C . ASP A 1 375 ? 10.635 6.466 0.573 1.00 79.12 375 ASP A C 1
ATOM 3052 O O . ASP A 1 375 ? 10.356 7.097 1.596 1.00 79.12 375 ASP A O 1
ATOM 3056 N N . ASP A 1 376 ? 9.809 5.530 0.100 1.00 82.31 376 ASP A N 1
ATOM 3057 C CA . ASP A 1 376 ? 8.451 5.306 0.627 1.00 82.31 376 ASP A CA 1
ATOM 3058 C C . ASP A 1 376 ? 8.427 4.984 2.133 1.00 82.31 376 ASP A C 1
ATOM 3060 O O . ASP A 1 376 ? 7.489 5.338 2.851 1.00 82.31 376 ASP A O 1
ATOM 3064 N N . VAL A 1 377 ? 9.465 4.301 2.634 1.00 85.94 377 VAL A N 1
ATOM 3065 C CA . VAL A 1 377 ? 9.604 3.986 4.066 1.00 85.94 377 VAL A CA 1
ATOM 3066 C C . VAL A 1 377 ? 9.806 5.255 4.886 1.00 85.94 377 VAL A C 1
ATOM 3068 O O . VAL A 1 377 ? 9.229 5.396 5.965 1.00 85.94 377 VAL A O 1
ATOM 3071 N N . GLU A 1 378 ? 10.606 6.182 4.373 1.00 86.62 378 GLU A N 1
ATOM 3072 C CA . GLU A 1 378 ? 10.899 7.447 5.031 1.00 86.62 378 GLU A CA 1
ATOM 3073 C C . GLU A 1 378 ? 9.698 8.394 4.967 1.00 86.62 378 GLU A C 1
ATOM 3075 O O . GLU A 1 378 ? 9.347 8.994 5.983 1.00 86.62 378 GLU A O 1
ATOM 3080 N N . ILE A 1 379 ? 8.991 8.431 3.830 1.00 86.31 379 ILE A N 1
ATOM 3081 C CA . ILE A 1 379 ? 7.696 9.116 3.699 1.00 86.31 379 ILE A CA 1
ATOM 3082 C C . ILE A 1 379 ? 6.730 8.614 4.775 1.00 86.31 379 ILE A C 1
ATOM 3084 O O . ILE A 1 379 ? 6.247 9.403 5.585 1.00 86.31 379 ILE A O 1
ATOM 3088 N N . THR A 1 380 ? 6.501 7.299 4.843 1.00 90.00 380 THR A N 1
ATOM 3089 C CA . THR A 1 380 ? 5.570 6.713 5.819 1.00 90.00 380 THR A CA 1
ATOM 3090 C C . THR A 1 380 ? 6.003 6.993 7.257 1.00 90.00 380 THR A C 1
ATOM 3092 O O . THR A 1 380 ? 5.168 7.297 8.109 1.00 90.00 380 THR A O 1
ATOM 3095 N N . ARG A 1 381 ? 7.305 6.896 7.553 1.00 90.88 381 ARG A N 1
ATOM 3096 C CA . ARG A 1 381 ? 7.843 7.176 8.889 1.00 90.88 381 ARG A CA 1
ATOM 3097 C C . ARG A 1 381 ? 7.580 8.624 9.293 1.00 90.88 381 ARG A C 1
ATOM 3099 O O . ARG A 1 381 ? 7.120 8.852 10.408 1.00 90.88 381 ARG A O 1
ATOM 3106 N N . ASN A 1 382 ? 7.837 9.572 8.397 1.00 89.00 382 ASN A N 1
ATOM 3107 C CA . ASN A 1 382 ? 7.626 10.995 8.650 1.00 89.00 382 ASN A CA 1
ATOM 3108 C C . ASN A 1 382 ? 6.138 11.320 8.806 1.00 89.00 382 ASN A C 1
ATOM 3110 O O . ASN A 1 382 ? 5.765 12.015 9.748 1.00 89.00 382 ASN A O 1
ATOM 3114 N N . ASN A 1 383 ? 5.289 10.743 7.953 1.00 90.25 383 ASN A N 1
ATOM 3115 C CA . ASN A 1 383 ? 3.834 10.851 8.043 1.00 90.25 383 ASN A CA 1
ATOM 3116 C C . ASN A 1 383 ? 3.316 10.343 9.399 1.00 90.25 383 ASN A C 1
ATOM 3118 O O . ASN A 1 383 ? 2.576 11.041 10.090 1.00 90.25 383 ASN A O 1
ATOM 3122 N N . LEU A 1 384 ? 3.745 9.144 9.812 1.00 92.62 384 LEU A N 1
ATOM 3123 C CA . LEU A 1 384 ? 3.357 8.549 11.091 1.00 92.62 384 LEU A CA 1
ATOM 3124 C C . LEU A 1 384 ? 3.859 9.372 12.280 1.00 92.62 384 LEU A C 1
ATOM 3126 O O . LEU A 1 384 ? 3.119 9.555 13.244 1.00 92.62 384 LEU A O 1
ATOM 3130 N N . GLN A 1 385 ? 5.107 9.842 12.225 1.00 91.38 385 GLN A N 1
ATOM 3131 C CA . GLN A 1 385 ? 5.709 10.636 13.292 1.00 91.38 385 GLN A CA 1
ATOM 3132 C C . GLN A 1 385 ? 4.970 11.965 13.457 1.00 91.38 385 GLN A C 1
ATOM 3134 O O . GLN A 1 385 ? 4.494 12.257 14.549 1.00 91.38 385 GLN A O 1
ATOM 3139 N N . SER A 1 386 ? 4.773 12.705 12.363 1.00 89.31 386 SER A N 1
ATOM 3140 C CA . SER A 1 386 ? 4.050 13.979 12.381 1.00 89.31 386 SER A CA 1
ATOM 3141 C C . SER A 1 386 ? 2.630 13.819 12.923 1.00 89.31 386 SER A C 1
ATOM 3143 O O . SER A 1 386 ? 2.186 14.625 13.739 1.00 89.31 386 SER A O 1
ATOM 3145 N N . LEU A 1 387 ? 1.927 12.762 12.508 1.00 91.81 387 LEU A N 1
ATOM 3146 C CA . LEU A 1 387 ? 0.576 12.479 12.976 1.00 91.81 387 LEU A CA 1
ATOM 3147 C C . LEU A 1 387 ? 0.548 12.135 14.476 1.00 91.81 387 LEU A C 1
ATOM 3149 O O . LEU A 1 387 ? -0.324 12.599 15.212 1.00 91.81 387 LEU A O 1
ATOM 3153 N N . LYS A 1 388 ? 1.518 11.347 14.955 1.00 94.06 388 LYS A N 1
ATOM 3154 C CA . LYS A 1 388 ? 1.642 11.008 16.380 1.00 94.06 388 LYS A CA 1
ATOM 3155 C C . LYS A 1 388 ? 1.998 12.212 17.239 1.00 94.06 388 LYS A C 1
ATOM 3157 O O . LYS A 1 388 ? 1.438 12.333 18.326 1.00 94.06 388 LYS A O 1
ATOM 3162 N N . ASP A 1 389 ? 2.876 13.086 16.763 1.00 91.50 389 ASP A N 1
ATOM 3163 C CA . ASP A 1 389 ? 3.272 14.299 17.480 1.00 91.50 389 ASP A CA 1
ATOM 3164 C C . ASP A 1 389 ? 2.089 15.264 17.615 1.00 91.50 389 ASP A C 1
ATOM 3166 O O . ASP A 1 389 ? 1.810 15.756 18.709 1.00 91.50 389 ASP A O 1
ATOM 3170 N N . GLN A 1 390 ? 1.313 15.448 16.541 1.00 90.62 390 GLN A N 1
ATOM 3171 C CA . GLN A 1 390 ? 0.083 16.242 16.579 1.00 90.62 390 GLN A CA 1
ATOM 3172 C C . GLN A 1 390 ? -0.928 15.674 17.588 1.00 90.62 390 GLN A C 1
ATOM 3174 O O . GLN A 1 390 ? -1.424 16.391 18.458 1.00 90.62 390 GLN A O 1
ATOM 3179 N N . VAL A 1 391 ? -1.189 14.364 17.534 1.00 93.56 391 VAL A N 1
ATOM 3180 C CA . VAL A 1 391 ? -2.098 13.694 18.475 1.00 93.56 391 VAL A CA 1
ATOM 3181 C C . VAL A 1 391 ? -1.590 13.753 19.914 1.00 93.56 391 VAL A C 1
ATOM 3183 O O . VAL A 1 391 ? -2.384 13.926 20.840 1.00 93.56 391 VAL A O 1
ATOM 3186 N N . TYR A 1 392 ? -0.280 13.638 20.126 1.00 93.81 392 TYR A N 1
ATOM 3187 C CA . TYR A 1 392 ? 0.324 13.794 21.444 1.00 93.81 392 TYR A CA 1
ATOM 3188 C C . TYR A 1 392 ? 0.065 15.194 22.008 1.00 93.81 392 TYR A C 1
ATOM 3190 O O . TYR A 1 392 ? -0.379 15.306 23.153 1.00 93.81 392 TYR A O 1
ATOM 3198 N N . ASN A 1 393 ? 0.250 16.237 21.195 1.00 91.75 393 ASN A N 1
ATOM 3199 C CA . ASN A 1 393 ? -0.013 17.619 21.590 1.00 91.75 393 ASN A CA 1
ATOM 3200 C C . ASN A 1 393 ? -1.486 17.838 21.959 1.00 91.75 393 ASN A C 1
ATOM 3202 O O . ASN A 1 393 ? -1.761 18.396 23.023 1.00 91.75 393 ASN A O 1
ATOM 3206 N N . TYR A 1 394 ? -2.436 17.323 21.165 1.00 93.25 394 TYR A N 1
ATOM 3207 C CA . TYR A 1 394 ? -3.858 17.382 21.524 1.00 93.25 394 TYR A CA 1
ATOM 3208 C C . TYR A 1 394 ? -4.143 16.676 22.853 1.00 93.25 394 TYR A C 1
ATOM 3210 O O . TYR A 1 394 ? -4.822 17.231 23.713 1.00 93.25 394 TYR A O 1
ATOM 3218 N N . ILE A 1 395 ? -3.603 15.470 23.065 1.00 93.44 395 ILE A N 1
ATOM 3219 C CA . ILE A 1 395 ? -3.811 14.731 24.319 1.00 93.44 395 ILE A CA 1
ATOM 3220 C C . ILE A 1 395 ? -3.268 15.519 25.517 1.00 93.44 395 ILE A C 1
ATOM 3222 O O . ILE A 1 395 ? -3.975 15.640 26.518 1.00 93.44 395 ILE A O 1
ATOM 3226 N N . GLN A 1 396 ? -2.046 16.057 25.427 1.00 92.38 396 GLN A N 1
ATOM 3227 C CA . GLN A 1 396 ? -1.451 16.860 26.500 1.00 92.38 396 GLN A CA 1
ATOM 3228 C C . GLN A 1 396 ? -2.301 18.094 26.809 1.00 92.38 396 GLN A C 1
ATOM 3230 O O . GLN A 1 396 ? -2.600 18.367 27.972 1.00 92.38 396 GLN A O 1
ATOM 3235 N N . PHE A 1 397 ? -2.753 18.798 25.771 1.00 89.00 397 PHE A N 1
ATOM 3236 C CA . PHE A 1 397 ? -3.584 19.986 25.921 1.00 89.00 397 PHE A CA 1
ATOM 3237 C C . PHE A 1 397 ? -4.927 19.678 26.599 1.00 89.00 397 PHE A C 1
ATOM 3239 O O . PHE A 1 397 ? -5.314 20.356 27.556 1.00 89.00 397 PHE A O 1
ATOM 3246 N N . LEU A 1 398 ? -5.621 18.630 26.144 1.00 91.25 398 LEU A N 1
ATOM 3247 C CA . LEU A 1 398 ? -6.899 18.196 26.711 1.00 91.25 398 LEU A CA 1
ATOM 3248 C C . LEU A 1 398 ? -6.753 17.786 28.182 1.00 91.25 398 LEU A C 1
ATOM 3250 O O . LEU A 1 398 ? -7.603 18.127 29.003 1.00 91.25 398 LEU A O 1
ATOM 3254 N N . GLN A 1 399 ? -5.664 17.092 28.529 1.00 91.06 399 GLN A N 1
ATOM 3255 C CA . GLN A 1 399 ? -5.372 16.686 29.906 1.00 91.06 399 GLN A CA 1
ATOM 3256 C C . GLN A 1 399 ? -5.069 17.883 30.811 1.00 91.06 399 GLN A C 1
ATOM 3258 O O . GLN A 1 399 ? -5.639 17.976 31.899 1.00 91.06 399 GLN A O 1
ATOM 3263 N N . ALA A 1 400 ? -4.219 18.808 30.359 1.00 88.81 400 ALA A N 1
ATOM 3264 C CA . ALA A 1 400 ? -3.839 19.994 31.123 1.00 88.81 400 ALA A CA 1
ATOM 3265 C C . ALA A 1 400 ? -5.041 20.904 31.423 1.00 88.81 400 ALA A C 1
ATOM 3267 O O . ALA A 1 400 ? -5.136 21.467 32.513 1.00 88.81 400 ALA A O 1
ATOM 3268 N N . ASN A 1 401 ? -5.982 21.008 30.481 1.00 85.00 401 ASN A N 1
ATOM 3269 C CA . ASN A 1 401 ? -7.162 21.864 30.608 1.00 85.00 401 ASN A CA 1
ATOM 3270 C C . ASN A 1 401 ? -8.426 21.116 31.058 1.00 85.00 401 ASN A C 1
ATOM 3272 O O . ASN A 1 401 ? -9.470 21.738 31.203 1.00 85.00 401 ASN A O 1
ATOM 3276 N N . LYS A 1 402 ? -8.351 19.798 31.299 1.00 87.62 402 LYS A N 1
ATOM 3277 C CA . LYS A 1 402 ? -9.494 18.948 31.690 1.00 87.62 402 LYS A CA 1
ATOM 3278 C C . LYS A 1 402 ? -10.694 19.063 30.732 1.00 87.62 402 LYS A C 1
ATOM 3280 O O . LYS A 1 402 ? -11.846 18.986 31.155 1.00 87.62 402 LYS A O 1
ATOM 3285 N N . ILE A 1 403 ? -10.418 19.220 29.437 1.00 86.88 403 ILE A N 1
ATOM 3286 C CA . ILE A 1 403 ? -11.441 19.362 28.397 1.00 86.88 403 ILE A CA 1
ATOM 3287 C C . ILE A 1 403 ? -11.925 17.976 27.969 1.00 86.88 403 ILE A C 1
ATOM 3289 O O . ILE A 1 403 ? -11.135 17.096 27.623 1.00 86.88 403 ILE A O 1
ATOM 3293 N N . TYR A 1 404 ? -13.245 17.797 27.956 1.00 88.75 404 TYR A N 1
ATOM 3294 C CA . TYR A 1 404 ? -13.888 16.583 27.462 1.00 88.75 404 TYR A CA 1
ATOM 3295 C C . TYR A 1 404 ? -14.301 16.748 26.002 1.00 88.75 404 TYR A C 1
ATOM 3297 O O . TYR A 1 404 ? -14.985 17.711 25.649 1.00 88.75 404 TYR A O 1
ATOM 3305 N N . ILE A 1 405 ? -13.927 15.758 25.196 1.00 92.00 405 ILE A N 1
ATOM 3306 C CA . ILE A 1 405 ? -14.230 15.649 23.767 1.00 92.00 405 ILE A CA 1
ATOM 3307 C C . ILE A 1 405 ? -15.186 14.485 23.496 1.00 92.00 405 ILE A C 1
ATOM 3309 O O . ILE A 1 405 ? -15.419 13.621 24.348 1.00 92.00 405 ILE A O 1
ATOM 3313 N N . SER A 1 406 ? -15.732 14.452 22.288 1.00 92.62 406 SER A N 1
ATOM 3314 C CA . SER A 1 406 ? -16.610 13.410 21.791 1.00 92.62 406 SER A CA 1
ATOM 3315 C C . SER A 1 406 ? -15.920 12.043 21.771 1.00 92.62 406 SER A C 1
ATOM 3317 O O . SER A 1 406 ? -14.694 11.909 21.689 1.00 92.62 406 SER A O 1
ATOM 3319 N N . LYS A 1 407 ? -16.731 10.979 21.814 1.00 90.19 407 LYS A N 1
ATOM 3320 C CA . LYS A 1 407 ? -16.236 9.596 21.761 1.00 90.19 407 LYS A CA 1
ATOM 3321 C C . LYS A 1 407 ? -15.439 9.321 20.481 1.00 90.19 407 LYS A C 1
ATOM 3323 O O . LYS A 1 407 ? -14.442 8.609 20.545 1.00 90.19 407 LYS A O 1
ATOM 3328 N N . ALA A 1 408 ? -15.865 9.865 19.340 1.00 89.75 408 ALA A N 1
ATOM 3329 C CA . ALA A 1 408 ? -15.185 9.678 18.059 1.00 89.75 408 ALA A CA 1
ATOM 3330 C C . ALA A 1 408 ? -13.778 10.297 18.080 1.00 89.75 408 ALA A C 1
ATOM 3332 O O . ALA A 1 408 ? -12.799 9.599 17.816 1.00 89.75 408 ALA A O 1
ATOM 3333 N N . SER A 1 409 ? -13.680 11.555 18.513 1.00 92.88 409 SER A N 1
ATOM 3334 C CA . SER A 1 409 ? -12.424 12.281 18.716 1.00 92.88 409 SER A CA 1
ATOM 3335 C C . SER A 1 409 ? -11.494 11.559 19.698 1.00 92.88 409 SER A C 1
ATOM 3337 O O . SER A 1 409 ? -10.309 11.363 19.427 1.00 92.88 409 SER A O 1
ATOM 3339 N N . TYR A 1 410 ? -12.034 11.060 20.814 1.00 93.12 410 TYR A N 1
ATOM 3340 C CA . TYR A 1 410 ? -11.266 10.279 21.786 1.00 93.12 410 TYR A CA 1
ATOM 3341 C C . TYR A 1 410 ? -10.693 8.985 21.186 1.00 93.12 410 TYR A C 1
ATOM 3343 O O . TYR A 1 410 ? -9.514 8.677 21.384 1.00 93.12 410 TYR A O 1
ATOM 3351 N N . LEU A 1 411 ? -11.515 8.225 20.452 1.00 92.81 411 LEU A N 1
ATOM 3352 C CA . LEU A 1 411 ? -11.091 6.983 19.802 1.00 92.81 411 LEU A CA 1
ATOM 3353 C C . LEU A 1 411 ? -10.024 7.245 18.738 1.00 92.81 411 LEU A C 1
ATOM 3355 O O . LEU A 1 411 ? -9.034 6.517 18.691 1.00 92.81 411 LEU A O 1
ATOM 3359 N N . TYR A 1 412 ? -10.170 8.314 17.953 1.00 94.75 412 TYR A N 1
ATOM 3360 C CA . TYR A 1 412 ? -9.147 8.757 17.011 1.00 94.75 412 TYR A CA 1
ATOM 3361 C C . TYR A 1 412 ? -7.805 9.006 17.716 1.00 94.75 412 TYR A C 1
ATOM 3363 O O . TYR A 1 412 ? -6.830 8.318 17.415 1.00 94.75 412 TYR A O 1
ATOM 3371 N N . LEU A 1 413 ? -7.762 9.876 18.732 1.00 95.44 413 LEU A N 1
ATOM 3372 C CA . LEU A 1 413 ? -6.520 10.192 19.452 1.00 95.44 413 LEU A CA 1
ATOM 3373 C C . LEU A 1 413 ? -5.861 8.939 20.058 1.00 95.44 413 LEU A C 1
ATOM 3375 O O . LEU A 1 413 ? -4.645 8.751 19.980 1.00 95.44 413 LEU A O 1
ATOM 3379 N N . LYS A 1 414 ? -6.656 8.038 20.646 1.00 94.94 414 LYS A N 1
ATOM 3380 C CA . LYS A 1 414 ? -6.153 6.784 21.230 1.00 94.94 414 LYS A CA 1
ATOM 3381 C C . LYS A 1 414 ? -5.662 5.784 20.180 1.00 94.94 414 LYS A C 1
ATOM 3383 O O . LYS A 1 414 ? -4.639 5.129 20.398 1.00 94.94 414 LYS A O 1
ATOM 3388 N N . SER A 1 415 ? -6.362 5.670 19.053 1.00 94.44 415 SER A N 1
ATOM 3389 C CA . SER A 1 415 ? -5.986 4.768 17.960 1.00 94.44 415 SER A CA 1
ATOM 3390 C C . SER A 1 415 ? -4.680 5.212 17.301 1.00 94.44 415 SER A C 1
ATOM 3392 O O . SER A 1 415 ? -3.750 4.414 17.217 1.00 94.44 415 SER A O 1
ATOM 3394 N N . ILE A 1 416 ? -4.538 6.498 16.962 1.00 95.56 416 ILE A N 1
ATOM 3395 C CA . ILE A 1 416 ? -3.312 7.050 16.368 1.00 95.56 416 ILE A CA 1
ATOM 3396 C C . ILE A 1 416 ? -2.115 6.935 17.315 1.00 95.56 416 ILE A C 1
ATOM 3398 O O . ILE A 1 416 ? -1.027 6.539 16.888 1.00 95.56 416 ILE A O 1
ATOM 3402 N N . LYS A 1 417 ? -2.309 7.195 18.616 1.00 94.88 417 LYS A N 1
ATOM 3403 C CA . LYS A 1 417 ? -1.250 7.027 19.625 1.00 94.88 417 LYS A CA 1
ATOM 3404 C C . LYS A 1 417 ? -0.633 5.622 19.587 1.00 94.88 417 LYS A C 1
ATOM 3406 O O . LYS A 1 417 ? 0.577 5.477 19.756 1.00 94.88 417 LYS A O 1
ATOM 3411 N N . THR A 1 418 ? -1.457 4.600 19.361 1.00 93.94 418 THR A N 1
ATOM 3412 C CA . THR A 1 418 ? -1.058 3.181 19.374 1.00 93.94 418 THR A CA 1
ATOM 3413 C C . THR A 1 418 ? -0.828 2.598 17.979 1.00 93.94 418 THR A C 1
ATOM 3415 O O . THR A 1 418 ? -0.511 1.418 17.865 1.00 93.94 418 THR A O 1
ATOM 3418 N N . LEU A 1 419 ? -0.936 3.411 16.922 1.00 94.88 419 LEU A N 1
ATOM 3419 C CA . LEU A 1 419 ? -0.803 2.963 15.539 1.00 94.88 419 LEU A CA 1
ATOM 3420 C C . LEU A 1 419 ? 0.603 2.414 15.265 1.00 94.88 419 LEU A C 1
ATOM 3422 O O . LEU A 1 419 ? 1.600 3.145 15.304 1.00 94.88 419 LEU A O 1
ATOM 3426 N N . GLY A 1 420 ? 0.675 1.115 14.996 1.00 93.12 420 GLY A N 1
ATOM 3427 C CA . GLY A 1 420 ? 1.851 0.404 14.512 1.00 93.12 420 GLY A CA 1
ATOM 3428 C C . GLY A 1 420 ? 1.736 0.147 13.014 1.00 93.12 420 GLY A C 1
ATOM 3429 O O . GLY A 1 420 ? 0.647 -0.119 12.514 1.00 93.12 420 GLY A O 1
ATOM 3430 N N . ILE A 1 421 ? 2.854 0.239 12.292 1.00 94.19 421 ILE A N 1
ATOM 3431 C CA . ILE A 1 421 ? 2.919 0.031 10.840 1.00 94.19 421 ILE A CA 1
ATOM 3432 C C . ILE A 1 421 ? 4.131 -0.838 10.516 1.00 94.19 421 ILE A C 1
ATOM 3434 O O . ILE A 1 421 ? 5.209 -0.660 11.083 1.00 94.19 421 ILE A O 1
ATOM 3438 N N . LYS A 1 422 ? 3.952 -1.764 9.576 1.00 92.38 422 LYS A N 1
ATOM 3439 C CA . LYS A 1 422 ? 4.980 -2.672 9.075 1.00 92.38 422 LYS A CA 1
ATOM 3440 C C . LYS A 1 422 ? 4.900 -2.764 7.550 1.00 92.38 422 LYS A C 1
ATOM 3442 O O . LYS A 1 422 ? 3.828 -3.053 7.018 1.00 92.38 422 LYS A O 1
ATOM 3447 N N . LYS A 1 423 ? 6.034 -2.554 6.870 1.00 94.31 423 LYS A N 1
ATOM 3448 C CA . LYS A 1 423 ? 6.222 -2.841 5.438 1.00 94.31 423 LYS A CA 1
ATOM 3449 C C . LYS A 1 423 ? 6.878 -4.205 5.293 1.00 94.31 423 LYS A C 1
ATOM 3451 O O . LYS A 1 423 ? 7.895 -4.471 5.927 1.00 94.31 423 LYS A O 1
ATOM 3456 N N . ASP A 1 424 ? 6.344 -5.033 4.412 1.00 94.19 424 ASP A N 1
ATOM 3457 C CA . ASP A 1 424 ? 6.974 -6.278 3.993 1.00 94.19 424 ASP A CA 1
ATOM 3458 C C . ASP A 1 424 ? 7.043 -6.312 2.463 1.00 94.19 424 ASP A C 1
ATOM 3460 O O . ASP A 1 424 ? 6.162 -5.808 1.763 1.00 94.19 424 ASP A O 1
ATOM 3464 N N . THR A 1 425 ? 8.108 -6.908 1.929 1.00 95.00 425 THR A N 1
ATOM 3465 C CA . THR A 1 425 ? 8.284 -7.109 0.487 1.00 95.00 425 THR A CA 1
ATOM 3466 C C . THR A 1 425 ? 8.530 -8.577 0.203 1.00 95.00 425 THR A C 1
ATOM 3468 O O . THR A 1 425 ? 9.441 -9.206 0.742 1.00 95.00 425 THR A O 1
ATOM 3471 N N . VAL A 1 426 ? 7.708 -9.119 -0.682 1.00 93.94 426 VAL A N 1
ATOM 3472 C CA . VAL A 1 426 ? 7.749 -10.493 -1.138 1.00 93.94 426 VAL A CA 1
ATOM 3473 C C . VAL A 1 426 ? 8.284 -10.518 -2.561 1.00 93.94 426 VAL A C 1
ATOM 3475 O O . VAL A 1 426 ? 7.610 -10.133 -3.519 1.00 93.94 426 VAL A O 1
ATOM 3478 N N . LYS A 1 427 ? 9.516 -11.011 -2.676 1.00 93.94 427 LYS A N 1
ATOM 3479 C CA . LYS A 1 427 ? 10.170 -11.309 -3.949 1.00 93.94 427 LYS A CA 1
ATOM 3480 C C . LYS A 1 427 ? 9.806 -12.713 -4.422 1.00 93.94 427 LYS A C 1
ATOM 3482 O O . LYS A 1 427 ? 9.418 -13.568 -3.620 1.00 93.94 427 LYS A O 1
ATOM 3487 N N . GLU A 1 428 ? 9.979 -12.950 -5.720 1.00 91.88 428 GLU A N 1
ATOM 3488 C CA . GLU A 1 428 ? 9.772 -14.265 -6.346 1.00 91.88 428 GLU A CA 1
ATOM 3489 C C . GLU A 1 428 ? 8.345 -14.813 -6.135 1.00 91.88 428 GLU A C 1
ATOM 3491 O O . GLU A 1 428 ? 8.134 -16.023 -5.997 1.00 91.88 428 GLU A O 1
ATOM 3496 N N . TYR A 1 429 ? 7.353 -13.920 -6.069 1.00 93.00 429 TYR A N 1
ATOM 3497 C CA . TYR A 1 429 ? 5.946 -14.312 -6.159 1.00 93.00 429 TYR A CA 1
ATOM 3498 C C . TYR A 1 429 ? 5.509 -14.440 -7.616 1.00 93.00 429 TYR A C 1
ATOM 3500 O O . TYR A 1 429 ? 4.860 -15.426 -7.964 1.00 93.00 429 TYR A O 1
ATOM 3508 N N . PHE A 1 430 ? 5.930 -13.496 -8.460 1.00 95.19 430 PHE A N 1
ATOM 3509 C CA . PHE A 1 430 ? 5.790 -13.544 -9.911 1.00 95.19 430 PHE A CA 1
ATOM 3510 C C . PHE A 1 430 ? 7.123 -13.909 -10.577 1.00 95.19 430 PHE A C 1
ATOM 3512 O O . PHE A 1 430 ? 8.201 -13.718 -10.005 1.00 95.19 430 PHE A O 1
ATOM 3519 N N . LYS A 1 431 ? 7.052 -14.469 -11.786 1.00 95.06 431 LYS A N 1
ATOM 3520 C CA . LYS A 1 431 ? 8.223 -14.818 -12.597 1.00 95.06 431 LYS A CA 1
ATOM 3521 C C . LYS A 1 431 ? 8.931 -13.552 -13.098 1.00 95.06 431 LYS A C 1
ATOM 3523 O O . LYS A 1 431 ? 8.314 -12.718 -13.751 1.00 95.06 431 LYS A O 1
ATOM 3528 N N . THR A 1 432 ? 10.238 -13.450 -12.857 1.00 95.31 432 THR A N 1
ATOM 3529 C CA . THR A 1 432 ? 11.082 -12.380 -13.413 1.00 95.31 432 THR A CA 1
ATOM 3530 C C . THR A 1 432 ? 11.161 -12.475 -14.935 1.00 95.31 432 THR A C 1
ATOM 3532 O O . THR A 1 432 ? 11.400 -13.553 -15.487 1.00 95.31 432 THR A O 1
ATOM 3535 N N . ILE A 1 433 ? 11.023 -11.333 -15.606 1.00 94.00 433 ILE A N 1
ATOM 3536 C CA . ILE A 1 433 ? 11.230 -11.202 -17.046 1.00 94.00 433 ILE A CA 1
ATOM 3537 C C . ILE A 1 433 ? 12.687 -10.826 -17.290 1.00 94.00 433 ILE A C 1
ATOM 3539 O O . ILE A 1 433 ? 13.206 -9.870 -16.720 1.00 94.00 433 ILE A O 1
ATOM 3543 N N . SER A 1 434 ? 13.353 -11.579 -18.149 1.00 91.81 434 SER A N 1
ATOM 3544 C CA . SER A 1 434 ? 14.768 -11.433 -18.486 1.00 91.81 434 SER A CA 1
ATOM 3545 C C . SER A 1 434 ? 14.962 -11.601 -19.987 1.00 91.81 434 SER A C 1
ATOM 3547 O O . SER A 1 434 ? 14.110 -12.164 -20.676 1.00 91.81 434 SER A O 1
ATOM 3549 N N . ASN A 1 435 ? 16.128 -11.201 -20.495 1.00 84.25 435 ASN A N 1
ATOM 3550 C CA . ASN A 1 435 ? 16.443 -11.374 -21.915 1.00 84.25 435 ASN A CA 1
ATOM 3551 C C . ASN A 1 435 ? 16.456 -12.855 -22.347 1.00 84.25 435 ASN A C 1
ATOM 3553 O O . ASN A 1 435 ? 16.269 -13.154 -23.518 1.00 84.25 435 ASN A O 1
ATOM 3557 N N . SER A 1 436 ? 16.663 -13.785 -21.408 1.00 82.62 436 SER A N 1
ATOM 3558 C CA . SER A 1 436 ? 16.593 -15.230 -21.661 1.00 82.62 436 SER A CA 1
ATOM 3559 C C . SER A 1 436 ? 15.167 -15.776 -21.742 1.00 82.62 436 SER A C 1
ATOM 3561 O O . SER A 1 436 ? 14.960 -16.824 -22.340 1.00 82.62 436 SER A O 1
ATOM 3563 N N . THR A 1 437 ? 14.192 -15.105 -21.125 1.00 82.12 437 THR A N 1
ATOM 3564 C CA . THR A 1 437 ? 12.799 -15.573 -21.088 1.00 82.12 437 THR A CA 1
ATOM 3565 C C . THR A 1 437 ? 11.920 -14.859 -22.104 1.00 82.12 437 THR A C 1
ATOM 3567 O O . THR A 1 437 ? 11.042 -15.494 -22.671 1.00 82.12 437 THR A O 1
ATOM 3570 N N . ASN A 1 438 ? 12.147 -13.561 -22.330 1.00 84.56 438 ASN A N 1
ATOM 3571 C CA . ASN A 1 438 ? 11.360 -12.728 -23.240 1.00 84.56 438 ASN A CA 1
ATOM 3572 C C . ASN A 1 438 ? 12.273 -11.693 -23.936 1.00 84.56 438 ASN A C 1
ATOM 3574 O O . ASN A 1 438 ? 12.262 -10.516 -23.563 1.00 84.56 438 ASN A O 1
ATOM 3578 N N . PRO A 1 439 ? 13.105 -12.105 -24.911 1.00 80.75 439 PRO A N 1
ATOM 3579 C CA . PRO A 1 439 ? 14.051 -11.202 -25.576 1.00 80.75 439 PRO A CA 1
ATOM 3580 C C . PRO A 1 439 ? 13.347 -10.083 -26.359 1.00 80.75 439 PRO A C 1
ATOM 3582 O O . PRO A 1 439 ? 13.742 -8.921 -26.258 1.00 80.75 439 PRO A O 1
ATOM 3585 N N . GLU A 1 440 ? 12.274 -10.421 -27.078 1.00 81.81 440 GLU A N 1
ATOM 3586 C CA . GLU A 1 440 ? 11.517 -9.480 -27.915 1.00 81.81 440 GLU A CA 1
ATOM 3587 C C . GLU A 1 440 ? 10.821 -8.398 -27.079 1.00 81.81 440 GLU A C 1
ATOM 3589 O O . GLU A 1 440 ? 10.853 -7.225 -27.437 1.00 81.81 440 GLU A O 1
ATOM 3594 N N . LEU A 1 441 ? 10.290 -8.759 -25.904 1.00 84.75 441 LEU A N 1
ATOM 3595 C CA . LEU A 1 441 ? 9.639 -7.809 -24.999 1.00 84.75 441 LEU A CA 1
ATOM 3596 C C . LEU A 1 441 ? 10.628 -6.783 -24.421 1.00 84.75 441 LEU A C 1
ATOM 3598 O O . LEU A 1 441 ? 10.269 -5.629 -24.207 1.00 84.75 441 LEU A O 1
ATOM 3602 N N . LEU A 1 442 ? 11.876 -7.169 -24.136 1.00 84.94 442 LEU A N 1
ATOM 3603 C CA . LEU A 1 442 ? 12.796 -6.308 -23.384 1.00 84.94 442 LEU A CA 1
ATOM 3604 C C . LEU A 1 442 ? 13.642 -5.371 -24.238 1.00 84.94 442 LEU A C 1
ATOM 3606 O O . LEU A 1 442 ? 13.942 -4.276 -23.769 1.00 84.94 442 LEU A O 1
ATOM 3610 N N . ASN A 1 443 ? 14.068 -5.761 -25.440 1.00 80.94 443 ASN A N 1
ATOM 3611 C CA . ASN A 1 443 ? 15.093 -5.003 -26.172 1.00 80.94 443 ASN A CA 1
ATOM 3612 C C . ASN A 1 443 ? 14.823 -4.872 -27.681 1.00 80.94 443 ASN A C 1
ATOM 3614 O O . ASN A 1 443 ? 15.772 -4.775 -28.458 1.00 80.94 443 ASN A O 1
ATOM 3618 N N . ASN A 1 444 ? 13.559 -4.834 -28.107 1.00 80.31 444 ASN A N 1
ATOM 3619 C CA . ASN A 1 444 ? 13.236 -4.462 -29.482 1.00 80.31 444 ASN A CA 1
ATOM 3620 C C . ASN A 1 444 ? 13.465 -2.951 -29.696 1.00 80.31 444 ASN A C 1
ATOM 3622 O O . ASN A 1 444 ? 12.852 -2.115 -29.031 1.00 80.31 444 ASN A O 1
ATOM 3626 N N . GLU A 1 445 ? 14.380 -2.595 -30.604 1.00 68.25 445 GLU A N 1
ATOM 3627 C CA . GLU A 1 445 ? 14.769 -1.198 -30.856 1.00 68.25 445 GLU A CA 1
ATOM 3628 C C . GLU A 1 445 ? 13.644 -0.363 -31.490 1.00 68.25 445 GLU A C 1
ATOM 3630 O O . GLU A 1 445 ? 13.651 0.857 -31.349 1.00 68.25 445 GLU A O 1
ATOM 3635 N N . GLN A 1 446 ? 12.667 -0.999 -32.149 1.00 73.50 446 GLN A N 1
ATOM 3636 C CA . GLN A 1 446 ? 11.557 -0.306 -32.819 1.00 73.50 446 GLN A CA 1
ATOM 3637 C C . GLN A 1 446 ? 10.486 0.224 -31.852 1.00 73.50 446 GLN A C 1
ATOM 3639 O O . GLN A 1 446 ? 9.651 1.035 -32.246 1.00 73.50 446 GLN A O 1
ATOM 3644 N N . ASP A 1 447 ? 10.517 -0.197 -30.587 1.00 84.50 447 ASP A N 1
ATOM 3645 C CA . ASP A 1 447 ? 9.467 0.127 -29.618 1.00 84.50 447 ASP A CA 1
ATOM 3646 C C . ASP A 1 447 ? 9.644 1.508 -28.965 1.00 84.50 447 ASP A C 1
ATOM 3648 O O . ASP A 1 447 ? 8.709 2.034 -28.358 1.00 84.50 447 ASP A O 1
ATOM 3652 N N . TRP A 1 448 ? 10.843 2.094 -29.045 1.00 89.94 448 TRP A N 1
ATOM 3653 C CA . TRP A 1 448 ? 11.121 3.411 -28.476 1.00 89.94 448 TRP A CA 1
ATOM 3654 C C . TRP A 1 448 ? 10.688 4.522 -29.433 1.00 89.94 448 TRP A C 1
ATOM 3656 O O . TRP A 1 448 ? 11.230 4.673 -30.528 1.00 89.94 448 TRP A O 1
ATOM 3666 N N . LYS A 1 449 ? 9.750 5.358 -28.987 1.00 92.12 449 LYS A N 1
ATOM 3667 C CA . LYS A 1 449 ? 9.252 6.520 -29.730 1.00 92.12 449 LYS A CA 1
ATOM 3668 C C . LYS A 1 449 ? 9.983 7.778 -29.264 1.00 92.12 449 LYS A C 1
ATOM 3670 O O . LYS A 1 449 ? 9.961 8.102 -28.078 1.00 92.12 449 LYS A O 1
ATOM 3675 N N . ALA A 1 450 ? 10.626 8.489 -30.187 1.00 90.06 450 ALA A N 1
ATOM 3676 C CA . ALA A 1 450 ? 11.258 9.775 -29.901 1.00 90.06 450 ALA A CA 1
ATOM 3677 C C . ALA A 1 450 ? 10.233 10.916 -29.992 1.00 90.06 450 ALA A C 1
ATOM 3679 O O . ALA A 1 450 ? 9.541 11.058 -30.999 1.00 90.06 450 ALA A O 1
ATOM 3680 N N . LYS A 1 451 ? 10.176 11.758 -28.960 1.00 88.94 451 LYS A N 1
ATOM 3681 C CA . LYS A 1 451 ? 9.415 13.010 -28.909 1.00 88.94 451 LYS A CA 1
ATOM 3682 C C . LYS A 1 451 ? 10.386 14.170 -28.691 1.00 88.94 451 LYS A C 1
ATOM 3684 O O . LYS A 1 451 ? 11.255 14.102 -27.824 1.00 88.94 451 LYS A O 1
ATOM 3689 N N . GLN A 1 452 ? 10.260 15.235 -29.478 1.00 86.06 452 GLN A N 1
ATOM 3690 C CA . GLN A 1 452 ? 11.069 16.439 -29.290 1.00 86.06 452 GLN A CA 1
ATOM 3691 C C . GLN A 1 452 ? 10.414 17.343 -28.242 1.00 86.06 452 GLN A C 1
ATOM 3693 O O . GLN A 1 452 ? 9.263 17.743 -28.397 1.00 86.06 452 GLN A O 1
ATOM 3698 N N . MET A 1 453 ? 11.154 17.660 -27.183 1.00 83.19 453 MET A N 1
ATOM 3699 C CA . MET A 1 453 ? 10.704 18.536 -26.103 1.00 83.19 453 MET A CA 1
ATOM 3700 C C . MET A 1 453 ? 10.857 20.021 -26.494 1.00 83.19 453 MET A C 1
ATOM 3702 O O . MET A 1 453 ? 11.709 20.352 -27.329 1.00 83.19 453 MET A O 1
ATOM 3706 N N . PRO A 1 454 ? 10.123 20.951 -25.847 1.00 79.62 454 PRO A N 1
ATOM 3707 C CA . PRO A 1 454 ? 10.229 22.395 -26.108 1.00 79.62 454 PRO A CA 1
ATOM 3708 C C . PRO A 1 454 ? 11.652 22.966 -25.965 1.00 79.62 454 PRO A C 1
ATOM 3710 O O . PRO A 1 454 ? 12.022 23.922 -26.642 1.00 79.62 454 PRO A O 1
ATOM 3713 N N . ASN A 1 455 ? 12.483 22.350 -25.121 1.00 78.81 455 ASN A N 1
ATOM 3714 C CA . ASN A 1 455 ? 13.884 22.719 -24.892 1.00 78.81 455 ASN A CA 1
ATOM 3715 C C . ASN A 1 455 ? 14.870 22.138 -25.931 1.00 78.81 455 ASN A C 1
ATOM 3717 O O . ASN A 1 455 ? 16.078 22.225 -25.724 1.00 78.81 455 ASN A O 1
ATOM 3721 N N . LYS A 1 456 ? 14.381 21.555 -27.037 1.00 80.25 456 LYS A N 1
ATOM 3722 C CA . LYS A 1 456 ? 15.159 20.844 -28.075 1.00 80.25 456 LYS A CA 1
ATOM 3723 C C . LYS A 1 456 ? 15.834 19.543 -27.610 1.00 80.25 456 LYS A C 1
ATOM 3725 O O . LYS A 1 456 ? 16.574 18.949 -28.397 1.00 80.25 456 LYS A O 1
ATOM 3730 N N . ASN A 1 457 ? 15.570 19.070 -26.392 1.00 85.12 457 ASN A N 1
ATOM 3731 C CA . ASN A 1 457 ? 16.010 17.744 -25.962 1.00 85.12 457 ASN A CA 1
ATOM 3732 C C . ASN A 1 457 ? 15.076 16.665 -26.519 1.00 85.12 457 ASN A C 1
ATOM 3734 O O . ASN A 1 457 ? 13.895 16.908 -26.776 1.00 85.12 457 ASN A O 1
ATOM 3738 N N . ILE A 1 458 ? 15.611 15.464 -26.713 1.00 89.62 458 ILE A N 1
ATOM 3739 C CA . ILE A 1 458 ? 14.833 14.310 -27.169 1.00 89.62 458 ILE A CA 1
ATOM 3740 C C . ILE A 1 458 ? 14.365 13.523 -25.946 1.00 89.62 458 ILE A C 1
ATOM 3742 O O . ILE A 1 458 ? 15.177 13.141 -25.114 1.00 89.62 458 ILE A O 1
ATOM 3746 N N . LYS A 1 459 ? 13.068 13.243 -25.843 1.00 91.88 459 LYS A N 1
ATOM 3747 C CA . LYS A 1 459 ? 12.496 12.316 -24.863 1.00 91.88 459 LYS A CA 1
ATOM 3748 C C . LYS A 1 459 ? 12.139 11.018 -25.577 1.00 91.88 459 LYS A C 1
ATOM 3750 O O . LYS A 1 459 ? 11.491 11.040 -26.618 1.00 91.88 459 LYS A O 1
ATOM 3755 N N . TRP A 1 460 ? 12.565 9.891 -25.028 1.00 93.69 460 TRP A N 1
ATOM 3756 C CA . TRP A 1 460 ? 12.242 8.568 -25.547 1.00 93.69 460 TRP A CA 1
ATOM 3757 C C . TRP A 1 460 ? 11.181 7.921 -24.673 1.00 93.69 460 TRP A C 1
ATOM 3759 O O . TRP A 1 460 ? 11.332 7.884 -23.454 1.00 93.69 460 TRP A O 1
ATOM 3769 N N . GLU A 1 461 ? 10.137 7.379 -25.287 1.00 94.12 461 GLU A N 1
ATOM 3770 C CA . GLU A 1 461 ? 9.061 6.696 -24.578 1.00 94.12 461 GLU A CA 1
ATOM 3771 C C . GLU A 1 461 ? 8.843 5.285 -25.095 1.00 94.12 461 GLU A C 1
ATOM 3773 O O . GLU A 1 461 ? 8.946 5.029 -26.297 1.00 94.12 461 GLU A O 1
ATOM 3778 N N . ARG A 1 462 ? 8.537 4.370 -24.176 1.00 93.75 462 ARG A N 1
ATOM 3779 C CA . ARG A 1 462 ? 8.219 2.985 -24.501 1.00 93.75 462 ARG A CA 1
ATOM 3780 C C . ARG A 1 462 ? 7.139 2.443 -23.583 1.00 93.75 462 ARG A C 1
ATOM 3782 O O . ARG A 1 462 ? 7.306 2.421 -22.366 1.00 93.75 462 ARG A O 1
ATOM 3789 N N . GLU A 1 463 ? 6.071 1.955 -24.192 1.00 94.44 463 GLU A N 1
ATOM 3790 C CA . GLU A 1 463 ? 4.986 1.251 -23.516 1.00 94.44 463 GLU A CA 1
ATOM 3791 C C . GLU A 1 463 ? 5.261 -0.254 -23.539 1.00 94.44 463 GLU A C 1
ATOM 3793 O O . GLU A 1 463 ? 5.682 -0.805 -24.557 1.00 94.44 463 GLU A O 1
ATOM 3798 N N . LEU A 1 464 ? 5.043 -0.927 -22.411 1.00 94.75 464 LEU A N 1
ATOM 3799 C CA . LEU A 1 464 ? 5.243 -2.366 -22.271 1.00 94.75 464 LEU A CA 1
ATOM 3800 C C . LEU A 1 464 ? 4.090 -2.990 -21.492 1.00 94.75 464 LEU A C 1
ATOM 3802 O O . LEU A 1 464 ? 3.661 -2.468 -20.465 1.00 94.75 464 LEU A O 1
ATOM 3806 N N . LYS A 1 465 ? 3.655 -4.169 -21.938 1.00 95.31 465 LYS A N 1
ATOM 3807 C CA . LYS A 1 465 ? 2.697 -5.010 -21.219 1.00 95.31 465 LYS A CA 1
ATOM 3808 C C . LYS A 1 465 ? 3.429 -6.178 -20.570 1.00 95.31 465 LYS A C 1
ATOM 3810 O O . LYS A 1 465 ? 3.926 -7.072 -21.251 1.00 95.31 465 LYS A O 1
ATOM 3815 N N . ILE A 1 466 ? 3.513 -6.158 -19.247 1.00 95.75 466 ILE A N 1
ATOM 3816 C CA . ILE A 1 466 ? 4.305 -7.095 -18.449 1.00 95.75 466 ILE A CA 1
ATOM 3817 C C . ILE A 1 466 ? 3.414 -8.262 -18.007 1.00 95.75 466 ILE A C 1
ATOM 3819 O O . ILE A 1 466 ? 2.520 -8.042 -17.187 1.00 95.75 466 ILE A O 1
ATOM 3823 N N . PRO A 1 467 ? 3.612 -9.498 -18.508 1.00 95.06 467 PRO A N 1
ATOM 3824 C CA . PRO A 1 467 ? 2.857 -10.660 -18.042 1.00 95.06 467 PRO A CA 1
ATOM 3825 C C . PRO A 1 467 ? 3.183 -10.998 -16.581 1.00 95.06 467 PRO A C 1
ATOM 3827 O O . PRO A 1 467 ? 4.343 -11.000 -16.167 1.00 95.06 467 PRO A O 1
ATOM 3830 N N . LEU A 1 468 ? 2.153 -11.335 -15.806 1.00 94.56 468 LEU A N 1
ATOM 3831 C CA . LEU A 1 468 ? 2.249 -11.710 -14.398 1.00 94.56 468 LEU A CA 1
ATOM 3832 C C . LEU A 1 468 ? 1.984 -13.210 -14.247 1.00 94.56 468 LEU A C 1
ATOM 3834 O O . LEU A 1 468 ? 0.849 -13.659 -14.122 1.00 94.56 468 LEU A O 1
ATOM 3838 N N . THR A 1 469 ? 3.053 -14.007 -14.262 1.00 92.75 469 THR A N 1
ATOM 3839 C CA . THR A 1 469 ? 2.967 -15.455 -14.023 1.00 92.75 469 THR A CA 1
ATOM 3840 C C . THR A 1 469 ? 3.296 -15.770 -12.568 1.00 92.75 469 THR A C 1
ATOM 3842 O O . THR A 1 469 ? 4.447 -15.625 -12.149 1.00 92.75 469 THR A O 1
ATOM 3845 N N . THR A 1 470 ? 2.304 -16.217 -11.796 1.00 90.56 470 THR A N 1
ATOM 3846 C CA . THR A 1 470 ? 2.477 -16.587 -10.384 1.00 90.56 470 THR A CA 1
ATOM 3847 C C . THR A 1 470 ? 3.332 -17.845 -10.236 1.00 90.56 470 THR A C 1
ATOM 3849 O O . THR A 1 470 ? 3.020 -18.896 -10.789 1.00 90.56 470 THR A O 1
ATOM 3852 N N . ILE A 1 471 ? 4.394 -17.749 -9.436 1.00 90.44 471 ILE A N 1
ATOM 3853 C CA . ILE A 1 471 ? 5.248 -18.873 -9.028 1.00 90.44 471 ILE A CA 1
ATOM 3854 C C . ILE A 1 471 ? 5.117 -19.189 -7.531 1.00 90.44 471 ILE A C 1
ATOM 3856 O O . ILE A 1 471 ? 5.299 -20.343 -7.145 1.00 90.44 471 ILE A O 1
ATOM 3860 N N . ASN A 1 472 ? 4.816 -18.179 -6.696 1.00 88.19 472 ASN A N 1
ATOM 3861 C CA . ASN A 1 472 ? 4.762 -18.253 -5.227 1.00 88.19 472 ASN A CA 1
ATOM 3862 C C . ASN A 1 472 ? 5.847 -19.178 -4.634 1.00 88.19 472 ASN A C 1
ATOM 3864 O O . ASN A 1 472 ? 5.559 -20.123 -3.892 1.00 88.19 472 ASN A O 1
ATOM 3868 N N . LYS A 1 473 ? 7.117 -18.929 -4.989 1.00 87.69 473 LYS A N 1
ATOM 3869 C CA . LYS A 1 473 ? 8.245 -19.825 -4.666 1.00 87.69 473 LYS A CA 1
ATOM 3870 C C . LYS A 1 473 ? 8.390 -20.077 -3.161 1.00 87.69 473 LYS A C 1
ATOM 3872 O O . LYS A 1 473 ? 8.848 -21.131 -2.733 1.00 87.69 473 LYS A O 1
ATOM 3877 N N . ASN A 1 474 ? 7.966 -19.102 -2.365 1.00 85.69 474 ASN A N 1
ATOM 3878 C CA . ASN A 1 474 ? 8.105 -19.069 -0.917 1.00 85.69 474 ASN A CA 1
ATOM 3879 C C . ASN A 1 474 ? 6.885 -19.617 -0.146 1.00 85.69 474 ASN A C 1
ATOM 3881 O O . ASN A 1 474 ? 6.864 -19.458 1.078 1.00 85.69 474 ASN A O 1
ATOM 3885 N N . ASN A 1 475 ? 5.902 -20.236 -0.826 1.00 85.62 475 ASN A N 1
ATOM 3886 C CA . ASN A 1 475 ? 4.662 -20.787 -0.245 1.00 85.62 475 ASN A CA 1
ATOM 3887 C C . ASN A 1 475 ? 3.955 -19.801 0.702 1.00 85.62 475 ASN A C 1
ATOM 3889 O O . ASN A 1 475 ? 3.589 -20.128 1.832 1.00 85.62 475 ASN A O 1
ATOM 3893 N N . ILE A 1 476 ? 3.819 -18.559 0.250 1.00 87.94 476 ILE A N 1
ATOM 3894 C CA . ILE A 1 476 ? 3.251 -17.462 1.029 1.00 87.94 476 ILE A CA 1
ATOM 3895 C C . ILE A 1 476 ? 1.731 -17.576 1.016 1.00 87.94 476 ILE A C 1
ATOM 3897 O O . ILE A 1 476 ? 1.140 -17.891 -0.019 1.00 87.94 476 ILE A O 1
ATOM 3901 N N . ASN A 1 477 ? 1.117 -17.311 2.169 1.00 87.50 477 ASN A N 1
ATOM 3902 C CA . ASN A 1 477 ? -0.328 -17.206 2.314 1.00 87.50 477 ASN A CA 1
ATOM 3903 C C . ASN A 1 477 ? -0.733 -15.746 2.072 1.00 87.50 477 ASN A C 1
ATOM 3905 O O . ASN A 1 477 ? -0.530 -14.882 2.928 1.00 87.50 477 ASN A O 1
ATOM 3909 N N . LEU A 1 478 ? -1.255 -15.467 0.881 1.00 86.81 478 LEU A N 1
ATOM 3910 C CA . LEU A 1 478 ? -1.702 -14.142 0.484 1.00 86.81 478 LEU A CA 1
ATOM 3911 C C . LEU A 1 478 ? -3.175 -13.989 0.858 1.00 86.81 478 LEU A C 1
ATOM 3913 O O . LEU A 1 478 ? -4.040 -14.551 0.197 1.00 86.81 478 LEU A O 1
ATOM 3917 N N . ILE A 1 479 ? -3.450 -13.260 1.936 1.00 83.44 479 ILE A N 1
ATOM 3918 C CA . ILE A 1 479 ? -4.813 -13.006 2.415 1.00 83.44 479 ILE A CA 1
ATOM 3919 C C . ILE A 1 479 ? -5.456 -11.818 1.678 1.00 83.44 479 ILE A C 1
ATOM 3921 O O . ILE A 1 479 ? -4.728 -10.943 1.215 1.00 83.44 479 ILE A O 1
ATOM 3925 N N . PRO A 1 480 ? -6.795 -11.739 1.597 1.00 83.12 480 PRO A N 1
ATOM 3926 C CA . PRO A 1 480 ? -7.472 -10.633 0.922 1.00 83.12 480 PRO A CA 1
ATOM 3927 C C . PRO A 1 480 ? -7.147 -9.275 1.548 1.00 83.12 480 PRO A C 1
ATOM 3929 O O . PRO A 1 480 ? -6.885 -9.197 2.749 1.00 83.12 480 PRO A O 1
ATOM 3932 N N . SER A 1 481 ? -7.229 -8.197 0.766 1.00 84.75 481 SER A N 1
ATOM 3933 C CA . SER A 1 481 ? -7.131 -6.830 1.288 1.00 84.75 481 SER A CA 1
ATOM 3934 C C . SER A 1 481 ? -8.277 -6.550 2.264 1.00 84.75 481 SER A C 1
ATOM 3936 O O . SER A 1 481 ? -9.450 -6.834 1.978 1.00 84.75 481 SER A O 1
ATOM 3938 N N . PHE A 1 482 ? -7.960 -5.969 3.421 1.00 83.56 482 PHE A N 1
ATOM 3939 C CA . PHE A 1 482 ? -8.970 -5.669 4.432 1.00 83.56 482 PHE A CA 1
ATOM 3940 C C . PHE A 1 482 ? -8.539 -4.574 5.401 1.00 83.56 482 PHE A C 1
ATOM 3942 O O . PHE A 1 482 ? -7.356 -4.345 5.632 1.00 83.56 482 PHE A O 1
ATOM 3949 N N . GLN A 1 483 ? -9.536 -3.970 6.034 1.00 84.00 483 GLN A N 1
ATOM 3950 C CA . GLN A 1 483 ? -9.380 -3.179 7.239 1.00 84.00 483 GLN A CA 1
ATOM 3951 C C . GLN A 1 483 ? -10.488 -3.589 8.208 1.00 84.00 483 GLN A C 1
ATOM 3953 O O . GLN A 1 483 ? -11.660 -3.629 7.842 1.00 84.00 483 GLN A O 1
ATOM 3958 N N . SER A 1 484 ? -10.095 -3.932 9.428 1.00 82.25 484 SER A N 1
ATOM 3959 C CA . SER A 1 484 ? -10.984 -4.048 10.584 1.00 82.25 484 SER A CA 1
ATOM 3960 C C . SER A 1 484 ? -10.836 -2.800 11.462 1.00 82.25 484 SER A C 1
ATOM 3962 O O . SER A 1 484 ? -10.086 -1.887 11.123 1.00 82.25 484 SER A O 1
ATOM 3964 N N . CYS A 1 485 ? -11.504 -2.759 12.616 1.00 80.19 485 CYS A N 1
ATOM 3965 C CA . CYS A 1 485 ? -11.333 -1.656 13.560 1.00 80.19 485 CYS A CA 1
ATOM 3966 C C . CYS A 1 485 ? -9.917 -1.576 14.165 1.00 80.19 485 CYS A C 1
ATOM 3968 O O . CYS A 1 485 ? -9.501 -0.483 14.528 1.00 80.19 485 CYS A O 1
ATOM 3970 N N . LEU A 1 486 ? -9.183 -2.692 14.267 1.00 87.69 486 LEU A N 1
ATOM 3971 C CA . LEU A 1 486 ? -7.899 -2.755 14.989 1.00 87.69 486 LEU A CA 1
ATOM 3972 C C . LEU A 1 486 ? -6.699 -3.129 14.121 1.00 87.69 486 LEU A C 1
ATOM 3974 O O . LEU A 1 486 ? -5.558 -2.980 14.541 1.00 87.69 486 LEU A O 1
ATOM 3978 N N . VAL A 1 487 ? -6.926 -3.684 12.936 1.00 88.75 487 VAL A N 1
ATOM 3979 C CA . VAL A 1 487 ? -5.849 -4.123 12.046 1.00 88.75 487 VAL A CA 1
ATOM 3980 C C . VAL A 1 487 ? -6.299 -4.036 10.603 1.00 88.75 487 VAL A C 1
ATOM 3982 O O . VAL A 1 487 ? -7.454 -4.342 10.286 1.00 88.75 487 VAL A O 1
ATOM 3985 N N . GLY A 1 488 ? -5.382 -3.672 9.720 1.00 89.25 488 GLY A N 1
ATOM 3986 C CA . GLY A 1 488 ? -5.617 -3.714 8.290 1.00 89.25 488 GLY A CA 1
ATOM 3987 C C . GLY A 1 488 ? -4.374 -4.088 7.507 1.00 89.25 488 GLY A C 1
ATOM 3988 O O . GLY A 1 488 ? -3.249 -4.092 8.017 1.00 89.25 488 GLY A O 1
ATOM 3989 N N . ARG A 1 489 ? -4.617 -4.458 6.253 1.00 90.19 489 ARG A N 1
ATOM 3990 C CA . ARG A 1 489 ? -3.591 -4.784 5.281 1.00 90.19 489 ARG A CA 1
ATOM 3991 C C . ARG A 1 489 ? -3.973 -4.270 3.905 1.00 90.19 489 ARG A C 1
ATOM 3993 O O . ARG A 1 489 ? -5.023 -4.631 3.365 1.00 90.19 489 ARG A O 1
ATOM 4000 N N . ILE A 1 490 ? -3.057 -3.500 3.335 1.00 92.88 490 ILE A N 1
ATOM 4001 C CA . ILE A 1 490 ? -3.114 -3.055 1.948 1.00 92.88 490 ILE A CA 1
ATOM 4002 C C . ILE A 1 490 ? -1.951 -3.648 1.157 1.00 92.88 490 ILE A C 1
ATOM 4004 O O . ILE A 1 490 ? -0.908 -3.984 1.724 1.00 92.88 490 ILE A O 1
ATOM 4008 N N . TYR A 1 491 ? -2.134 -3.758 -0.153 1.00 94.50 491 TYR A N 1
ATOM 4009 C CA . TYR A 1 491 ? -1.182 -4.380 -1.060 1.00 94.50 491 TYR A CA 1
ATOM 4010 C C . TYR A 1 491 ? -0.796 -3.417 -2.177 1.00 94.50 491 TYR A C 1
ATOM 4012 O O . TYR A 1 491 ? -1.613 -2.630 -2.652 1.00 94.50 491 TYR A O 1
ATOM 4020 N N . CYS A 1 492 ? 0.457 -3.506 -2.599 1.00 96.81 492 CYS A N 1
ATOM 4021 C CA . CYS A 1 492 ? 1.000 -2.827 -3.760 1.00 96.81 492 CYS A CA 1
ATOM 4022 C C . CYS A 1 492 ? 1.741 -3.835 -4.645 1.00 96.81 492 CYS A C 1
ATOM 4024 O O . CYS A 1 492 ? 2.353 -4.791 -4.154 1.00 96.81 492 CYS A O 1
ATOM 4026 N N . LEU A 1 493 ? 1.694 -3.613 -5.953 1.00 97.44 493 LEU A N 1
ATOM 4027 C CA . LEU A 1 493 ? 2.545 -4.283 -6.922 1.00 97.44 493 LEU A CA 1
ATOM 4028 C C . LEU A 1 493 ? 3.758 -3.393 -7.163 1.00 97.44 493 LEU A C 1
ATOM 4030 O O . LEU A 1 493 ? 3.632 -2.295 -7.700 1.00 97.44 493 LEU A O 1
ATOM 4034 N N . GLN A 1 494 ? 4.927 -3.870 -6.763 1.00 97.31 494 GLN A N 1
ATOM 4035 C CA . GLN A 1 494 ? 6.181 -3.212 -7.078 1.00 97.31 494 GLN A CA 1
ATOM 4036 C C . GLN A 1 494 ? 6.653 -3.667 -8.451 1.00 97.31 494 GLN A C 1
ATOM 4038 O O . GLN A 1 494 ? 6.914 -4.854 -8.645 1.00 97.31 494 GLN A O 1
ATOM 4043 N N . VAL A 1 495 ? 6.811 -2.727 -9.375 1.00 97.50 495 VAL A N 1
ATOM 4044 C CA . VAL A 1 495 ? 7.468 -2.950 -10.662 1.00 97.50 495 VAL A CA 1
ATOM 4045 C C . VAL A 1 495 ? 8.877 -2.392 -10.574 1.00 97.50 495 VAL A C 1
ATOM 4047 O O . VAL A 1 495 ? 9.067 -1.223 -10.250 1.00 97.50 495 VAL A O 1
ATOM 4050 N N . LEU A 1 496 ? 9.866 -3.232 -10.863 1.00 95.62 496 LEU A N 1
ATOM 4051 C CA . LEU A 1 496 ? 11.278 -2.890 -10.801 1.00 95.62 496 LEU A CA 1
ATOM 4052 C C . LEU A 1 496 ? 11.945 -3.238 -12.132 1.00 95.62 496 LEU A C 1
ATOM 4054 O O . LEU A 1 496 ? 12.000 -4.400 -12.530 1.00 95.62 496 LEU A O 1
ATOM 4058 N N . VAL A 1 497 ? 12.482 -2.229 -12.811 1.00 95.25 497 VAL A N 1
ATOM 4059 C CA . VAL A 1 497 ? 13.179 -2.357 -14.094 1.00 95.25 497 VAL A CA 1
ATOM 4060 C C . VAL A 1 497 ? 14.672 -2.154 -13.869 1.00 95.25 497 VAL A C 1
ATOM 4062 O O . VAL A 1 497 ? 15.106 -1.095 -13.417 1.00 95.25 497 VAL A O 1
ATOM 4065 N N . LYS A 1 498 ? 15.467 -3.181 -14.181 1.00 93.62 498 LYS A N 1
ATOM 4066 C CA . LYS A 1 498 ? 16.933 -3.152 -14.099 1.00 93.62 498 LYS A CA 1
ATOM 4067 C C . LYS A 1 498 ? 17.513 -2.934 -15.486 1.00 93.62 498 LYS A C 1
ATOM 4069 O O . LYS A 1 498 ? 17.187 -3.684 -16.408 1.00 93.62 498 LYS A O 1
ATOM 4074 N N . TYR A 1 499 ? 18.428 -1.984 -15.626 1.00 91.25 499 TYR A N 1
ATOM 4075 C CA . TYR A 1 499 ? 19.123 -1.703 -16.881 1.00 91.25 499 TYR A CA 1
ATOM 4076 C C . TYR A 1 499 ? 20.554 -2.241 -16.864 1.00 91.25 499 TYR A C 1
ATOM 4078 O O . TYR A 1 499 ? 21.194 -2.357 -15.817 1.00 91.25 499 TYR A O 1
ATOM 4086 N N . LYS A 1 500 ? 21.082 -2.573 -18.045 1.00 86.38 500 LYS A N 1
ATOM 4087 C CA . LYS A 1 500 ? 22.497 -2.939 -18.191 1.00 86.38 500 LYS A CA 1
ATOM 4088 C C . LYS A 1 500 ? 23.396 -1.732 -17.900 1.00 86.38 500 LYS A C 1
ATOM 4090 O O . LYS A 1 500 ? 22.978 -0.587 -18.023 1.00 86.38 500 LYS A O 1
ATOM 4095 N N . GLY A 1 501 ? 24.659 -1.994 -17.563 1.00 73.50 501 GLY A N 1
ATOM 4096 C CA . GLY A 1 501 ? 25.684 -0.949 -17.436 1.00 73.50 501 GLY A CA 1
ATOM 4097 C C . GLY A 1 501 ? 25.944 -0.425 -16.022 1.00 73.50 501 GLY A C 1
ATOM 4098 O O . GLY A 1 501 ? 26.871 0.363 -15.882 1.00 73.50 501 GLY A O 1
ATOM 4099 N N . GLY A 1 502 ? 25.218 -0.899 -15.003 1.00 64.12 502 GLY A N 1
ATOM 4100 C CA . GLY A 1 502 ? 25.488 -0.573 -13.596 1.00 64.12 502 GLY A CA 1
ATOM 4101 C C . GLY A 1 502 ? 26.805 -1.165 -13.073 1.00 64.12 502 GLY A C 1
ATOM 4102 O O . GLY A 1 502 ? 27.409 -2.041 -13.712 1.00 64.12 502 GLY A O 1
ATOM 4103 N N . GLY A 1 503 ? 27.247 -0.670 -11.913 1.00 53.31 503 GLY A N 1
ATOM 4104 C CA . GLY A 1 503 ? 28.476 -1.103 -11.233 1.00 53.31 503 GLY A CA 1
ATOM 4105 C C . GLY A 1 503 ? 28.429 -2.534 -10.681 1.00 53.31 503 GLY A C 1
ATOM 4106 O O . GLY A 1 503 ? 29.477 -3.148 -10.499 1.00 53.31 503 GLY A O 1
ATOM 4107 N N . GLY A 1 504 ? 27.234 -3.107 -10.491 1.00 55.12 504 GLY A N 1
ATOM 4108 C CA . GLY A 1 504 ? 27.082 -4.294 -9.640 1.00 55.12 504 GLY A CA 1
ATOM 4109 C C . GLY A 1 504 ? 27.443 -3.961 -8.187 1.00 55.12 504 GLY A C 1
ATOM 4110 O O . GLY A 1 504 ? 27.584 -2.788 -7.854 1.00 55.12 504 GLY A O 1
ATOM 4111 N N . ASP A 1 505 ? 27.664 -4.982 -7.355 1.00 48.06 505 ASP A N 1
ATOM 4112 C CA . ASP A 1 505 ? 27.975 -4.873 -5.912 1.00 48.06 505 ASP A CA 1
ATOM 4113 C C . ASP A 1 505 ? 29.261 -4.070 -5.570 1.00 48.06 505 ASP A C 1
ATOM 4115 O O . ASP A 1 505 ? 29.697 -4.058 -4.423 1.00 48.06 505 ASP A O 1
ATOM 4119 N N . GLN A 1 506 ? 29.914 -3.435 -6.553 1.00 46.66 506 GLN A N 1
ATOM 4120 C CA . GLN A 1 506 ? 31.149 -2.661 -6.393 1.00 46.66 506 GLN A CA 1
ATOM 4121 C C . GLN A 1 506 ? 30.930 -1.141 -6.275 1.00 46.66 506 GLN A C 1
ATOM 4123 O O . GLN A 1 506 ? 31.841 -0.461 -5.817 1.00 46.66 506 GLN A O 1
ATOM 4128 N N . ASP A 1 507 ? 29.757 -0.611 -6.647 1.00 52.22 507 ASP A N 1
ATOM 4129 C CA . ASP A 1 507 ? 29.413 0.815 -6.500 1.00 52.22 507 ASP A CA 1
ATOM 4130 C C . ASP A 1 507 ? 27.983 0.956 -5.947 1.00 52.22 507 ASP A C 1
ATOM 4132 O O . ASP A 1 507 ? 27.012 0.950 -6.706 1.00 52.22 507 ASP A O 1
ATOM 4136 N N . GLU A 1 508 ? 27.853 1.138 -4.626 1.00 49.72 508 GLU A N 1
ATOM 4137 C CA . GLU A 1 508 ? 26.567 1.291 -3.906 1.00 49.72 508 GLU A CA 1
ATOM 4138 C C . GLU A 1 508 ? 25.716 2.487 -4.387 1.00 49.72 508 GLU A C 1
ATOM 4140 O O . GLU A 1 508 ? 24.537 2.594 -4.058 1.00 49.72 508 GLU A O 1
ATOM 4145 N N . PHE A 1 509 ? 26.292 3.394 -5.184 1.00 50.94 509 PHE A N 1
ATOM 4146 C CA . PHE A 1 509 ? 25.655 4.635 -5.637 1.00 50.94 509 PHE A CA 1
ATOM 4147 C C . PHE A 1 509 ? 25.194 4.614 -7.107 1.00 50.94 509 PHE A C 1
ATOM 4149 O O . PHE A 1 509 ? 24.658 5.614 -7.585 1.00 50.94 509 PHE A O 1
ATOM 4156 N N . ALA A 1 510 ? 25.404 3.513 -7.843 1.00 61.31 510 ALA A N 1
ATOM 4157 C CA . ALA A 1 510 ? 25.129 3.416 -9.284 1.00 61.31 510 ALA A CA 1
ATOM 4158 C C . ALA A 1 510 ? 24.224 2.224 -9.648 1.00 61.31 510 ALA A C 1
ATOM 4160 O O . ALA A 1 510 ? 24.462 1.501 -10.628 1.00 61.31 510 ALA A O 1
ATOM 4161 N N . ASP A 1 511 ? 23.159 2.040 -8.871 1.00 73.06 511 ASP A N 1
ATOM 4162 C CA . ASP A 1 511 ? 22.114 1.072 -9.171 1.00 73.06 511 ASP A CA 1
ATOM 4163 C C . ASP A 1 511 ? 21.234 1.593 -10.311 1.00 73.06 511 ASP A C 1
ATOM 4165 O O . ASP A 1 511 ? 20.369 2.448 -10.140 1.00 73.06 511 ASP A O 1
ATOM 4169 N N . ASN A 1 512 ? 21.451 1.049 -11.509 1.00 90.19 512 ASN A N 1
ATOM 4170 C CA . ASN A 1 512 ? 20.627 1.270 -12.699 1.00 90.19 512 ASN A CA 1
ATOM 4171 C C . ASN A 1 512 ? 19.244 0.601 -12.560 1.00 90.19 512 ASN A C 1
ATOM 4173 O O . ASN A 1 512 ? 18.877 -0.289 -13.337 1.00 90.19 512 ASN A O 1
ATOM 4177 N N . ILE A 1 513 ? 18.497 0.988 -11.531 1.00 91.19 513 ILE A N 1
ATOM 4178 C CA . ILE A 1 513 ? 17.238 0.378 -11.127 1.00 91.19 513 ILE A CA 1
ATOM 4179 C C . ILE A 1 513 ? 16.188 1.469 -10.993 1.00 91.19 513 ILE A C 1
ATOM 4181 O O . ILE A 1 513 ? 16.340 2.401 -10.210 1.00 91.19 513 ILE A O 1
ATOM 4185 N N . VAL A 1 514 ? 15.083 1.308 -11.713 1.00 92.56 514 VAL A N 1
ATOM 4186 C CA . VAL A 1 514 ? 13.905 2.161 -11.553 1.00 92.56 514 VAL A CA 1
ATOM 4187 C C . VAL A 1 514 ? 12.780 1.317 -10.993 1.00 92.56 514 VAL A C 1
ATOM 4189 O O . VAL A 1 514 ? 12.459 0.266 -11.546 1.00 92.56 514 VAL A O 1
ATOM 4192 N N . LYS A 1 515 ? 12.212 1.748 -9.868 1.00 93.12 515 LYS A N 1
ATOM 4193 C CA . LYS A 1 515 ? 11.155 1.024 -9.162 1.00 93.12 515 LYS A CA 1
ATOM 4194 C C . LYS A 1 515 ? 9.972 1.939 -8.871 1.00 93.12 515 LYS A C 1
ATOM 4196 O O . LYS A 1 515 ? 10.159 3.134 -8.647 1.00 93.12 515 LYS A O 1
ATOM 4201 N N . ILE A 1 516 ? 8.781 1.360 -8.832 1.00 93.69 516 ILE A N 1
ATOM 4202 C CA . ILE A 1 516 ? 7.577 2.013 -8.328 1.00 93.69 516 ILE A CA 1
ATOM 4203 C C . ILE A 1 516 ? 6.631 0.973 -7.735 1.00 93.69 516 ILE A C 1
ATOM 4205 O O . ILE A 1 516 ? 6.520 -0.136 -8.258 1.00 93.69 516 ILE A O 1
ATOM 4209 N N . ASP A 1 517 ? 5.938 1.344 -6.667 1.00 95.38 517 ASP A N 1
ATOM 4210 C CA . ASP A 1 517 ? 4.881 0.549 -6.055 1.00 95.38 517 ASP A CA 1
ATOM 4211 C C . ASP A 1 517 ? 3.525 1.152 -6.463 1.00 95.38 517 ASP A C 1
ATOM 4213 O O . ASP A 1 517 ? 3.304 2.340 -6.239 1.00 95.38 517 ASP A O 1
ATOM 4217 N N . VAL A 1 518 ? 2.605 0.365 -7.028 1.00 95.81 518 VAL A N 1
ATOM 4218 C CA . VAL A 1 518 ? 1.227 0.809 -7.341 1.00 95.81 518 VAL A CA 1
ATOM 4219 C C . VAL A 1 518 ? 0.194 0.038 -6.528 1.00 95.81 518 VAL A C 1
ATOM 4221 O O . VAL A 1 518 ? 0.406 -1.151 -6.276 1.00 95.81 518 VAL A O 1
ATOM 4224 N N . PRO A 1 519 ? -0.923 0.658 -6.109 1.00 95.69 519 PRO A N 1
ATOM 4225 C CA . PRO A 1 519 ? -1.913 -0.023 -5.292 1.00 95.69 519 PRO A CA 1
ATOM 4226 C C . PRO A 1 519 ? -2.574 -1.156 -6.075 1.00 95.69 519 PRO A C 1
ATOM 4228 O O . PRO A 1 519 ? -2.907 -1.012 -7.249 1.00 95.69 519 PRO A O 1
ATOM 4231 N N . ILE A 1 520 ? -2.782 -2.284 -5.401 1.00 92.94 520 ILE A N 1
ATOM 4232 C CA . ILE A 1 520 ? -3.516 -3.428 -5.942 1.00 92.94 520 ILE A CA 1
ATOM 4233 C C . ILE A 1 520 ? -4.515 -3.949 -4.924 1.00 92.94 520 ILE A C 1
ATOM 4235 O O . ILE A 1 520 ? -4.413 -3.710 -3.717 1.00 92.94 520 ILE A O 1
ATOM 4239 N N . LEU A 1 521 ? -5.456 -4.738 -5.422 1.00 87.75 521 LEU A N 1
ATOM 4240 C CA . LEU A 1 521 ? -6.393 -5.449 -4.583 1.00 87.75 521 LEU A CA 1
ATOM 4241 C C . LEU A 1 521 ? -6.096 -6.945 -4.589 1.00 87.75 521 LEU A C 1
ATOM 4243 O O . LEU A 1 521 ? -5.970 -7.549 -5.653 1.00 87.75 521 LEU A O 1
ATOM 4247 N N . VAL A 1 522 ? -6.014 -7.535 -3.396 1.00 85.12 522 VAL A N 1
ATOM 4248 C CA . VAL A 1 522 ? -5.994 -8.988 -3.232 1.00 85.12 522 VAL A CA 1
ATOM 4249 C C . VAL A 1 522 ? -7.405 -9.457 -2.897 1.00 85.12 522 VAL A C 1
ATOM 4251 O O . VAL A 1 522 ? -8.001 -8.963 -1.932 1.00 85.12 522 VAL A O 1
ATOM 4254 N N . GLY A 1 523 ? -7.929 -10.380 -3.704 1.00 71.38 523 GLY A N 1
ATOM 4255 C CA . GLY A 1 523 ? -9.326 -10.817 -3.701 1.00 71.38 523 GLY A CA 1
ATOM 4256 C C . GLY A 1 523 ? -9.499 -12.304 -3.493 1.00 71.38 523 GLY A C 1
ATOM 4257 O O . GLY A 1 523 ? -8.949 -13.092 -4.290 1.00 71.38 523 GLY A O 1
#

InterPro domains:
  IPR007519 Bul1, N-terminal [PF04425] (1-168)
  IPR022794 Bul1, C-terminal [PF04426] (300-402)
  IPR022794 Bul1, C-terminal [PF04426] (430-521)
  IPR039634 Bul1-like [PTHR31904] (1-522)

Radius of gyration: 29.93 Å; chains: 1; bounding box: 89×98×77 Å

Foldseek 3Di:
DEWQCPPPVNCSVVFDQDQQQQWTFDPDPPTDIGHQAPDDHHDDDWDKDKDKDKDFDDDVPPPDDDDPVLVPDPPRPTHMDIDDIDIDTDDDLDFPVVVQVCQQPPDPDDDDGCVPQFPLRVQLVCQLLVVLVLVLLVLVLQLVVLVVVVCVVVPDDPVVCVVLPDPPVNVVSVVLNVLSVCSVVCLPPPDDPVVSVVVVVCVVQSKDKDLAWDFAWFWDDDDPDTDTDGWWTKMKIWRFDRAAAEFAARPVVVCVLQDPVVVVVVVVVVVDDDDDDDDDDDDDDDDDDPDPPPPPPCVPDPSCSRPPDPVRHDFWIKMKMKIFTPDQVGDDFFFFWKFKKKKKKKKFFPFFAPGDDGPCLQQPDSPVVPNNDDDSNRSNVVSLVVSLVSLVVSVVSCVVVVRDDDPNSVRNSRRSPGMDMDMDMGGQQWDMGGCVRCVCQGDDRVQWDWDQDPVRTIMTMGMGIGTTHGDPVSSHRHDWFDDDRTMGMWMWIKIKIFGPRFPPPPDPSNGSIHIDTHTHTYD

pLDDT: mean 75.12, std 18.77, range [27.94, 97.56]

Organism: NCBI:txid58627

Sequence (523 aa):
MGIDRTCFYNRGGTIALNKALGYGFLNVRGTPLLTKDYSFENISVSYTIEAKFIDKLNAKNQKDPLSQHEINDPNSLADYVISKNSQYYLRFVPDFKEKYKYYNEGFHYGTGTFGAIGIDGKLFENFLHLNTWRQIYELNYSIEKEIDSKLAREEFKDQDMKQKNLSIDCTLTDSNIYFLNMKEHFLQNNCTQFEFNEDQQLRDEKMIGSKIPVTIYGKKKKKILSSLVRIGELKLHVRVPHKVVPYASPKLLMKYNNENLDDFTTLRTVASTPLLSEKNKLASVKSNELTPRMSATSSTSISDLYNRSESDVLGSVDILLSFVPFDNATKPPQINSIETNLVFWTYNTEFPLPVKLEYDFFYANPDENKSKLLDDVEITRNNLQSLKDQVYNYIQFLQANKIYISKASYLYLKSIKTLGIKKDTVKEYFKTISNSTNPELLNNEQDWKAKQMPNKNIKWERELKIPLTTINKNNINLIPSFQSCLVGRIYCLQVLVKYKGGGGDQDEFADNIVKIDVPILVG